Protein AF-A0A1R3J9J7-F1 (afdb_monomer_lite)

Sequence (413 aa):
MTTSDTKDVAATVEEVMRIADKGADIVRITVQGKREADACFEIKNTLLQKNYNIPLVADIHFAPAVALRVADCFDKIRVNPGNFADRRAQFEQIEYTDEEYQKELEHIEEVESAFEFARICRKLDYHNFVFSMKASNPVVMVQAYRLLVAEMYVHGWDYPLHLGVTEAGEGEDGRMKSAIGIGTLLQDGLGDTIRVSLTEPPEEEIDPCRRLANLGTRAAQLQQGVAPFEEKHRHYFDFQRRSGQLPTQKEGEEVDYRGVLHRDGSVLMSVSLDQLKAPELLYRSLAAKLVVGMPFKDLATVDSIILKELPPVDDSDARLALKRLVDISMGVITPLSEQLTKPLPNAMALVNLKELSTGAYKLLPEGTRLVVSVRGDEPYEELEILKETDATMLLHNIPYDEDKIGRVHAARR

Secondary structure (DSSP, 8-state):
---S-TT-HHHHHHHHHHHHHTT-S-EEEEE-SHHHHHHHHHHHHHHHHTT----EEEEESS-HHHHHHHTTT-SEEEE-HHHHH-S-------PPPTTHHHHHT-THHHHHHHHHHHHHHHHTT-----B----SSHHHHHHHHHHHHHHHHHTT----BEE--SS--SHHHHHHHHHHHHHHHHHTT--SEE----SS-GGGGHHHHHHHHHHHHHHHHTT-PPP-----S--SS--PPP---PPPPPTT-SS-GGGSS-TT--SEEEE-HHHHTSHHHHHHHTTPEEETTEEE--TTS-SEEEESSPPPTT-HHHHHHHHHHHHTT-EEEEEHHHHHHS--TTPEEEEEHHHHHHTGGGGSPTTPPEEEEE-S-S-HHHHGGGGG--EEEEEE---SS-TTS-HHHHHH-

Organism: NCBI:txid93759

Structure (mmCIF, N/CA/C/O backbone):
data_AF-A0A1R3J9J7-F1
#
_entry.id   AF-A0A1R3J9J7-F1
#
loop_
_atom_site.group_PDB
_atom_site.id
_atom_site.type_symbol
_atom_site.label_atom_id
_atom_site.label_alt_id
_atom_site.label_comp_id
_atom_site.label_asym_id
_atom_site.label_entity_id
_atom_site.label_seq_id
_atom_site.pdbx_PDB_ins_code
_atom_site.Cartn_x
_atom_site.Cartn_y
_atom_site.Cartn_z
_atom_site.occupancy
_atom_site.B_iso_or_equiv
_atom_site.auth_seq_id
_atom_site.auth_comp_id
_atom_site.auth_asym_id
_atom_site.auth_atom_id
_atom_site.pdbx_PDB_model_num
ATOM 1 N N . MET A 1 1 ? 18.897 -1.940 -14.455 1.00 94.69 1 MET A N 1
ATOM 2 C CA . MET A 1 1 ? 18.690 -0.657 -15.197 1.00 94.69 1 MET A CA 1
ATOM 3 C C . MET A 1 1 ? 19.950 0.166 -15.026 1.00 94.69 1 MET A C 1
ATOM 5 O O . MET A 1 1 ? 20.532 0.044 -13.962 1.00 94.69 1 MET A O 1
ATOM 9 N N . THR A 1 2 ? 20.382 0.955 -16.010 1.00 96.69 2 THR A N 1
ATOM 10 C CA . THR A 1 2 ? 21.590 1.782 -15.832 1.00 96.69 2 THR A CA 1
ATOM 11 C C . THR A 1 2 ? 21.376 2.850 -14.757 1.00 96.69 2 THR A C 1
ATOM 13 O O . THR A 1 2 ? 20.267 3.370 -14.600 1.00 96.69 2 THR A O 1
ATOM 16 N N . THR A 1 3 ? 22.435 3.178 -14.028 1.00 95.25 3 THR A N 1
ATOM 17 C CA . THR A 1 3 ? 22.504 4.271 -13.048 1.00 95.25 3 THR A CA 1
ATOM 18 C C . THR A 1 3 ? 23.465 5.372 -13.495 1.00 95.25 3 THR A C 1
ATOM 20 O O . THR A 1 3 ? 23.430 6.466 -12.931 1.00 95.25 3 THR A O 1
ATOM 23 N N . SER A 1 4 ? 24.278 5.125 -14.530 1.00 95.12 4 SER A N 1
ATOM 24 C CA . SER A 1 4 ? 25.117 6.139 -15.164 1.00 95.12 4 SER A CA 1
ATOM 25 C C . SER A 1 4 ? 24.304 7.328 -15.693 1.00 95.12 4 SER A C 1
ATOM 27 O O . SER A 1 4 ? 23.165 7.191 -16.154 1.00 95.12 4 SER A O 1
ATOM 29 N N . ASP A 1 5 ? 24.915 8.519 -15.682 1.00 95.38 5 ASP A N 1
ATOM 30 C CA . ASP A 1 5 ? 24.363 9.664 -16.405 1.00 95.38 5 ASP A CA 1
ATOM 31 C C . ASP A 1 5 ? 24.378 9.337 -17.906 1.00 95.38 5 ASP A C 1
ATOM 33 O O . ASP A 1 5 ? 25.433 9.129 -18.497 1.00 95.38 5 ASP A O 1
ATOM 37 N N . THR A 1 6 ? 23.204 9.311 -18.535 1.00 95.25 6 THR A N 1
ATOM 38 C CA . THR A 1 6 ? 23.037 8.947 -19.951 1.00 95.25 6 THR A CA 1
ATOM 39 C C . THR A 1 6 ? 23.784 9.876 -20.909 1.00 95.25 6 THR A C 1
ATOM 41 O O . THR A 1 6 ? 24.073 9.481 -22.035 1.00 95.25 6 THR A O 1
ATOM 44 N N . LYS A 1 7 ? 24.147 11.097 -20.487 1.00 95.56 7 LYS A N 1
ATOM 45 C CA . LYS A 1 7 ? 25.026 11.970 -21.290 1.00 95.56 7 LYS A CA 1
ATOM 46 C C . LYS A 1 7 ? 26.471 11.466 -21.333 1.00 95.56 7 LYS A C 1
ATOM 48 O O . LYS A 1 7 ? 27.196 11.822 -22.260 1.00 95.56 7 LYS A O 1
ATOM 53 N N . ASP A 1 8 ? 26.899 10.671 -20.356 1.00 97.06 8 ASP A N 1
ATOM 54 C CA . ASP A 1 8 ? 28.177 9.970 -20.401 1.00 97.06 8 ASP A CA 1
ATOM 55 C C . ASP A 1 8 ? 28.013 8.681 -21.213 1.00 97.06 8 ASP A C 1
ATOM 57 O O . ASP A 1 8 ? 27.691 7.604 -20.700 1.00 97.06 8 ASP A O 1
ATOM 61 N N . VAL A 1 9 ? 28.199 8.825 -22.527 1.00 96.81 9 VAL A N 1
ATOM 62 C CA . VAL A 1 9 ? 28.073 7.733 -23.499 1.00 96.81 9 VAL A CA 1
ATOM 63 C C . VAL A 1 9 ? 29.020 6.587 -23.154 1.00 96.81 9 VAL A C 1
ATOM 65 O O . VAL A 1 9 ? 28.611 5.431 -23.208 1.00 96.81 9 VAL A O 1
ATOM 68 N N . ALA A 1 10 ? 30.267 6.884 -22.777 1.00 97.50 10 ALA A N 1
ATOM 69 C CA . ALA A 1 10 ? 31.264 5.858 -22.492 1.00 97.50 10 ALA A CA 1
ATOM 70 C C . ALA A 1 10 ? 30.886 5.054 -21.243 1.00 97.50 10 ALA A C 1
ATOM 72 O O . ALA A 1 10 ? 30.805 3.827 -21.316 1.00 97.50 10 ALA A O 1
ATOM 73 N N . ALA A 1 11 ? 30.570 5.739 -20.138 1.00 97.88 11 ALA A N 1
ATOM 74 C CA . ALA A 1 11 ? 30.163 5.082 -18.899 1.00 97.88 11 ALA A CA 1
ATOM 75 C C . ALA A 1 11 ? 28.877 4.265 -19.083 1.00 97.88 11 ALA A C 1
ATOM 77 O O . ALA A 1 11 ? 28.789 3.131 -18.612 1.00 97.88 11 ALA A O 1
ATOM 78 N N . THR A 1 12 ? 27.901 4.809 -19.816 1.00 97.75 12 THR A N 1
ATOM 79 C CA . THR A 1 12 ? 26.626 4.126 -20.070 1.00 97.75 12 THR A CA 1
ATOM 80 C C . THR A 1 12 ? 26.807 2.899 -20.959 1.00 97.75 12 THR A C 1
ATOM 82 O O . THR A 1 12 ? 26.237 1.852 -20.668 1.00 97.75 12 THR A O 1
ATOM 85 N N . VAL A 1 13 ? 27.632 2.973 -22.009 1.00 98.00 13 VAL A N 1
ATOM 86 C CA . VAL A 1 13 ? 27.954 1.809 -22.855 1.00 98.00 13 VAL A CA 1
ATOM 87 C C . VAL A 1 13 ? 28.635 0.713 -22.038 1.00 98.00 13 VAL A C 1
ATOM 89 O O . VAL A 1 13 ? 28.237 -0.447 -22.137 1.00 98.00 13 VAL A O 1
ATOM 92 N N . GLU A 1 14 ? 29.629 1.059 -21.216 1.00 97.94 14 GLU A N 1
ATOM 93 C CA . GLU A 1 14 ? 30.313 0.083 -20.363 1.00 97.94 14 GLU A CA 1
ATOM 94 C C . GLU A 1 14 ? 29.362 -0.565 -19.355 1.00 97.94 14 GLU A C 1
ATOM 96 O O . GLU A 1 14 ? 29.404 -1.779 -19.162 1.00 97.94 14 GLU A O 1
ATOM 101 N N . GLU A 1 15 ? 28.478 0.213 -18.732 1.00 97.94 15 GLU A N 1
ATOM 102 C CA . GLU A 1 15 ? 27.494 -0.313 -17.789 1.00 97.94 15 GLU A CA 1
ATOM 103 C C . GLU A 1 15 ? 26.460 -1.221 -18.467 1.00 97.94 15 GLU A C 1
ATOM 105 O O . GLU A 1 15 ? 26.178 -2.307 -17.962 1.00 97.94 15 GLU A O 1
ATOM 110 N N . VAL A 1 16 ? 25.953 -0.845 -19.647 1.00 97.88 16 VAL A N 1
ATOM 111 C CA . VAL A 1 16 ? 25.061 -1.707 -20.441 1.00 97.88 16 VAL A CA 1
ATOM 112 C C . VAL A 1 16 ? 25.746 -3.032 -20.774 1.00 97.88 16 VAL A C 1
ATOM 114 O O . VAL A 1 16 ? 25.122 -4.083 -20.632 1.00 97.88 16 VAL A O 1
ATOM 117 N N . MET A 1 17 ? 27.023 -3.001 -21.173 1.00 97.75 17 MET A N 1
ATOM 118 C CA . MET A 1 17 ? 27.800 -4.214 -21.442 1.00 97.75 17 MET A CA 1
ATOM 119 C C . MET A 1 17 ? 27.947 -5.081 -20.189 1.00 97.75 17 MET A C 1
ATOM 121 O O . MET A 1 17 ? 27.675 -6.274 -20.265 1.00 97.75 17 MET A O 1
ATOM 125 N N . ARG A 1 18 ? 28.275 -4.501 -19.022 1.00 97.75 18 ARG A N 1
ATOM 126 C CA . ARG A 1 18 ? 28.360 -5.255 -17.753 1.00 97.75 18 ARG A CA 1
ATOM 127 C C . ARG A 1 18 ? 27.038 -5.935 -17.396 1.00 97.75 18 ARG A C 1
ATOM 129 O O . ARG A 1 18 ? 27.033 -7.108 -17.023 1.00 97.75 18 ARG A O 1
ATOM 136 N N . ILE A 1 19 ? 25.921 -5.220 -17.532 1.00 97.19 19 ILE A N 1
ATOM 137 C CA . ILE A 1 19 ? 24.582 -5.761 -17.263 1.00 97.19 19 ILE A CA 1
ATOM 138 C C . ILE A 1 19 ? 24.250 -6.894 -18.251 1.00 97.19 19 ILE A C 1
ATOM 140 O O . ILE A 1 19 ? 23.751 -7.946 -17.843 1.00 97.19 19 ILE A O 1
ATOM 144 N N . ALA A 1 20 ? 24.555 -6.707 -19.538 1.00 96.44 20 ALA A N 1
ATOM 145 C CA . ALA A 1 20 ? 24.342 -7.712 -20.578 1.00 96.44 20 ALA A CA 1
ATOM 146 C C . ALA A 1 20 ? 25.195 -8.972 -20.345 1.00 96.44 20 ALA A C 1
ATOM 148 O O . ALA A 1 20 ? 24.665 -10.081 -20.361 1.00 96.44 20 ALA A O 1
ATOM 149 N N . ASP A 1 21 ? 26.486 -8.811 -20.041 1.00 96.75 21 ASP A N 1
ATOM 150 C CA . ASP A 1 21 ? 27.429 -9.907 -19.772 1.00 96.75 21 ASP A CA 1
ATOM 151 C C . ASP A 1 21 ? 27.036 -10.724 -18.538 1.00 96.75 21 ASP A C 1
ATOM 153 O O . ASP A 1 21 ? 27.309 -11.923 -18.444 1.00 96.75 21 ASP A O 1
ATOM 157 N N . LYS A 1 22 ? 26.349 -10.090 -17.583 1.00 96.69 22 LYS A N 1
ATOM 158 C CA . LYS A 1 22 ? 25.779 -10.762 -16.411 1.00 96.69 22 LYS A CA 1
ATOM 159 C C . LYS A 1 22 ? 24.525 -11.564 -16.725 1.00 96.69 22 LYS A C 1
ATOM 161 O O . LYS A 1 22 ? 24.114 -12.365 -15.882 1.00 96.69 22 LYS A O 1
ATOM 166 N N . GLY A 1 23 ? 23.972 -11.423 -17.928 1.00 94.88 23 GLY A N 1
ATOM 167 C CA . GLY A 1 23 ? 22.869 -12.217 -18.457 1.00 94.88 23 GLY A CA 1
ATOM 168 C C . GLY A 1 23 ? 21.510 -11.535 -18.362 1.00 94.88 23 GLY A C 1
ATOM 169 O O . GLY A 1 23 ? 20.521 -12.228 -18.148 1.00 94.88 23 GLY A O 1
ATOM 170 N N . ALA A 1 24 ? 21.457 -10.204 -18.451 1.00 96.06 24 ALA A N 1
ATOM 171 C CA . ALA A 1 24 ? 20.195 -9.497 -18.647 1.00 96.06 24 ALA A CA 1
ATOM 172 C C . ALA A 1 24 ? 19.672 -9.695 -20.078 1.00 96.06 24 ALA A C 1
ATOM 174 O O . ALA A 1 24 ? 20.445 -9.636 -21.031 1.00 96.06 24 ALA A O 1
ATOM 175 N N . ASP A 1 25 ? 18.356 -9.840 -20.232 1.00 96.00 25 ASP A N 1
ATOM 176 C CA . ASP A 1 25 ? 17.721 -9.945 -21.553 1.00 96.00 25 ASP A CA 1
ATOM 177 C C . ASP A 1 25 ? 17.396 -8.578 -22.167 1.00 96.00 25 ASP A C 1
ATOM 179 O O . ASP A 1 25 ? 17.268 -8.447 -23.380 1.00 96.00 25 ASP A O 1
ATOM 183 N N . ILE A 1 26 ? 17.212 -7.556 -21.326 1.00 97.00 26 ILE A N 1
ATOM 184 C CA . ILE A 1 26 ? 16.782 -6.209 -21.713 1.00 97.00 26 ILE A CA 1
ATOM 185 C C . ILE A 1 26 ? 17.421 -5.199 -20.753 1.00 97.00 26 ILE A C 1
ATOM 187 O O . ILE A 1 26 ? 17.410 -5.406 -19.537 1.00 97.00 26 ILE A O 1
ATOM 191 N N . VAL A 1 27 ? 17.920 -4.070 -21.268 1.00 97.56 27 VAL A N 1
ATOM 192 C CA . VAL A 1 27 ? 18.479 -2.988 -20.439 1.00 97.56 27 VAL A CA 1
ATOM 193 C C . VAL A 1 27 ? 17.647 -1.722 -20.566 1.00 97.56 27 VAL A C 1
ATOM 195 O O . VAL A 1 27 ? 17.331 -1.260 -21.656 1.00 97.56 27 VAL A O 1
ATOM 198 N N . ARG A 1 28 ? 17.289 -1.135 -19.424 1.00 97.19 28 ARG A N 1
ATOM 199 C CA . ARG A 1 28 ? 16.580 0.146 -19.356 1.00 97.19 28 ARG A CA 1
ATOM 200 C C . ARG A 1 28 ? 17.552 1.284 -19.058 1.00 97.19 28 ARG A C 1
ATOM 202 O O . ARG A 1 28 ? 18.396 1.112 -18.180 1.00 97.19 28 ARG A O 1
ATOM 209 N N . ILE A 1 29 ? 17.374 2.414 -19.744 1.00 96.31 29 ILE A N 1
ATOM 210 C CA . ILE A 1 29 ? 18.176 3.640 -19.628 1.00 96.31 29 ILE A CA 1
ATOM 211 C C . ILE A 1 29 ? 17.236 4.831 -19.402 1.00 96.31 29 ILE A C 1
ATOM 213 O O . ILE A 1 29 ? 16.197 4.946 -20.055 1.00 96.31 29 ILE A O 1
ATOM 217 N N . THR A 1 30 ? 17.582 5.709 -18.464 1.00 93.94 30 THR A N 1
ATOM 218 C CA . THR A 1 30 ? 16.812 6.924 -18.163 1.00 93.94 30 THR A CA 1
ATOM 219 C C . THR A 1 30 ? 16.996 7.978 -19.248 1.00 93.94 30 THR A C 1
ATOM 221 O O . THR A 1 30 ? 18.119 8.335 -19.571 1.00 93.94 30 THR A O 1
ATOM 224 N N . VAL A 1 31 ? 15.910 8.561 -19.764 1.00 92.06 31 VAL A N 1
ATOM 225 C CA . VAL A 1 31 ? 16.007 9.659 -20.739 1.00 92.06 31 VAL A CA 1
ATOM 226 C C . VAL A 1 31 ? 15.091 10.804 -20.315 1.00 92.06 31 VAL A C 1
ATOM 228 O O . VAL A 1 31 ? 13.876 10.768 -20.501 1.00 92.06 31 VAL A O 1
ATOM 231 N N . GLN A 1 32 ? 15.675 11.839 -19.713 1.00 86.25 32 GLN A N 1
ATOM 232 C CA . GLN A 1 32 ? 14.911 12.973 -19.176 1.00 86.25 32 GLN A CA 1
ATOM 233 C C . GLN A 1 32 ? 14.748 14.118 -20.179 1.00 86.25 32 GLN A C 1
ATOM 235 O O . GLN A 1 32 ? 13.734 14.818 -20.153 1.00 86.25 32 GLN A O 1
ATOM 240 N N . GLY A 1 33 ? 15.718 14.314 -21.073 1.00 88.12 33 GLY A N 1
ATOM 241 C CA . GLY A 1 33 ? 15.762 15.469 -21.956 1.00 88.12 33 GLY A CA 1
ATOM 242 C C . GLY A 1 33 ? 16.347 15.178 -23.331 1.00 88.12 33 GLY A C 1
ATOM 243 O O . GLY A 1 33 ? 16.649 14.048 -23.715 1.00 88.12 33 GLY A O 1
ATOM 244 N N . LYS A 1 34 ? 16.480 16.251 -24.116 1.00 87.31 34 LYS A N 1
ATOM 245 C CA . LYS A 1 34 ? 16.965 16.174 -25.499 1.00 87.31 34 LYS A CA 1
ATOM 246 C C . LYS A 1 34 ? 18.436 15.754 -25.580 1.00 87.31 34 LYS A C 1
ATOM 248 O O . LYS A 1 34 ? 18.791 15.041 -26.506 1.00 87.31 34 LYS A O 1
ATOM 253 N N . ARG A 1 35 ? 19.271 16.172 -24.621 1.00 89.50 35 ARG A N 1
ATOM 254 C CA . ARG A 1 35 ? 20.705 15.833 -24.606 1.00 89.50 35 ARG A CA 1
ATOM 255 C C . ARG A 1 35 ? 20.922 14.347 -24.336 1.00 89.50 35 ARG A C 1
ATOM 257 O O . ARG A 1 35 ? 21.729 13.726 -25.011 1.00 89.50 35 ARG A O 1
ATOM 264 N N . GLU A 1 36 ? 20.165 13.780 -23.402 1.00 91.69 36 GLU A N 1
ATOM 265 C CA . GLU A 1 36 ? 20.162 12.344 -23.123 1.00 91.69 36 GLU A CA 1
ATOM 266 C C . GLU A 1 36 ? 19.668 11.561 -24.350 1.00 91.69 36 GLU A C 1
ATOM 268 O O . GLU A 1 36 ? 20.266 10.555 -24.719 1.00 91.69 36 GLU A O 1
ATOM 273 N N . ALA A 1 37 ? 18.630 12.054 -25.037 1.00 89.44 37 ALA A N 1
ATOM 274 C CA . ALA A 1 37 ? 18.144 11.440 -26.273 1.00 89.44 37 ALA A CA 1
ATOM 275 C C . ALA A 1 37 ? 19.146 11.518 -27.435 1.00 89.44 37 ALA A C 1
ATOM 277 O O . ALA A 1 37 ? 19.174 10.617 -28.264 1.00 89.44 37 ALA A O 1
ATOM 278 N N . ASP A 1 38 ? 19.973 12.564 -27.505 1.00 89.88 38 ASP A N 1
ATOM 279 C CA . ASP A 1 38 ? 21.059 12.652 -28.488 1.00 89.88 38 ASP A CA 1
ATOM 280 C C . ASP A 1 38 ? 22.159 11.628 -28.178 1.00 89.88 38 ASP A C 1
ATOM 282 O O . ASP A 1 38 ? 22.565 10.872 -29.061 1.00 89.88 38 ASP A O 1
ATOM 286 N N . ALA A 1 39 ? 22.559 11.525 -26.906 1.00 93.81 39 ALA A N 1
ATOM 287 C CA . ALA A 1 39 ? 23.534 10.538 -26.441 1.00 93.81 39 ALA A CA 1
ATOM 288 C C . ALA A 1 39 ? 23.067 9.088 -26.675 1.00 93.81 39 ALA A C 1
ATOM 290 O O . ALA A 1 39 ? 23.869 8.219 -27.006 1.00 93.81 39 ALA A O 1
ATOM 291 N N . CYS A 1 40 ? 21.762 8.825 -26.585 1.00 93.00 40 CYS A N 1
ATOM 292 C CA . CYS A 1 40 ? 21.155 7.517 -26.843 1.00 93.00 40 CYS A CA 1
ATOM 293 C C . CYS A 1 40 ? 21.486 6.935 -28.231 1.00 93.00 40 CYS A C 1
ATOM 295 O O . CYS A 1 40 ? 21.719 5.729 -28.345 1.00 93.00 40 CYS A O 1
ATOM 297 N N . PHE A 1 41 ? 21.562 7.770 -29.275 1.00 92.69 41 PHE A N 1
ATOM 298 C CA . PHE A 1 41 ? 21.968 7.316 -30.611 1.00 92.69 41 PHE A CA 1
ATOM 299 C C . PHE A 1 41 ? 23.428 6.859 -30.631 1.00 92.69 41 PHE A C 1
ATOM 301 O O . PHE A 1 41 ? 23.747 5.818 -31.207 1.00 92.69 41 PHE A O 1
ATOM 308 N N . GLU A 1 42 ? 24.316 7.615 -29.985 1.00 94.88 42 GLU A N 1
ATOM 309 C CA . GLU A 1 42 ? 25.733 7.261 -29.874 1.00 94.88 42 GLU A CA 1
ATOM 310 C C . GLU A 1 42 ? 25.929 5.998 -29.029 1.00 94.88 42 GLU A C 1
ATOM 312 O O . GLU A 1 42 ? 26.702 5.123 -29.422 1.00 94.88 42 GLU A O 1
ATOM 317 N N . ILE A 1 43 ? 25.174 5.847 -27.935 1.00 96.25 43 ILE A N 1
ATOM 318 C CA . ILE A 1 43 ? 25.165 4.642 -27.095 1.00 96.25 43 ILE A CA 1
ATOM 319 C C . ILE A 1 43 ? 24.774 3.416 -27.929 1.00 96.25 43 ILE A C 1
ATOM 321 O O . ILE A 1 43 ? 25.544 2.455 -27.988 1.00 96.25 43 ILE A O 1
ATOM 325 N N . LYS A 1 44 ? 23.625 3.446 -28.626 1.00 94.75 44 LYS A N 1
ATOM 326 C CA . LYS A 1 44 ? 23.163 2.315 -29.453 1.00 94.75 44 LYS A CA 1
ATOM 327 C C . LYS A 1 44 ? 24.179 1.977 -30.545 1.00 94.75 44 LYS A C 1
ATOM 329 O O . LYS A 1 44 ? 24.552 0.816 -30.685 1.00 94.75 44 LYS A O 1
ATOM 334 N N . ASN A 1 45 ? 24.680 2.974 -31.276 1.00 94.50 45 ASN A N 1
ATOM 335 C CA . ASN A 1 45 ? 25.671 2.753 -32.332 1.00 94.50 45 ASN A CA 1
ATOM 336 C C . ASN A 1 45 ? 26.970 2.142 -31.792 1.00 94.50 45 ASN A C 1
ATOM 338 O O . ASN A 1 45 ? 27.512 1.218 -32.397 1.00 94.50 45 ASN A O 1
ATOM 342 N N . THR A 1 46 ? 27.452 2.619 -30.644 1.00 96.69 46 THR A N 1
ATOM 343 C CA . THR A 1 46 ? 28.676 2.103 -30.017 1.00 96.69 46 THR A CA 1
ATOM 344 C C . THR A 1 46 ? 28.491 0.664 -29.534 1.00 96.69 46 THR A C 1
ATOM 346 O O . THR A 1 46 ? 29.382 -0.162 -29.731 1.00 96.69 46 THR A O 1
ATOM 349 N N . LEU A 1 47 ? 27.331 0.331 -28.957 1.00 96.69 47 LEU A N 1
ATOM 350 C CA . LEU A 1 47 ? 26.992 -1.041 -28.564 1.00 96.69 47 LEU A CA 1
ATOM 351 C C . LEU A 1 47 ? 26.978 -1.980 -29.776 1.00 96.69 47 LEU A C 1
ATOM 353 O O . LEU A 1 47 ? 27.636 -3.019 -29.742 1.00 96.69 47 LEU A O 1
ATOM 357 N N . LEU A 1 48 ? 26.336 -1.580 -30.880 1.00 94.75 48 LEU A N 1
ATOM 358 C CA . LEU A 1 48 ? 26.311 -2.366 -32.119 1.00 94.75 48 LEU A CA 1
ATOM 359 C C . LEU A 1 48 ? 27.716 -2.564 -32.709 1.00 94.75 48 LEU A C 1
ATOM 361 O O . LEU A 1 48 ? 28.061 -3.670 -33.116 1.00 94.75 48 LEU A O 1
ATOM 365 N N . GLN A 1 49 ? 28.562 -1.527 -32.711 1.00 96.69 49 GLN A N 1
ATOM 366 C CA . GLN A 1 49 ? 29.962 -1.633 -33.154 1.00 96.69 49 GLN A CA 1
ATOM 367 C C . GLN A 1 49 ? 30.782 -2.596 -32.288 1.00 96.69 49 GLN A C 1
ATOM 369 O O . GLN A 1 49 ? 31.687 -3.264 -32.787 1.00 96.69 49 GLN A O 1
ATOM 374 N N . LYS A 1 50 ? 30.458 -2.683 -30.997 1.00 96.62 50 LYS A N 1
ATOM 375 C CA . LYS A 1 50 ? 31.040 -3.645 -30.055 1.00 96.62 50 LYS A CA 1
ATOM 376 C C . LYS A 1 50 ? 30.347 -5.014 -30.092 1.00 96.62 50 LYS A C 1
ATOM 378 O O . LYS A 1 50 ? 30.713 -5.882 -29.308 1.00 96.62 50 LYS A O 1
ATOM 383 N N . ASN A 1 51 ? 29.402 -5.223 -31.013 1.00 95.31 51 ASN A N 1
ATOM 384 C CA . ASN A 1 51 ? 28.632 -6.454 -31.197 1.00 95.31 51 ASN A CA 1
ATOM 385 C C . ASN A 1 51 ? 27.709 -6.814 -30.010 1.00 95.31 51 ASN A C 1
ATOM 387 O O . ASN A 1 51 ? 27.437 -7.988 -29.760 1.00 95.31 51 ASN A O 1
ATOM 391 N N . TYR A 1 52 ? 27.211 -5.801 -29.293 1.00 94.88 52 TYR A N 1
ATOM 392 C CA . TYR A 1 52 ? 26.175 -5.925 -28.265 1.00 94.88 52 TYR A CA 1
ATOM 393 C C . TYR A 1 52 ? 24.816 -5.511 -28.837 1.00 94.88 52 TYR A C 1
ATOM 395 O O . TYR A 1 52 ? 24.566 -4.335 -29.093 1.00 94.88 52 TYR A O 1
ATOM 403 N N . ASN A 1 53 ? 23.917 -6.488 -28.983 1.00 93.50 53 ASN A N 1
ATOM 404 C CA . ASN A 1 53 ? 22.586 -6.305 -29.581 1.00 93.50 53 ASN A CA 1
ATOM 405 C C . ASN A 1 53 ? 21.449 -6.401 -28.550 1.00 93.50 53 ASN A C 1
ATOM 407 O O . ASN A 1 53 ? 20.316 -6.711 -28.911 1.00 93.50 53 ASN A O 1
ATOM 411 N N . ILE A 1 54 ? 21.749 -6.179 -27.267 1.00 95.81 54 ILE A N 1
ATOM 412 C CA . ILE A 1 54 ? 20.744 -6.247 -26.203 1.00 95.81 54 ILE A CA 1
ATOM 413 C C . ILE A 1 54 ? 19.634 -5.200 -26.441 1.00 95.81 54 ILE A C 1
ATOM 415 O O . ILE A 1 54 ? 19.948 -4.042 -26.746 1.00 95.81 54 ILE A O 1
ATOM 419 N N . PRO A 1 55 ? 18.345 -5.577 -26.333 1.00 97.00 55 PRO A N 1
ATOM 420 C CA . PRO A 1 55 ? 17.239 -4.634 -26.425 1.00 97.00 55 PRO A CA 1
ATOM 421 C C . PRO A 1 55 ? 17.326 -3.532 -25.366 1.00 97.00 55 PRO A C 1
ATOM 423 O O . PRO A 1 55 ? 17.554 -3.804 -24.182 1.00 97.00 55 PRO A O 1
ATOM 426 N N . LEU A 1 56 ? 17.104 -2.289 -25.791 1.00 97.06 56 LEU A N 1
ATOM 427 C CA . LEU A 1 56 ? 17.132 -1.112 -24.930 1.00 97.06 56 LEU A CA 1
ATOM 428 C C . LEU A 1 56 ? 15.725 -0.552 -24.693 1.00 97.06 56 LEU A C 1
ATOM 430 O O . LEU A 1 56 ? 14.924 -0.423 -25.620 1.00 97.06 56 LEU A O 1
ATOM 434 N N . VAL A 1 57 ? 15.445 -0.159 -23.447 1.00 97.25 57 VAL A N 1
ATOM 435 C CA . VAL A 1 57 ? 14.192 0.494 -23.031 1.00 97.25 57 VAL A CA 1
ATOM 436 C C . VAL A 1 57 ? 14.464 1.921 -22.573 1.00 97.25 57 VAL A C 1
ATOM 438 O O . VAL A 1 57 ? 15.258 2.125 -21.656 1.00 97.25 57 VAL A O 1
ATOM 441 N N . ALA A 1 58 ? 13.788 2.902 -23.166 1.00 95.44 58 ALA A N 1
ATOM 442 C CA . ALA A 1 58 ? 13.917 4.299 -22.767 1.00 95.44 58 ALA A CA 1
ATOM 443 C C . ALA A 1 58 ? 12.906 4.600 -21.658 1.00 95.44 58 ALA A C 1
ATOM 445 O O . ALA A 1 58 ? 11.703 4.429 -21.860 1.00 95.44 58 ALA A O 1
ATOM 446 N N . ASP A 1 59 ? 13.372 5.029 -20.487 1.00 93.62 59 ASP A N 1
ATOM 447 C CA . ASP A 1 59 ? 12.508 5.443 -19.378 1.00 93.62 59 ASP A CA 1
ATOM 448 C C . ASP A 1 59 ? 12.204 6.943 -19.476 1.00 93.62 59 ASP A C 1
ATOM 450 O O . ASP A 1 59 ? 13.024 7.787 -19.096 1.00 93.62 59 ASP A O 1
ATOM 454 N N . ILE A 1 60 ? 11.032 7.269 -20.031 1.00 88.94 60 ILE A N 1
ATOM 455 C CA . ILE A 1 60 ? 10.590 8.643 -20.279 1.00 88.94 60 ILE A CA 1
ATOM 456 C C . ILE A 1 60 ? 9.612 9.074 -19.189 1.00 88.94 60 ILE A C 1
ATOM 458 O O . ILE A 1 60 ? 8.611 8.407 -18.930 1.00 88.94 60 ILE A O 1
ATOM 462 N N . HIS A 1 61 ? 9.871 10.243 -18.599 1.00 78.50 61 HIS A N 1
ATOM 463 C CA . HIS A 1 61 ? 9.029 10.783 -17.535 1.00 78.50 61 HIS A CA 1
ATOM 464 C C . HIS A 1 61 ? 7.982 11.786 -18.050 1.00 78.50 61 HIS A C 1
ATOM 466 O O . HIS A 1 61 ? 6.804 11.505 -17.899 1.00 78.50 61 HIS A O 1
ATOM 472 N N . PHE A 1 62 ? 8.369 12.910 -18.679 1.00 67.50 62 PHE A N 1
ATOM 473 C CA . PHE A 1 62 ? 7.443 14.047 -18.902 1.00 67.50 62 PHE A CA 1
ATOM 474 C C . PHE A 1 62 ? 7.383 14.608 -20.340 1.00 67.50 62 PHE A C 1
ATOM 476 O O . PHE A 1 62 ? 6.628 15.543 -20.602 1.00 67.50 62 PHE A O 1
ATOM 483 N N . ALA A 1 63 ? 8.186 14.107 -21.288 1.00 77.25 63 ALA A N 1
ATOM 484 C CA . ALA A 1 63 ? 8.414 14.798 -22.566 1.00 77.25 63 ALA A CA 1
ATOM 485 C C . ALA A 1 63 ? 8.058 13.946 -23.808 1.00 77.25 63 ALA A C 1
ATOM 487 O O . ALA A 1 63 ? 8.905 13.188 -24.289 1.00 77.25 63 ALA A O 1
ATOM 488 N N . PRO A 1 64 ? 6.859 14.119 -24.412 1.00 82.38 64 PRO A N 1
ATOM 489 C CA . PRO A 1 64 ? 6.453 13.385 -25.620 1.00 82.38 64 PRO A CA 1
ATOM 490 C C . PRO A 1 64 ? 7.424 13.553 -26.797 1.00 82.38 64 PRO A C 1
ATOM 492 O O . PRO A 1 64 ? 7.722 12.602 -27.512 1.00 82.38 64 PRO A O 1
ATOM 495 N N . ALA A 1 65 ? 7.974 14.759 -26.970 1.00 84.44 65 ALA A N 1
ATOM 496 C CA . ALA A 1 65 ? 8.952 15.039 -28.019 1.00 84.44 65 ALA A CA 1
ATOM 497 C C . ALA A 1 65 ? 10.261 14.247 -27.842 1.00 84.44 65 ALA A C 1
ATOM 499 O O . ALA A 1 65 ? 10.913 13.913 -28.828 1.00 84.44 65 ALA A O 1
ATOM 500 N N . VAL A 1 66 ? 10.645 13.942 -26.597 1.00 86.94 66 VAL A N 1
ATOM 501 C CA . VAL A 1 66 ? 11.818 13.111 -26.294 1.00 86.94 66 VAL A CA 1
ATOM 502 C C . VAL A 1 66 ? 11.503 11.648 -26.604 1.00 86.94 66 VAL A C 1
ATOM 504 O O . VAL A 1 66 ? 12.317 10.998 -27.249 1.00 86.94 66 VAL A O 1
ATOM 507 N N . ALA A 1 67 ? 10.303 11.166 -26.249 1.00 87.31 67 ALA A N 1
ATOM 508 C CA . ALA A 1 67 ? 9.850 9.811 -26.576 1.00 87.31 67 ALA A CA 1
ATOM 509 C C . ALA A 1 67 ? 9.888 9.536 -28.090 1.00 87.31 67 ALA A C 1
ATOM 511 O O . ALA A 1 67 ? 10.459 8.539 -28.517 1.00 87.31 67 ALA A O 1
ATOM 512 N N . LEU A 1 68 ? 9.362 10.456 -28.908 1.00 87.56 68 LEU A N 1
ATOM 513 C CA . LEU A 1 68 ? 9.406 10.333 -30.371 1.00 87.56 68 LEU A CA 1
ATOM 514 C C . LEU A 1 68 ? 10.837 10.305 -30.916 1.00 87.56 68 LEU A C 1
ATOM 516 O O . LEU A 1 68 ? 11.109 9.601 -31.878 1.00 87.56 68 LEU A O 1
ATOM 520 N N . ARG A 1 69 ? 11.755 11.054 -30.297 1.00 87.81 69 ARG A N 1
ATOM 521 C CA . ARG A 1 69 ? 13.157 11.110 -30.725 1.00 87.81 69 ARG A CA 1
ATOM 522 C C . ARG A 1 69 ? 13.900 9.807 -30.431 1.00 87.81 69 ARG A C 1
ATOM 524 O O . ARG A 1 69 ? 14.721 9.403 -31.241 1.00 87.81 69 ARG A O 1
ATOM 531 N N . VAL A 1 70 ? 13.637 9.166 -29.291 1.00 90.50 70 VAL A N 1
ATOM 532 C CA . VAL A 1 70 ? 14.301 7.899 -28.931 1.00 90.50 70 VAL A CA 1
ATOM 533 C C . VAL A 1 70 ? 13.646 6.669 -29.555 1.00 90.50 70 VAL A C 1
ATOM 535 O O . VAL A 1 70 ? 14.277 5.618 -29.600 1.00 90.50 70 VAL A O 1
ATOM 538 N N . ALA A 1 71 ? 12.417 6.785 -30.067 1.00 89.69 71 ALA A N 1
ATOM 539 C CA . ALA A 1 71 ? 11.713 5.690 -30.738 1.00 89.69 71 ALA A CA 1
ATOM 540 C C . ALA A 1 71 ? 12.495 5.107 -31.929 1.00 89.69 71 ALA A C 1
ATOM 542 O O . ALA A 1 71 ? 12.368 3.922 -32.215 1.00 89.69 71 ALA A O 1
ATOM 543 N N . ASP A 1 72 ? 13.329 5.918 -32.587 1.00 86.06 72 ASP A N 1
ATOM 544 C CA . ASP A 1 72 ? 14.144 5.485 -33.727 1.00 86.06 72 ASP A CA 1
ATOM 545 C C . ASP A 1 72 ? 15.387 4.668 -33.320 1.00 86.06 72 ASP A C 1
ATOM 547 O O . ASP A 1 72 ? 15.991 4.010 -34.168 1.00 86.06 72 ASP A O 1
ATOM 551 N N . CYS A 1 73 ? 15.814 4.717 -32.050 1.00 86.25 73 CYS A N 1
ATOM 552 C CA . CYS A 1 73 ? 17.044 4.059 -31.584 1.00 86.25 73 CYS A CA 1
ATOM 553 C C . CYS A 1 73 ? 16.853 3.065 -30.430 1.00 86.25 73 CYS A C 1
ATOM 555 O O . CYS A 1 73 ? 17.760 2.273 -30.157 1.00 86.25 73 CYS A O 1
ATOM 557 N N . PHE A 1 74 ? 15.693 3.073 -29.775 1.00 92.50 74 PHE A N 1
ATOM 558 C CA . PHE A 1 74 ? 15.342 2.159 -28.691 1.00 92.50 74 PHE A CA 1
ATOM 559 C C . PHE A 1 74 ? 14.285 1.147 -29.123 1.00 92.50 74 PHE A C 1
ATOM 561 O O . PHE A 1 74 ? 13.398 1.441 -29.915 1.00 92.50 74 PHE A O 1
ATOM 568 N N . ASP A 1 75 ? 14.355 -0.046 -28.539 1.00 95.12 75 ASP A N 1
ATOM 569 C CA . ASP A 1 75 ? 13.484 -1.171 -28.882 1.00 95.12 75 ASP A CA 1
ATOM 570 C C . ASP A 1 75 ? 12.131 -1.095 -28.146 1.00 95.12 75 ASP A C 1
ATOM 572 O O . ASP A 1 75 ? 11.147 -1.714 -28.550 1.00 95.12 75 ASP A O 1
ATOM 576 N N . LYS A 1 76 ? 12.067 -0.325 -27.051 1.00 95.81 76 LYS A N 1
ATOM 577 C CA . LYS A 1 76 ? 10.847 -0.075 -26.273 1.00 95.81 76 LYS A CA 1
ATOM 578 C C . LYS A 1 76 ? 10.918 1.270 -25.555 1.00 95.81 76 LYS A C 1
ATOM 580 O O . LYS A 1 76 ? 11.979 1.709 -25.116 1.00 95.81 76 LYS A O 1
ATOM 585 N N . ILE A 1 77 ? 9.762 1.890 -25.346 1.00 93.81 77 ILE A N 1
ATOM 586 C CA . ILE A 1 77 ? 9.624 3.093 -24.522 1.00 93.81 77 ILE A CA 1
ATOM 587 C C . ILE A 1 77 ? 8.762 2.749 -23.313 1.00 93.81 77 ILE A C 1
ATOM 589 O O . ILE A 1 77 ? 7.685 2.168 -23.452 1.00 93.81 77 ILE A O 1
ATOM 593 N N . ARG A 1 78 ? 9.234 3.103 -22.117 1.00 92.69 78 ARG A N 1
ATOM 594 C CA . ARG A 1 78 ? 8.423 3.086 -20.903 1.00 92.69 78 ARG A CA 1
ATOM 595 C C . ARG A 1 78 ? 7.866 4.484 -20.672 1.00 92.69 78 ARG A C 1
ATOM 597 O O . ARG A 1 78 ? 8.612 5.456 -20.609 1.00 92.69 78 ARG A O 1
ATOM 604 N N . VAL A 1 79 ? 6.550 4.543 -20.527 1.00 85.19 79 VAL A N 1
ATOM 605 C CA . VAL A 1 79 ? 5.765 5.753 -20.276 1.00 85.19 79 VAL A CA 1
ATOM 606 C C . VAL A 1 79 ? 5.082 5.577 -18.923 1.00 85.19 79 VAL A C 1
ATOM 608 O O . VAL A 1 79 ? 4.612 4.480 -18.623 1.00 85.19 79 VAL A O 1
ATOM 611 N N . ASN A 1 80 ? 5.048 6.628 -18.099 1.00 79.62 80 ASN A N 1
ATOM 612 C CA . ASN A 1 80 ? 4.243 6.646 -16.878 1.00 79.62 80 ASN A CA 1
ATOM 613 C C . ASN A 1 80 ? 3.009 7.549 -17.062 1.00 79.62 80 ASN A C 1
ATOM 615 O O . ASN A 1 80 ? 3.187 8.765 -17.050 1.00 79.62 80 ASN A O 1
ATOM 619 N N . PRO A 1 81 ? 1.795 6.994 -17.211 1.00 66.69 81 PRO A N 1
ATOM 620 C CA . PRO A 1 81 ? 0.531 7.726 -17.336 1.00 66.69 81 PRO A CA 1
ATOM 621 C C . PRO A 1 81 ? 0.393 8.999 -16.487 1.00 66.69 81 PRO A C 1
ATOM 623 O O . PRO A 1 81 ? 0.165 10.079 -17.038 1.00 66.69 81 PRO A O 1
ATOM 626 N N . GLY A 1 82 ? 0.618 8.899 -15.170 1.00 62.38 82 GLY A N 1
ATOM 627 C CA . GLY A 1 82 ? 0.434 10.015 -14.232 1.00 62.38 82 GLY A CA 1
ATOM 628 C C . GLY A 1 82 ? 1.329 11.225 -14.522 1.00 62.38 82 GLY A C 1
ATOM 629 O O . GLY A 1 82 ? 0.916 12.367 -14.351 1.00 62.38 82 GLY A O 1
ATOM 630 N N . ASN A 1 83 ? 2.522 10.999 -15.079 1.00 56.47 83 ASN A N 1
ATOM 631 C CA . ASN A 1 83 ? 3.465 12.072 -15.394 1.00 56.47 83 ASN A CA 1
ATOM 632 C C . ASN A 1 83 ? 3.081 12.871 -16.654 1.00 56.47 83 ASN A C 1
ATOM 634 O O . ASN A 1 83 ? 3.540 13.994 -16.838 1.00 56.47 83 ASN A O 1
ATOM 638 N N . PHE A 1 84 ? 2.271 12.307 -17.553 1.00 50.97 84 PHE A N 1
ATOM 639 C CA . PHE A 1 84 ? 1.827 13.010 -18.766 1.00 50.97 84 PHE A CA 1
ATOM 640 C C . PHE A 1 84 ? 0.514 13.768 -18.550 1.00 50.97 84 PHE A C 1
ATOM 642 O O . PHE A 1 84 ? 0.233 14.711 -19.293 1.00 50.97 84 PHE A O 1
ATOM 649 N N . ALA A 1 85 ? -0.257 13.376 -17.531 1.00 45.12 85 ALA A N 1
ATOM 650 C CA . ALA A 1 85 ? -1.466 14.064 -17.100 1.00 45.12 85 ALA A CA 1
ATOM 651 C C . ALA A 1 85 ? -1.158 15.265 -16.187 1.00 45.12 85 ALA A C 1
ATOM 653 O O . ALA A 1 85 ? -1.817 16.297 -16.322 1.00 45.12 85 ALA A O 1
ATOM 654 N N . ASP A 1 86 ? -0.127 15.177 -15.333 1.00 39.66 86 ASP A N 1
ATOM 655 C CA . ASP A 1 86 ? 0.127 16.176 -14.290 1.00 39.66 86 ASP A CA 1
ATOM 656 C C . ASP A 1 86 ? 1.486 16.894 -14.408 1.00 39.66 86 ASP A C 1
ATOM 658 O O . ASP A 1 86 ? 2.554 16.290 -14.505 1.00 39.66 86 ASP A O 1
ATOM 662 N N . ARG A 1 87 ? 1.470 18.237 -14.401 1.00 33.56 87 ARG A N 1
ATOM 663 C CA . ARG A 1 87 ? 2.652 19.080 -14.706 1.00 33.56 87 ARG A CA 1
ATOM 664 C C . ARG A 1 87 ? 3.655 19.236 -13.554 1.00 33.56 87 ARG A C 1
ATOM 666 O O . ARG A 1 87 ? 4.617 19.991 -13.716 1.00 33.56 87 ARG A O 1
ATOM 673 N N . ARG A 1 88 ? 3.460 18.595 -12.398 1.00 37.62 88 ARG A N 1
ATOM 674 C CA . ARG A 1 88 ? 4.348 18.736 -11.229 1.00 37.62 88 ARG A CA 1
ATOM 675 C C . ARG A 1 88 ? 4.335 17.485 -10.348 1.00 37.62 88 ARG A C 1
ATOM 677 O O . ARG A 1 88 ? 3.582 17.432 -9.388 1.00 37.62 88 ARG A O 1
ATOM 684 N N . ALA A 1 89 ? 5.223 16.533 -10.610 1.00 35.72 89 ALA A N 1
ATOM 685 C CA . ALA A 1 89 ? 5.599 15.534 -9.611 1.00 35.72 89 ALA A CA 1
ATOM 686 C C . ALA A 1 89 ? 7.091 15.708 -9.299 1.00 35.72 89 ALA A C 1
ATOM 688 O O . ALA A 1 89 ? 7.955 15.368 -10.108 1.00 35.72 89 ALA A O 1
ATOM 689 N N . GLN A 1 90 ? 7.382 16.340 -8.159 1.00 32.97 90 GLN A N 1
ATOM 690 C CA . GLN A 1 90 ? 8.703 16.310 -7.536 1.00 32.97 90 GLN A CA 1
ATOM 691 C C . GLN A 1 90 ? 8.752 15.071 -6.642 1.00 32.97 90 GLN A C 1
ATOM 693 O O . GLN A 1 90 ? 7.842 14.850 -5.851 1.00 32.97 90 GLN A O 1
ATOM 698 N N . PHE A 1 91 ? 9.788 14.252 -6.811 1.00 33.25 91 PHE A N 1
ATOM 699 C CA . PHE A 1 91 ? 10.030 13.084 -5.972 1.00 33.25 91 PHE A CA 1
ATOM 700 C C . PHE A 1 91 ? 10.730 13.548 -4.690 1.00 33.25 91 PHE A C 1
ATOM 702 O O . PHE A 1 91 ? 11.931 13.816 -4.715 1.00 33.25 91 PHE A O 1
ATOM 709 N N . GLU A 1 92 ? 9.985 13.677 -3.594 1.00 33.03 92 GLU A N 1
ATOM 710 C CA . GLU A 1 92 ? 10.556 13.728 -2.244 1.00 33.03 92 GLU A CA 1
ATOM 711 C C . GLU A 1 92 ? 10.547 12.316 -1.644 1.00 33.03 92 GLU A C 1
ATOM 713 O O . GLU A 1 92 ? 9.627 11.537 -1.889 1.00 33.03 92 GLU A O 1
ATOM 718 N N . GLN A 1 93 ? 11.599 11.970 -0.894 1.00 34.03 93 GLN A N 1
ATOM 719 C CA . GLN A 1 93 ? 11.619 10.769 -0.057 1.00 34.03 93 GLN A CA 1
ATOM 720 C C . GLN A 1 93 ? 10.582 10.940 1.056 1.00 34.03 93 GLN A C 1
ATOM 722 O O . GLN A 1 93 ? 10.713 11.858 1.865 1.00 34.03 93 GLN A O 1
ATOM 727 N N . ILE A 1 94 ? 9.581 10.063 1.102 1.00 39.25 94 ILE A N 1
ATOM 728 C CA . ILE A 1 94 ? 8.535 10.079 2.128 1.00 39.25 94 ILE A CA 1
ATOM 729 C C . ILE A 1 94 ? 8.691 8.818 2.983 1.00 39.25 94 ILE A C 1
ATOM 731 O O . ILE A 1 94 ? 8.659 7.700 2.469 1.00 39.25 94 ILE A O 1
ATOM 735 N N . GLU A 1 95 ? 8.888 8.994 4.290 1.00 36.22 95 GLU A N 1
ATOM 736 C CA . GLU A 1 95 ? 8.664 7.926 5.268 1.00 36.22 95 GLU A CA 1
ATOM 737 C C . GLU A 1 95 ? 7.157 7.796 5.491 1.00 36.22 95 GLU A C 1
ATOM 739 O O . GLU A 1 95 ? 6.510 8.745 5.925 1.00 36.22 95 GLU A O 1
ATOM 744 N N . TYR A 1 96 ? 6.606 6.625 5.171 1.00 42.41 96 TYR A N 1
ATOM 745 C CA . TYR A 1 96 ? 5.165 6.398 5.185 1.00 42.41 96 TYR A CA 1
ATOM 746 C C . TYR A 1 96 ? 4.604 6.298 6.609 1.00 42.41 96 TYR A C 1
ATOM 748 O O . TYR A 1 96 ? 5.053 5.491 7.425 1.00 42.41 96 TYR A O 1
ATOM 756 N N . THR A 1 97 ? 3.545 7.055 6.861 1.00 55.94 97 THR A N 1
ATOM 757 C CA . THR A 1 97 ? 2.619 6.889 7.987 1.00 55.94 97 THR A CA 1
ATOM 758 C C . THR A 1 97 ? 1.545 5.836 7.665 1.00 55.94 97 THR A C 1
ATOM 760 O O . THR A 1 97 ? 1.267 5.534 6.501 1.00 55.94 97 THR A O 1
ATOM 763 N N . ASP A 1 98 ? 0.885 5.279 8.687 1.00 47.34 98 ASP A N 1
ATOM 764 C CA . ASP A 1 98 ? -0.210 4.303 8.514 1.00 47.34 98 ASP A CA 1
ATOM 765 C C . ASP A 1 98 ? -1.394 4.851 7.681 1.00 47.34 98 ASP A C 1
ATOM 767 O O . ASP A 1 98 ? -2.164 4.080 7.103 1.00 47.34 98 ASP A O 1
ATOM 771 N N . GLU A 1 99 ? -1.538 6.176 7.587 1.00 46.44 99 GLU A N 1
ATOM 772 C CA . GLU A 1 99 ? -2.525 6.865 6.746 1.00 46.44 99 GLU A CA 1
ATOM 773 C C . GLU A 1 99 ? -2.108 6.923 5.270 1.00 46.44 99 GLU A C 1
ATOM 775 O O . GLU A 1 99 ? -2.941 6.734 4.382 1.00 46.44 99 GLU A O 1
ATOM 780 N N . GLU A 1 100 ? -0.820 7.112 4.983 1.00 47.91 100 GLU A N 1
ATOM 781 C CA . GLU A 1 100 ? -0.280 7.098 3.616 1.00 47.91 100 GLU A CA 1
ATOM 782 C C . GLU A 1 100 ? -0.283 5.683 3.029 1.00 47.91 100 GLU A C 1
ATOM 784 O O . GLU A 1 100 ? -0.620 5.500 1.860 1.00 47.91 100 GLU A O 1
ATOM 789 N N . TYR A 1 101 ? -0.061 4.663 3.866 1.00 48.78 101 TYR A N 1
ATOM 790 C CA . TYR A 1 101 ? -0.264 3.258 3.496 1.00 48.78 101 TYR A CA 1
ATOM 791 C C . TYR A 1 101 ? -1.710 2.959 3.059 1.00 48.78 101 TYR A C 1
ATOM 793 O O . TYR A 1 101 ? -1.970 2.056 2.265 1.00 48.78 101 TYR A O 1
ATOM 801 N N . GLN A 1 102 ? -2.674 3.719 3.579 1.00 46.50 102 GLN A N 1
ATOM 802 C CA . GLN A 1 102 ? -4.092 3.549 3.276 1.00 46.50 102 GLN A CA 1
ATOM 803 C C . GLN A 1 102 ? -4.545 4.349 2.060 1.00 46.50 102 GLN A C 1
ATOM 805 O O . GLN A 1 102 ? -5.446 3.893 1.362 1.00 46.50 102 GLN A O 1
ATOM 810 N N . LYS A 1 103 ? -3.882 5.470 1.762 1.00 49.16 103 LYS A N 1
ATOM 811 C CA . LYS A 1 103 ? -3.986 6.133 0.456 1.00 49.16 103 LYS A CA 1
ATOM 812 C C . LYS A 1 103 ? -3.434 5.260 -0.667 1.00 49.16 103 LYS A C 1
ATOM 814 O O . LYS A 1 103 ? -4.062 5.172 -1.710 1.00 49.16 103 LYS A O 1
ATOM 819 N N . GLU A 1 104 ? -2.341 4.529 -0.441 1.00 44.84 104 GLU A N 1
ATOM 820 C CA . GLU A 1 104 ? -1.896 3.517 -1.414 1.00 44.84 104 GLU A CA 1
ATOM 821 C C . GLU A 1 104 ? -2.921 2.383 -1.591 1.00 44.84 104 GLU A C 1
ATOM 823 O O . GLU A 1 104 ? -3.025 1.818 -2.674 1.00 44.84 104 GLU A O 1
ATOM 828 N N . LEU A 1 105 ? -3.729 2.065 -0.573 1.00 46.53 105 LEU A N 1
ATOM 829 C CA . LEU A 1 105 ? -4.801 1.066 -0.675 1.00 46.53 105 LEU A CA 1
ATOM 830 C C . LEU A 1 105 ? -6.026 1.529 -1.485 1.00 46.53 105 LEU A C 1
ATOM 832 O O . LEU A 1 105 ? -6.848 0.672 -1.819 1.00 46.53 105 LEU A O 1
ATOM 836 N N . GLU A 1 106 ? -6.122 2.796 -1.913 1.00 47.66 106 GLU A N 1
ATOM 837 C CA . GLU A 1 106 ? -7.042 3.243 -2.986 1.00 47.66 106 GLU A CA 1
ATOM 838 C C . GLU A 1 106 ? -6.561 2.765 -4.379 1.00 47.66 106 GLU A C 1
ATOM 840 O O . GLU A 1 106 ? -6.658 3.441 -5.400 1.00 47.66 106 GLU A O 1
ATOM 845 N N . HIS A 1 107 ? -6.098 1.514 -4.426 1.00 51.75 107 HIS A N 1
ATOM 846 C CA . HIS A 1 107 ? -5.520 0.755 -5.537 1.00 51.75 107 HIS A CA 1
ATOM 847 C C . HIS A 1 107 ? -6.468 0.507 -6.729 1.00 51.75 107 HIS A C 1
ATOM 849 O O . HIS A 1 107 ? -6.145 -0.243 -7.650 1.00 51.75 107 HIS A O 1
ATOM 855 N N . ILE A 1 108 ? -7.642 1.139 -6.723 1.00 48.94 108 ILE A N 1
ATOM 856 C CA . ILE A 1 108 ? -8.595 1.150 -7.833 1.00 48.94 108 ILE A CA 1
ATOM 857 C C . ILE A 1 108 ? -8.217 2.249 -8.839 1.00 48.94 108 ILE A C 1
ATOM 859 O O . ILE A 1 108 ? -8.336 2.021 -10.041 1.00 48.94 108 ILE A O 1
ATOM 863 N N . GLU A 1 109 ? -7.688 3.397 -8.391 1.00 55.75 109 GLU A N 1
ATOM 864 C CA . GLU A 1 109 ? -7.289 4.485 -9.303 1.00 55.75 109 GLU A CA 1
ATOM 865 C C . GLU A 1 109 ? -6.103 4.092 -10.188 1.00 55.75 109 GLU A C 1
ATOM 867 O O . GLU A 1 109 ? -6.056 4.418 -11.372 1.00 55.75 109 GLU A O 1
ATOM 872 N N . GLU A 1 110 ? -5.163 3.337 -9.630 1.00 59.47 110 GLU A N 1
ATOM 873 C CA . GLU A 1 110 ? -3.967 2.870 -10.324 1.00 59.47 110 GLU A CA 1
ATOM 874 C C . GLU A 1 110 ? -4.298 1.877 -11.453 1.00 59.47 110 GLU A C 1
ATOM 876 O O . GLU A 1 110 ? -3.786 1.998 -12.572 1.00 59.47 110 GLU A O 1
ATOM 881 N N . VAL A 1 111 ? -5.201 0.928 -11.185 1.00 65.25 111 VAL A N 1
ATOM 882 C CA . VAL A 1 111 ? -5.679 -0.024 -12.196 1.00 65.25 111 VAL A CA 1
ATOM 883 C C . VAL A 1 111 ? -6.531 0.693 -13.245 1.00 65.25 111 VAL A C 1
ATOM 885 O O . VAL A 1 111 ? -6.288 0.509 -14.437 1.00 65.25 111 VAL A O 1
ATOM 888 N N . GLU A 1 112 ? -7.462 1.567 -12.851 1.00 69.69 112 GLU A N 1
ATOM 889 C CA . GLU A 1 112 ? -8.263 2.337 -13.816 1.00 69.69 112 GLU A CA 1
ATOM 890 C C . GLU A 1 112 ? -7.405 3.265 -14.684 1.00 69.69 112 GLU A C 1
ATOM 892 O O . GLU A 1 112 ? -7.625 3.338 -15.894 1.00 69.69 112 GLU A O 1
ATOM 897 N N . SER A 1 113 ? -6.371 3.899 -14.122 1.00 72.19 113 SER A N 1
ATOM 898 C CA . SER A 1 113 ? -5.407 4.706 -14.879 1.00 72.19 113 SER A CA 1
ATOM 899 C C . SER A 1 113 ? -4.685 3.861 -15.931 1.00 72.19 113 SER A C 1
ATOM 901 O O . SER A 1 113 ? -4.622 4.231 -17.107 1.00 72.19 113 SER A O 1
ATOM 903 N N . ALA A 1 114 ? -4.201 2.671 -15.561 1.00 79.31 114 ALA A N 1
ATOM 904 C CA . ALA A 1 114 ? -3.591 1.751 -16.517 1.00 79.31 114 ALA A CA 1
ATOM 905 C C . ALA A 1 114 ? -4.582 1.347 -17.632 1.00 79.31 114 ALA A C 1
ATOM 907 O O . ALA A 1 114 ? -4.228 1.346 -18.819 1.00 79.31 114 ALA A O 1
ATOM 908 N N . PHE A 1 115 ? -5.837 1.062 -17.274 1.00 80.94 115 PHE A N 1
ATOM 909 C CA . PHE A 1 115 ? -6.892 0.707 -18.221 1.00 80.94 115 PHE A CA 1
ATOM 910 C C . PHE A 1 115 ? -7.291 1.856 -19.147 1.00 80.94 115 PHE A C 1
ATOM 912 O O . PHE A 1 115 ? -7.543 1.612 -20.327 1.00 80.94 115 PHE A O 1
ATOM 919 N N . GLU A 1 116 ? -7.329 3.100 -18.674 1.00 81.94 116 GLU A N 1
ATOM 920 C CA . GLU A 1 116 ? -7.622 4.269 -19.505 1.00 81.94 116 GLU A CA 1
ATOM 921 C C . GLU A 1 116 ? -6.626 4.380 -20.668 1.00 81.94 116 GLU A C 1
ATOM 923 O O . GLU A 1 116 ? -7.023 4.462 -21.836 1.00 81.94 116 GLU A O 1
ATOM 928 N N . PHE A 1 117 ? -5.330 4.271 -20.374 1.00 83.81 117 PHE A N 1
ATOM 929 C CA . PHE A 1 117 ? -4.284 4.317 -21.396 1.00 83.81 117 PHE A CA 1
ATOM 930 C C . PHE A 1 117 ? -4.341 3.104 -22.328 1.00 83.81 117 PHE A C 1
ATOM 932 O O . PHE A 1 117 ? -4.220 3.255 -23.546 1.00 83.81 117 PHE A O 1
ATOM 939 N N . ALA A 1 118 ? -4.613 1.911 -21.796 1.00 88.25 118 ALA A N 1
ATOM 940 C CA . ALA A 1 118 ? -4.806 0.719 -22.616 1.00 88.25 118 ALA A CA 1
ATOM 941 C C . ALA A 1 118 ? -6.007 0.851 -23.569 1.00 88.25 118 ALA A C 1
ATOM 943 O O . ALA A 1 118 ? -5.913 0.470 -24.738 1.00 88.25 118 ALA A O 1
ATOM 944 N N . ARG A 1 119 ? -7.120 1.448 -23.119 1.00 86.62 119 ARG A N 1
ATOM 945 C CA . ARG A 1 119 ? -8.295 1.748 -23.958 1.00 86.62 119 ARG A CA 1
ATOM 946 C C . ARG A 1 119 ? -7.930 2.719 -25.087 1.00 86.62 119 ARG A C 1
ATOM 948 O O . ARG A 1 119 ? -8.374 2.511 -26.217 1.00 86.62 119 ARG A O 1
ATOM 955 N N . ILE A 1 120 ? -7.093 3.729 -24.823 1.00 87.44 120 ILE A N 1
ATOM 956 C CA . ILE A 1 120 ? -6.574 4.643 -25.858 1.00 87.44 120 ILE A CA 1
ATOM 957 C C . ILE A 1 120 ? -5.722 3.879 -26.877 1.00 87.44 120 ILE A C 1
ATOM 959 O O . ILE A 1 120 ? -5.973 3.996 -28.076 1.00 87.44 120 ILE A O 1
ATOM 963 N N . CYS A 1 121 ? -4.761 3.069 -26.421 1.00 91.12 121 CYS A N 1
ATOM 964 C CA . CYS A 1 121 ? -3.921 2.250 -27.296 1.00 91.12 121 CYS A CA 1
ATOM 965 C C . CYS A 1 121 ? -4.767 1.347 -28.202 1.00 91.12 121 CYS A C 1
ATOM 967 O O . CYS A 1 121 ? -4.612 1.384 -29.419 1.00 91.12 121 CYS A O 1
ATOM 969 N N . ARG A 1 122 ? -5.739 0.623 -27.637 1.00 91.44 122 ARG A N 1
ATOM 970 C CA . ARG A 1 122 ? -6.649 -0.246 -28.399 1.00 91.44 122 ARG A CA 1
ATOM 971 C C . ARG A 1 122 ? -7.536 0.520 -29.377 1.00 91.44 122 ARG A C 1
ATOM 973 O O . ARG A 1 122 ? -7.763 0.050 -30.485 1.00 91.44 122 ARG A O 1
ATOM 980 N N . LYS A 1 123 ? -8.026 1.709 -29.007 1.00 93.75 123 LYS A N 1
ATOM 981 C CA . LYS A 1 123 ? -8.796 2.577 -29.917 1.00 93.75 123 LYS A CA 1
ATOM 982 C C . LYS A 1 123 ? -7.969 3.011 -31.133 1.00 93.75 123 LYS A C 1
ATOM 984 O O . LYS A 1 123 ? -8.538 3.266 -32.191 1.00 93.75 123 LYS A O 1
ATOM 989 N N . LEU A 1 124 ? -6.651 3.101 -30.971 1.00 94.25 124 LEU A N 1
ATOM 990 C CA . LEU A 1 124 ? -5.683 3.410 -32.023 1.00 94.25 124 LEU A CA 1
ATOM 991 C C . LEU A 1 124 ? -5.075 2.153 -32.674 1.00 94.25 124 LEU A C 1
ATOM 993 O O . LEU A 1 124 ? -4.092 2.284 -33.397 1.00 94.25 124 LEU A O 1
ATOM 997 N N . ASP A 1 125 ? -5.637 0.963 -32.425 1.00 95.00 125 ASP A N 1
ATOM 998 C CA . ASP A 1 125 ? -5.154 -0.331 -32.941 1.00 95.00 125 ASP A CA 1
ATOM 999 C C . ASP A 1 125 ? -3.690 -0.643 -32.560 1.00 95.00 125 ASP A C 1
ATOM 1001 O O . ASP A 1 125 ? -2.947 -1.326 -33.263 1.00 95.00 125 ASP A O 1
ATOM 1005 N N . TYR A 1 126 ? -3.245 -0.124 -31.412 1.00 94.25 126 TYR A N 1
ATOM 1006 C CA . TYR A 1 126 ? -1.925 -0.386 -30.853 1.00 94.25 126 TYR A CA 1
ATOM 1007 C C . TYR A 1 126 ? -2.017 -1.414 -29.723 1.00 94.25 126 TYR A C 1
ATOM 1009 O O . TYR A 1 126 ? -2.557 -1.140 -28.651 1.00 94.25 126 TYR A O 1
ATOM 1017 N N . HIS A 1 127 ? -1.445 -2.598 -29.948 1.00 93.06 127 HIS A N 1
ATOM 1018 C CA . HIS A 1 127 ? -1.503 -3.727 -29.009 1.00 93.06 127 HIS A CA 1
ATOM 1019 C C . HIS A 1 127 ? -0.138 -4.115 -28.416 1.00 93.06 127 HIS A C 1
ATOM 1021 O O . HIS A 1 127 ? -0.070 -4.959 -27.529 1.00 93.06 127 HIS A O 1
ATOM 1027 N N . ASN A 1 128 ? 0.951 -3.475 -28.849 1.00 94.12 128 ASN A N 1
ATOM 1028 C CA . ASN A 1 128 ? 2.312 -3.809 -28.419 1.00 94.12 128 ASN A CA 1
ATOM 1029 C C . ASN A 1 128 ? 2.699 -3.060 -27.134 1.00 94.12 128 ASN A C 1
ATOM 1031 O O . ASN A 1 128 ? 3.597 -2.213 -27.131 1.00 94.12 128 ASN A O 1
ATOM 1035 N N . PHE A 1 129 ? 2.003 -3.341 -26.034 1.00 93.62 129 PHE A N 1
ATOM 1036 C CA . PHE A 1 129 ? 2.307 -2.765 -24.724 1.00 93.62 129 PHE A CA 1
ATOM 1037 C C . PHE A 1 129 ? 2.326 -3.819 -23.615 1.00 93.62 129 PHE A C 1
ATOM 1039 O O . PHE A 1 129 ? 1.857 -4.940 -23.776 1.00 93.62 129 PHE A O 1
ATOM 1046 N N . VAL A 1 130 ? 2.947 -3.443 -22.499 1.00 95.44 130 VAL A N 1
ATOM 1047 C CA . VAL A 1 130 ? 3.174 -4.288 -21.322 1.00 95.44 130 VAL A CA 1
ATOM 1048 C C . VAL A 1 130 ? 2.761 -3.477 -20.102 1.00 95.44 130 VAL A C 1
ATOM 1050 O O . VAL A 1 130 ? 3.168 -2.316 -19.998 1.00 95.44 130 VAL A O 1
ATOM 1053 N N . PHE A 1 131 ? 2.002 -4.069 -19.185 1.00 94.25 131 PHE A N 1
ATOM 1054 C CA . PHE A 1 131 ? 1.617 -3.407 -17.940 1.00 94.25 131 PHE A CA 1
ATOM 1055 C C . PHE A 1 131 ? 2.684 -3.546 -16.856 1.00 94.25 131 PHE A C 1
ATOM 1057 O O . PHE A 1 131 ? 3.467 -4.491 -16.838 1.00 94.25 131 PHE A O 1
ATOM 1064 N N . SER A 1 132 ? 2.709 -2.593 -15.929 1.00 92.62 132 SER A N 1
ATOM 1065 C CA . SER A 1 132 ? 3.554 -2.626 -14.737 1.00 92.62 132 SER A CA 1
ATOM 1066 C C . SER A 1 132 ? 2.873 -1.810 -13.646 1.00 92.62 132 SER A C 1
ATOM 1068 O O . SER A 1 132 ? 2.757 -0.599 -13.796 1.00 92.62 132 SER A O 1
ATOM 1070 N N . MET A 1 133 ? 2.519 -2.458 -12.541 1.00 87.94 133 MET A N 1
ATOM 1071 C CA . MET A 1 133 ? 2.034 -1.828 -11.308 1.00 87.94 133 MET A CA 1
ATOM 1072 C C . MET A 1 133 ? 3.144 -1.936 -10.263 1.00 87.94 133 MET A C 1
ATOM 1074 O O . MET A 1 133 ? 3.569 -3.041 -9.942 1.00 87.94 133 MET A O 1
ATOM 1078 N N . LYS A 1 134 ? 3.729 -0.836 -9.794 1.00 85.31 134 LYS A N 1
ATOM 1079 C CA . LYS A 1 134 ? 4.831 -0.921 -8.821 1.00 85.31 134 LYS A CA 1
ATOM 1080 C C . LYS A 1 134 ? 4.462 -0.143 -7.579 1.00 85.31 134 LYS A C 1
ATOM 1082 O O . LYS A 1 134 ? 4.178 1.038 -7.692 1.00 85.31 134 LYS A O 1
ATOM 1087 N N . ALA A 1 135 ? 4.560 -0.806 -6.437 1.00 83.44 135 ALA A N 1
ATOM 1088 C CA . ALA A 1 135 ? 4.403 -0.200 -5.127 1.00 83.44 135 ALA A CA 1
ATOM 1089 C C . ALA A 1 135 ? 5.620 -0.540 -4.264 1.00 83.44 135 ALA A C 1
ATOM 1091 O O . ALA A 1 135 ? 6.279 -1.572 -4.473 1.00 83.44 135 ALA A O 1
ATOM 1092 N N . SER A 1 136 ? 5.907 0.321 -3.288 1.00 78.44 136 SER A N 1
ATOM 1093 C CA . SER A 1 136 ? 6.983 0.085 -2.328 1.00 78.44 136 SER A CA 1
ATOM 1094 C C . SER A 1 136 ? 6.599 -1.017 -1.340 1.00 78.44 136 SER A C 1
ATOM 1096 O O . SER A 1 136 ? 7.470 -1.737 -0.862 1.00 78.44 136 SER A O 1
ATOM 1098 N N . ASN A 1 137 ? 5.308 -1.225 -1.064 1.00 81.75 137 ASN A N 1
ATOM 1099 C CA . ASN A 1 137 ? 4.839 -2.317 -0.220 1.00 81.75 137 ASN A CA 1
ATOM 1100 C C . ASN A 1 137 ? 4.527 -3.586 -1.051 1.00 81.75 137 ASN A C 1
ATOM 1102 O O . ASN A 1 137 ? 3.654 -3.550 -1.923 1.00 81.75 137 ASN A O 1
ATOM 1106 N N . PRO A 1 138 ? 5.164 -4.744 -0.765 1.00 84.50 138 PRO A N 1
ATOM 1107 C CA . PRO A 1 138 ? 4.921 -5.982 -1.507 1.00 84.50 138 PRO A CA 1
ATOM 1108 C C . PRO A 1 138 ? 3.468 -6.468 -1.484 1.00 84.50 138 PRO A C 1
ATOM 1110 O O . PRO A 1 138 ? 3.002 -7.025 -2.473 1.00 84.50 138 PRO A O 1
ATOM 1113 N N . VAL A 1 139 ? 2.745 -6.274 -0.376 1.00 83.31 139 VAL A N 1
ATOM 1114 C CA . VAL A 1 139 ? 1.346 -6.716 -0.243 1.00 83.31 139 VAL A CA 1
ATOM 1115 C C . VAL A 1 139 ? 0.453 -5.915 -1.178 1.00 83.31 139 VAL A C 1
ATOM 1117 O O . VAL A 1 139 ? -0.366 -6.497 -1.884 1.00 83.31 139 VAL A O 1
ATOM 1120 N N . VAL A 1 140 ? 0.648 -4.599 -1.198 1.00 79.88 140 VAL A N 1
ATOM 1121 C CA . VAL A 1 140 ? -0.075 -3.661 -2.060 1.00 79.88 140 VAL A CA 1
ATOM 1122 C C . VAL A 1 140 ? 0.185 -4.004 -3.527 1.00 79.88 140 VAL A C 1
ATOM 1124 O O . VAL A 1 140 ? -0.754 -4.334 -4.249 1.00 79.88 140 VAL A O 1
ATOM 1127 N N . MET A 1 141 ? 1.463 -4.122 -3.913 1.00 87.38 141 MET A N 1
ATOM 1128 C CA . MET A 1 141 ? 1.864 -4.523 -5.266 1.00 87.38 141 MET A CA 1
ATOM 1129 C C . MET A 1 141 ? 1.178 -5.825 -5.714 1.00 87.38 141 MET A C 1
ATOM 1131 O O . MET A 1 141 ? 0.635 -5.892 -6.815 1.00 87.38 141 MET A O 1
ATOM 1135 N N . VAL A 1 142 ? 1.182 -6.867 -4.873 1.00 89.00 142 VAL A N 1
ATOM 1136 C CA . VAL A 1 142 ? 0.561 -8.161 -5.203 1.00 89.00 142 VAL A CA 1
ATOM 1137 C C . VAL A 1 142 ? -0.937 -8.008 -5.483 1.00 89.00 142 VAL A C 1
ATOM 1139 O O . VAL A 1 142 ? -1.437 -8.585 -6.449 1.00 89.00 142 VAL A O 1
ATOM 1142 N N . GLN A 1 143 ? -1.659 -7.229 -4.673 1.00 84.81 143 GLN A N 1
ATOM 1143 C CA . GLN A 1 143 ? -3.091 -7.007 -4.894 1.00 84.81 143 GLN A CA 1
ATOM 1144 C C . GLN A 1 143 ? -3.358 -6.191 -6.166 1.00 84.81 143 GLN A C 1
ATOM 1146 O O . GLN A 1 143 ? -4.284 -6.533 -6.898 1.00 84.81 143 GLN A O 1
ATOM 1151 N N . ALA A 1 144 ? -2.518 -5.198 -6.486 1.00 84.31 144 ALA A N 1
ATOM 1152 C CA . ALA A 1 144 ? -2.603 -4.419 -7.728 1.00 84.31 144 ALA A CA 1
ATOM 1153 C C . ALA A 1 144 ? -2.589 -5.307 -8.968 1.00 84.31 144 ALA A C 1
ATOM 1155 O O . ALA A 1 144 ? -3.474 -5.221 -9.817 1.00 84.31 144 ALA A O 1
ATOM 1156 N N . TYR A 1 145 ? -1.586 -6.186 -9.068 1.00 91.31 145 TYR A N 1
ATOM 1157 C CA . TYR A 1 145 ? -1.455 -7.076 -10.219 1.00 91.31 145 TYR A CA 1
ATOM 1158 C C . TYR A 1 145 ? -2.614 -8.061 -10.307 1.00 91.31 145 TYR A C 1
ATOM 1160 O O . TYR A 1 145 ? -3.108 -8.312 -11.403 1.00 91.31 145 TYR A O 1
ATOM 1168 N N . ARG A 1 146 ? -3.070 -8.606 -9.174 1.00 88.44 146 ARG A N 1
ATOM 1169 C CA . ARG A 1 146 ? -4.220 -9.520 -9.154 1.00 88.44 146 ARG A CA 1
ATOM 1170 C C . ARG A 1 146 ? -5.496 -8.830 -9.631 1.00 88.44 146 ARG A C 1
ATOM 1172 O O . ARG A 1 146 ? -6.221 -9.418 -10.428 1.00 88.44 146 ARG A O 1
ATOM 1179 N N . LEU A 1 147 ? -5.739 -7.594 -9.194 1.00 85.38 147 LEU A N 1
ATOM 1180 C CA . LEU A 1 147 ? -6.885 -6.799 -9.634 1.00 85.38 147 LEU A CA 1
ATOM 1181 C C . LEU A 1 147 ? -6.781 -6.443 -11.124 1.00 85.38 147 LEU A C 1
ATOM 1183 O O . LEU A 1 147 ? -7.721 -6.697 -11.870 1.00 85.38 147 LEU A O 1
ATOM 1187 N N . LEU A 1 148 ? -5.621 -5.954 -11.576 1.00 86.69 148 LEU A N 1
ATOM 1188 C CA . LEU A 1 148 ? -5.336 -5.674 -12.989 1.00 86.69 148 LEU A CA 1
ATOM 1189 C C . LEU A 1 148 ? -5.635 -6.890 -13.877 1.00 86.69 148 LEU A C 1
ATOM 1191 O O . LEU A 1 148 ? -6.316 -6.766 -14.891 1.00 86.69 148 LEU A O 1
ATOM 1195 N N . VAL A 1 149 ? -5.154 -8.071 -13.488 1.00 89.12 149 VAL A N 1
ATOM 1196 C CA . VAL A 1 149 ? -5.366 -9.314 -14.241 1.00 89.12 149 VAL A CA 1
ATOM 1197 C C . VAL A 1 149 ? -6.830 -9.751 -14.215 1.00 89.12 149 VAL A C 1
ATOM 1199 O O . VAL A 1 149 ? -7.356 -10.166 -15.246 1.00 89.12 149 VAL A O 1
ATOM 1202 N N . ALA A 1 150 ? -7.509 -9.637 -13.070 1.00 84.88 150 ALA A N 1
ATOM 1203 C CA . ALA A 1 150 ? -8.933 -9.947 -12.970 1.00 84.88 150 ALA A CA 1
ATOM 1204 C C . ALA A 1 150 ? -9.767 -9.067 -13.917 1.00 84.88 150 ALA A C 1
ATOM 1206 O O . ALA A 1 150 ? -10.582 -9.591 -14.678 1.00 84.88 150 ALA A O 1
ATOM 1207 N N . GLU A 1 151 ? -9.502 -7.761 -13.944 1.00 81.06 151 GLU A N 1
ATOM 1208 C CA . GLU A 1 151 ? -10.144 -6.827 -14.874 1.00 81.06 151 GLU A CA 1
ATOM 1209 C C . GLU A 1 151 ? -9.797 -7.141 -16.335 1.00 81.06 151 GLU A C 1
ATOM 1211 O O . GLU A 1 151 ? -10.656 -7.101 -17.222 1.00 81.06 151 GLU A O 1
ATOM 1216 N N . MET A 1 152 ? -8.549 -7.532 -16.615 1.00 86.06 152 MET A N 1
ATOM 1217 C CA . MET A 1 152 ? -8.151 -7.932 -17.964 1.00 86.06 152 MET A CA 1
ATOM 1218 C C . MET A 1 152 ? -8.953 -9.147 -18.427 1.00 86.06 152 MET A C 1
ATOM 1220 O O . MET A 1 152 ? -9.448 -9.148 -19.553 1.00 86.06 152 MET A O 1
ATOM 1224 N N . TYR A 1 153 ? -9.166 -10.137 -17.560 1.00 84.06 153 TYR A N 1
ATOM 1225 C CA . TYR A 1 153 ? -9.996 -11.297 -17.876 1.00 84.06 153 TYR A CA 1
ATOM 1226 C C . TYR A 1 153 ? -11.463 -10.939 -18.120 1.00 84.06 153 TYR A C 1
ATOM 1228 O O . TYR A 1 153 ? -12.050 -11.469 -19.064 1.00 84.06 153 TYR A O 1
ATOM 1236 N N . VAL A 1 154 ? -12.044 -10.010 -17.350 1.00 79.12 154 VAL A N 1
ATOM 1237 C CA . VAL A 1 154 ? -13.406 -9.492 -17.600 1.00 79.12 154 VAL A CA 1
ATOM 1238 C C . VAL A 1 154 ? -13.516 -8.904 -19.010 1.00 79.12 154 VAL A C 1
ATOM 1240 O O . VAL A 1 154 ? -14.508 -9.120 -19.708 1.00 79.12 154 VAL A O 1
ATOM 1243 N N . HIS A 1 155 ? -12.473 -8.208 -19.462 1.00 82.69 155 HIS A N 1
ATOM 1244 C CA . HIS A 1 155 ? -12.404 -7.607 -20.791 1.00 82.69 155 HIS A CA 1
ATOM 1245 C C . HIS A 1 155 ? -11.875 -8.541 -21.898 1.00 82.69 155 HIS A C 1
ATOM 1247 O O . HIS A 1 155 ? -11.837 -8.135 -23.065 1.00 82.69 155 HIS A O 1
ATOM 1253 N N . GLY A 1 156 ? -11.491 -9.780 -21.567 1.00 87.94 156 GLY A N 1
ATOM 1254 C CA . GLY A 1 156 ? -10.895 -10.739 -22.501 1.00 87.94 156 GLY A CA 1
ATOM 1255 C C . GLY A 1 156 ? -9.519 -10.310 -23.028 1.00 87.94 156 GLY A C 1
ATOM 1256 O O . GLY A 1 156 ? -9.236 -10.486 -24.212 1.00 87.94 156 GLY A O 1
ATOM 1257 N N . TRP A 1 157 ? -8.702 -9.668 -22.192 1.00 90.38 157 TRP A N 1
ATOM 1258 C CA . TRP A 1 157 ? -7.354 -9.192 -22.513 1.00 90.38 157 TRP A CA 1
ATOM 1259 C C . TRP A 1 157 ? -6.280 -10.081 -21.878 1.00 90.38 157 TRP A C 1
ATOM 1261 O O . TRP A 1 157 ? -6.474 -10.628 -20.796 1.00 90.38 157 TRP A O 1
ATOM 1271 N N . ASP A 1 158 ? -5.125 -10.168 -22.535 1.00 91.31 158 ASP A N 1
ATOM 1272 C CA . ASP A 1 158 ? -4.006 -11.060 -22.200 1.00 91.31 158 ASP A CA 1
ATOM 1273 C C . ASP A 1 158 ? -2.632 -10.372 -22.352 1.00 91.31 158 ASP A C 1
ATOM 1275 O O . ASP A 1 158 ? -1.626 -10.989 -22.695 1.00 91.31 158 ASP A O 1
ATOM 1279 N N . TYR A 1 159 ? -2.582 -9.062 -22.102 1.00 95.56 159 TYR A N 1
ATOM 1280 C CA . TYR A 1 159 ? -1.347 -8.282 -22.158 1.00 95.56 159 TYR A CA 1
ATOM 1281 C C . TYR A 1 159 ? -0.287 -8.737 -21.135 1.00 95.56 159 TYR A C 1
ATOM 1283 O O . TYR A 1 159 ? -0.613 -9.026 -19.984 1.00 95.56 159 TYR A O 1
ATOM 1291 N N . PRO A 1 160 ? 1.002 -8.716 -21.506 1.00 96.81 160 PRO A N 1
ATOM 1292 C CA . PRO A 1 160 ? 2.077 -9.144 -20.619 1.00 96.81 160 PRO A CA 1
ATOM 1293 C C . PRO A 1 160 ? 2.305 -8.179 -19.444 1.00 96.81 160 PRO A C 1
ATOM 1295 O O . PRO A 1 160 ? 2.060 -6.969 -19.534 1.00 96.81 160 PRO A O 1
ATOM 1298 N N . LEU A 1 161 ? 2.864 -8.714 -18.360 1.00 96.31 161 LEU A N 1
ATOM 1299 C CA . LEU A 1 161 ? 3.143 -8.038 -17.097 1.00 96.31 161 LEU A CA 1
ATOM 1300 C C . LEU A 1 161 ? 4.651 -7.925 -16.837 1.00 96.31 161 LEU A C 1
ATOM 1302 O O . LEU A 1 161 ? 5.392 -8.910 -16.863 1.00 96.31 161 LEU A O 1
ATOM 1306 N N . HIS A 1 162 ? 5.106 -6.716 -16.510 1.00 97.06 162 HIS A N 1
ATOM 1307 C CA . HIS A 1 162 ? 6.448 -6.446 -16.009 1.00 97.06 162 HIS A CA 1
ATOM 1308 C C . HIS A 1 162 ? 6.432 -6.227 -14.500 1.00 97.06 162 HIS A C 1
ATOM 1310 O O . HIS A 1 162 ? 6.054 -5.153 -14.043 1.00 97.06 162 HIS A O 1
ATOM 1316 N N . LEU A 1 163 ? 6.902 -7.213 -13.738 1.00 96.19 163 LEU A N 1
ATOM 1317 C CA . LEU A 1 163 ? 6.896 -7.170 -12.280 1.00 96.19 163 LEU A CA 1
ATOM 1318 C C . LEU A 1 163 ? 8.114 -6.435 -11.718 1.00 96.19 163 LEU A C 1
ATOM 1320 O O . LEU A 1 163 ? 9.235 -6.552 -12.218 1.00 96.19 163 LEU A O 1
ATOM 1324 N N . GLY A 1 164 ? 7.919 -5.737 -10.605 1.00 93.25 164 GLY A N 1
ATOM 1325 C CA . GLY A 1 164 ? 9.023 -5.227 -9.805 1.00 93.25 164 GLY A CA 1
ATOM 1326 C C . GLY A 1 164 ? 8.546 -4.416 -8.614 1.00 93.25 164 GLY A C 1
ATOM 1327 O O . GLY A 1 164 ? 7.632 -3.610 -8.750 1.00 93.25 164 GLY A O 1
ATOM 1328 N N . VAL A 1 165 ? 9.213 -4.598 -7.478 1.00 88.25 165 VAL A N 1
ATOM 1329 C CA . VAL A 1 165 ? 9.014 -3.782 -6.275 1.00 88.25 165 VAL A CA 1
ATOM 1330 C C . VAL A 1 165 ? 9.853 -2.507 -6.418 1.00 88.25 165 VAL A C 1
ATOM 1332 O O . VAL A 1 165 ? 11.016 -2.574 -6.837 1.00 88.25 165 VAL A O 1
ATOM 1335 N N . THR A 1 166 ? 9.264 -1.345 -6.139 1.00 83.62 166 THR A N 1
ATOM 1336 C CA . THR A 1 166 ? 10.001 -0.074 -6.040 1.00 83.62 166 THR A CA 1
ATOM 1337 C C . THR A 1 166 ? 10.628 0.053 -4.660 1.00 83.62 166 THR A C 1
ATOM 1339 O O . THR A 1 166 ? 10.101 -0.481 -3.690 1.00 83.62 166 THR A O 1
ATOM 1342 N N . GLU A 1 167 ? 11.774 0.736 -4.576 1.00 76.19 167 GLU A N 1
ATOM 1343 C CA . GLU A 1 167 ? 12.433 1.026 -3.292 1.00 76.19 167 GLU A CA 1
ATOM 1344 C C . GLU A 1 167 ? 12.610 -0.237 -2.434 1.00 76.19 167 GLU A C 1
ATOM 1346 O O . GLU A 1 167 ? 12.150 -0.328 -1.291 1.00 76.19 167 GLU A O 1
ATOM 1351 N N . ALA A 1 168 ? 13.218 -1.273 -3.022 1.00 75.12 168 ALA A N 1
ATOM 1352 C CA . ALA A 1 168 ? 13.398 -2.525 -2.301 1.00 75.12 168 ALA A CA 1
ATOM 1353 C C . ALA A 1 168 ? 14.360 -2.344 -1.112 1.00 75.12 168 ALA A C 1
ATOM 1355 O O . ALA A 1 168 ? 14.174 -2.990 -0.090 1.00 75.12 168 ALA A O 1
ATOM 1356 N N . GLY A 1 169 ? 15.327 -1.432 -1.229 1.00 81.62 169 GLY A N 1
ATOM 1357 C CA . GLY A 1 169 ? 16.380 -1.210 -0.242 1.00 81.62 169 GLY A CA 1
ATOM 1358 C C . GLY A 1 169 ? 17.711 -1.806 -0.697 1.00 81.62 169 GLY A C 1
ATOM 1359 O O . GLY A 1 169 ? 17.881 -2.170 -1.866 1.00 81.62 169 GLY A O 1
ATOM 1360 N N . GLU A 1 170 ? 18.666 -1.891 0.226 1.00 82.19 170 GLU A N 1
ATOM 1361 C CA . GLU A 1 170 ? 20.015 -2.393 -0.051 1.00 82.19 170 GLU A CA 1
ATOM 1362 C C . GLU A 1 170 ? 20.183 -3.842 0.415 1.00 82.19 170 GLU A C 1
ATOM 1364 O O . GLU A 1 170 ? 19.591 -4.275 1.410 1.00 82.19 170 GLU A O 1
ATOM 1369 N N . GLY A 1 171 ? 21.033 -4.594 -0.283 1.00 88.69 171 GLY A N 1
ATOM 1370 C CA . GLY A 1 171 ? 21.485 -5.903 0.165 1.00 88.69 171 GLY A CA 1
ATOM 1371 C C . GLY A 1 171 ? 20.353 -6.918 0.360 1.00 88.69 171 GLY A C 1
ATOM 1372 O O 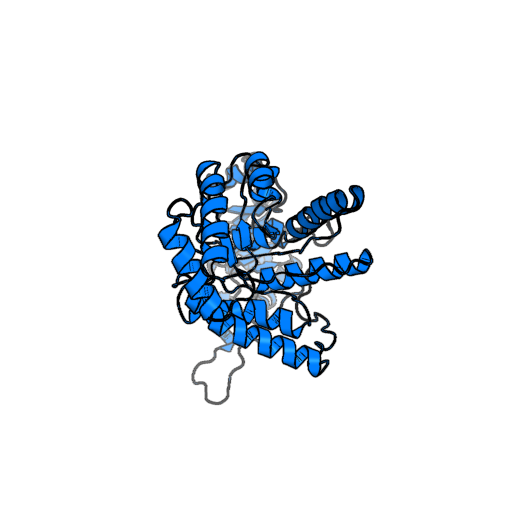. GLY A 1 171 ? 19.458 -7.069 -0.475 1.00 88.69 171 GLY A O 1
ATOM 1373 N N . GLU A 1 172 ? 20.413 -7.662 1.466 1.00 89.50 172 GLU A N 1
ATOM 1374 C CA . GLU A 1 172 ? 19.492 -8.776 1.728 1.00 89.50 172 GLU A CA 1
ATOM 1375 C C . GLU A 1 172 ? 18.047 -8.338 1.974 1.00 89.50 172 GLU A C 1
ATOM 1377 O O . GLU A 1 172 ? 17.131 -9.065 1.593 1.00 89.50 172 GLU A O 1
ATOM 1382 N N . ASP A 1 173 ? 17.822 -7.155 2.550 1.00 86.75 173 ASP A N 1
ATOM 1383 C CA . ASP A 1 173 ? 16.467 -6.653 2.798 1.00 86.75 173 ASP A CA 1
ATOM 1384 C C . ASP A 1 173 ? 15.740 -6.385 1.471 1.00 86.75 173 ASP A C 1
ATOM 1386 O O . ASP A 1 173 ? 14.644 -6.900 1.231 1.00 86.75 173 ASP A O 1
ATOM 1390 N N . GLY A 1 174 ? 16.421 -5.724 0.527 1.00 88.88 174 GLY A N 1
ATOM 1391 C CA . GLY A 1 174 ? 15.889 -5.497 -0.817 1.00 88.88 174 GLY A CA 1
ATOM 1392 C C . GLY A 1 174 ? 15.648 -6.776 -1.611 1.00 88.88 174 GLY A C 1
ATOM 1393 O O . GLY A 1 174 ? 14.624 -6.905 -2.299 1.00 88.88 174 GLY A O 1
ATOM 1394 N N . ARG A 1 175 ? 16.529 -7.771 -1.473 1.00 93.56 175 ARG A N 1
ATOM 1395 C CA . ARG A 1 175 ? 16.334 -9.097 -2.080 1.00 93.56 175 ARG A CA 1
ATOM 1396 C C . ARG A 1 175 ? 15.143 -9.827 -1.464 1.00 93.56 175 ARG A C 1
ATOM 1398 O O . ARG A 1 175 ? 14.339 -10.388 -2.209 1.00 93.56 175 ARG A O 1
ATOM 1405 N N . MET A 1 176 ? 14.984 -9.784 -0.141 1.00 91.88 176 MET A N 1
ATOM 1406 C CA . MET A 1 176 ? 13.874 -10.420 0.571 1.00 91.88 176 MET A CA 1
ATOM 1407 C C . MET A 1 176 ? 12.535 -9.783 0.198 1.00 91.88 176 MET A C 1
ATOM 1409 O O . MET A 1 176 ? 11.601 -10.484 -0.192 1.00 91.88 176 MET A O 1
ATOM 1413 N N . LYS A 1 177 ? 12.460 -8.451 0.226 1.00 91.31 177 LYS A N 1
ATOM 1414 C CA . LYS A 1 177 ? 11.271 -7.679 -0.145 1.00 91.31 177 LYS A CA 1
ATOM 1415 C C . LYS A 1 177 ? 10.852 -7.939 -1.595 1.00 91.31 177 LYS A C 1
ATOM 1417 O O . LYS A 1 177 ? 9.678 -8.193 -1.874 1.00 91.31 177 LYS A O 1
ATOM 1422 N N . SER A 1 178 ? 11.823 -7.978 -2.508 1.00 93.56 178 SER A N 1
ATOM 1423 C CA . SER A 1 178 ? 11.590 -8.330 -3.913 1.00 93.56 178 SER A CA 1
ATOM 1424 C C . SER A 1 178 ? 11.140 -9.780 -4.084 1.00 93.56 178 SER A C 1
ATOM 1426 O O . SER A 1 178 ? 10.240 -10.043 -4.879 1.00 93.56 178 SER A O 1
ATOM 1428 N N . ALA A 1 179 ? 11.713 -10.720 -3.327 1.00 95.25 179 ALA A N 1
ATOM 1429 C CA . ALA A 1 179 ? 11.314 -12.123 -3.368 1.00 95.25 179 ALA A CA 1
ATOM 1430 C C . ALA A 1 179 ? 9.883 -12.339 -2.861 1.00 95.25 179 ALA A C 1
ATOM 1432 O O . ALA A 1 179 ? 9.144 -13.111 -3.465 1.00 95.25 179 ALA A O 1
ATOM 1433 N N . ILE A 1 180 ? 9.465 -11.621 -1.814 1.00 93.75 180 ILE A N 1
ATOM 1434 C CA . ILE A 1 180 ? 8.087 -11.657 -1.310 1.00 93.75 180 ILE A CA 1
ATOM 1435 C C . ILE A 1 180 ? 7.123 -11.120 -2.372 1.00 93.75 180 ILE A C 1
ATOM 1437 O O . ILE A 1 180 ? 6.153 -11.795 -2.702 1.00 93.75 180 ILE A O 1
ATOM 1441 N N . GLY A 1 181 ? 7.387 -9.943 -2.943 1.00 93.75 181 GLY A N 1
ATOM 1442 C CA . GLY A 1 181 ? 6.490 -9.338 -3.932 1.00 93.75 181 GLY A CA 1
ATOM 1443 C C . GLY A 1 181 ? 6.446 -10.107 -5.257 1.00 93.75 181 GLY A C 1
ATOM 1444 O O . GLY A 1 181 ? 5.398 -10.602 -5.668 1.00 93.75 181 GLY A O 1
ATOM 1445 N N . ILE A 1 182 ? 7.594 -10.216 -5.930 1.00 96.44 182 ILE A N 1
ATOM 1446 C CA . ILE A 1 182 ? 7.705 -10.818 -7.269 1.00 96.44 182 ILE A CA 1
ATOM 1447 C C . ILE A 1 182 ? 7.474 -12.328 -7.192 1.00 96.44 182 ILE A C 1
ATOM 1449 O O . ILE A 1 182 ? 6.750 -12.883 -8.014 1.00 96.44 182 ILE A O 1
ATOM 1453 N N . GLY A 1 183 ? 8.063 -13.003 -6.201 1.00 95.06 183 GLY A N 1
ATOM 1454 C CA . GLY A 1 183 ? 7.941 -14.453 -6.053 1.00 95.06 183 GLY A CA 1
ATOM 1455 C C . GLY A 1 183 ? 6.500 -14.902 -5.820 1.00 95.06 183 GLY A C 1
ATOM 1456 O O . GLY A 1 183 ? 6.098 -15.906 -6.398 1.00 95.06 183 GLY A O 1
ATOM 1457 N N . THR A 1 184 ? 5.708 -14.140 -5.057 1.00 93.81 184 THR A N 1
ATOM 1458 C CA . THR A 1 184 ? 4.278 -14.434 -4.853 1.00 93.81 184 THR A CA 1
ATOM 1459 C C . THR A 1 184 ? 3.509 -14.404 -6.173 1.00 93.81 184 THR A C 1
ATOM 1461 O O . THR A 1 184 ? 2.812 -15.361 -6.489 1.00 93.81 184 THR A O 1
ATOM 1464 N N . LEU A 1 185 ? 3.689 -13.359 -6.985 1.00 93.38 185 LEU A N 1
ATOM 1465 C CA . LEU A 1 185 ? 3.006 -13.244 -8.280 1.00 93.38 185 LEU A CA 1
ATOM 1466 C C . LEU A 1 185 ? 3.448 -14.326 -9.269 1.00 93.38 185 LEU A C 1
ATOM 1468 O O . LEU A 1 185 ? 2.612 -14.919 -9.943 1.00 93.38 185 LEU A O 1
ATOM 1472 N N . LEU A 1 186 ? 4.741 -14.657 -9.299 1.00 94.19 186 LEU A N 1
ATOM 1473 C CA . LEU A 1 186 ? 5.238 -15.749 -10.137 1.00 94.19 186 LEU A CA 1
ATOM 1474 C C . LEU A 1 186 ? 4.649 -17.110 -9.732 1.00 94.19 186 LEU A C 1
ATOM 1476 O O . LEU A 1 186 ? 4.437 -17.957 -10.596 1.00 94.19 186 LEU A O 1
ATOM 1480 N N . GLN A 1 187 ? 4.369 -17.332 -8.442 1.00 90.50 187 GLN A N 1
ATOM 1481 C CA . GLN A 1 187 ? 3.654 -18.528 -7.971 1.00 90.50 187 GLN A CA 1
ATOM 1482 C C . GLN A 1 187 ? 2.162 -18.508 -8.331 1.00 90.50 187 GLN A C 1
ATOM 1484 O O . GLN A 1 187 ? 1.587 -19.566 -8.567 1.00 90.50 187 GLN A O 1
ATOM 1489 N N . ASP A 1 188 ? 1.547 -17.328 -8.440 1.00 88.44 188 ASP A N 1
ATOM 1490 C CA . ASP A 1 188 ? 0.192 -17.176 -8.988 1.00 88.44 188 ASP A CA 1
ATOM 1491 C C . ASP A 1 188 ? 0.136 -17.458 -10.506 1.00 88.44 188 ASP A C 1
ATOM 1493 O O . ASP A 1 188 ? -0.950 -17.531 -11.080 1.00 88.44 188 ASP A O 1
ATOM 1497 N N . GLY A 1 189 ? 1.291 -17.612 -11.166 1.00 89.62 189 GLY A N 1
ATOM 1498 C CA . GLY A 1 189 ? 1.399 -17.728 -12.621 1.00 89.62 189 GLY A CA 1
ATOM 1499 C C . GLY A 1 189 ? 1.352 -16.381 -13.344 1.00 89.62 189 GLY A C 1
ATOM 1500 O O . GLY A 1 189 ? 1.075 -16.341 -14.539 1.00 89.62 189 GLY A O 1
ATOM 1501 N N . LEU A 1 190 ? 1.603 -15.280 -12.630 1.00 92.19 190 LEU A N 1
ATOM 1502 C CA . LEU A 1 190 ? 1.588 -13.919 -13.157 1.00 92.19 190 LEU A CA 1
ATOM 1503 C C . LEU A 1 190 ? 3.020 -13.401 -13.334 1.00 92.19 190 LEU A C 1
ATOM 1505 O O . LEU A 1 190 ? 3.813 -13.453 -12.395 1.00 92.19 190 LEU A O 1
ATOM 1509 N N . GLY A 1 191 ? 3.334 -12.847 -14.508 1.00 94.31 191 GLY A N 1
ATOM 1510 C CA . GLY A 1 191 ? 4.607 -12.176 -14.790 1.00 94.31 191 GLY A CA 1
ATOM 1511 C C . GLY A 1 191 ? 5.337 -12.716 -16.020 1.00 94.31 191 GLY A C 1
ATOM 1512 O O . GLY A 1 191 ? 5.663 -13.896 -16.088 1.00 94.31 191 GLY A O 1
ATOM 1513 N N . ASP A 1 192 ? 5.672 -11.819 -16.947 1.00 95.81 192 ASP A N 1
ATOM 1514 C CA . ASP A 1 192 ? 6.349 -12.138 -18.216 1.00 95.81 192 ASP A CA 1
ATOM 1515 C C . ASP A 1 192 ? 7.781 -11.598 -18.260 1.00 95.81 192 ASP A C 1
ATOM 1517 O O . ASP A 1 192 ? 8.650 -12.091 -18.974 1.00 95.81 192 ASP A O 1
ATOM 1521 N N . THR A 1 193 ? 8.045 -10.554 -17.480 1.00 96.69 193 THR A N 1
ATOM 1522 C CA . THR A 1 193 ? 9.377 -9.990 -17.281 1.00 96.69 193 THR A CA 1
ATOM 1523 C C . THR A 1 193 ? 9.465 -9.410 -15.877 1.00 96.69 193 THR A C 1
ATOM 1525 O O . THR A 1 193 ? 8.464 -8.988 -15.300 1.00 96.69 193 THR A O 1
ATOM 1528 N N . ILE A 1 194 ? 10.663 -9.388 -15.300 1.00 96.62 194 ILE A N 1
ATOM 1529 C CA . ILE A 1 194 ? 10.883 -8.943 -13.926 1.00 96.62 194 ILE A CA 1
ATOM 1530 C C . ILE A 1 194 ? 12.047 -7.962 -13.859 1.00 96.62 194 ILE A C 1
ATOM 1532 O O . ILE A 1 194 ? 12.975 -8.010 -14.666 1.00 96.62 194 ILE A O 1
ATOM 1536 N N . ARG A 1 195 ? 12.012 -7.082 -12.862 1.00 95.62 195 ARG A N 1
ATOM 1537 C CA . ARG A 1 195 ? 13.178 -6.326 -12.412 1.00 95.62 195 ARG A CA 1
ATOM 1538 C C . ARG A 1 195 ? 13.160 -6.220 -10.891 1.00 95.62 195 ARG A C 1
ATOM 1540 O O . ARG A 1 195 ? 12.211 -5.687 -10.319 1.00 95.62 195 ARG A O 1
ATOM 1547 N N . VAL A 1 196 ? 14.248 -6.649 -10.266 1.00 94.44 196 VAL A N 1
ATOM 1548 C CA . VAL A 1 196 ? 14.581 -6.340 -8.870 1.00 94.44 196 VAL A CA 1
ATOM 1549 C C . VAL A 1 196 ? 15.239 -4.958 -8.843 1.00 94.44 196 VAL A C 1
ATOM 1551 O O . VAL A 1 196 ? 16.099 -4.696 -9.677 1.00 94.44 196 VAL A O 1
ATOM 1554 N N . SER A 1 197 ? 14.813 -4.068 -7.943 1.00 91.50 197 SER A N 1
ATOM 1555 C CA . SER A 1 197 ? 15.332 -2.691 -7.863 1.00 91.50 197 SER A CA 1
ATOM 1556 C C . SER A 1 197 ? 16.154 -2.517 -6.584 1.00 91.50 197 SER A C 1
ATOM 1558 O O . SER A 1 197 ? 15.573 -2.249 -5.534 1.00 91.50 197 SER A O 1
ATOM 1560 N N . LEU A 1 198 ? 17.474 -2.698 -6.669 1.00 91.44 198 LEU A N 1
ATOM 1561 C CA . LEU A 1 198 ? 18.400 -2.597 -5.528 1.00 91.44 198 LEU A CA 1
ATOM 1562 C C . LEU A 1 198 ? 19.160 -1.268 -5.563 1.00 91.44 198 LEU A C 1
ATOM 1564 O O . LEU A 1 198 ? 19.418 -0.729 -6.638 1.00 91.44 198 LEU A O 1
ATOM 1568 N N . THR A 1 199 ? 19.589 -0.778 -4.402 1.00 89.75 199 THR A N 1
ATOM 1569 C CA . THR A 1 199 ? 20.542 0.347 -4.301 1.00 89.75 199 THR A CA 1
ATOM 1570 C C . THR A 1 199 ? 21.996 -0.149 -4.409 1.00 89.75 199 THR A C 1
ATOM 1572 O O . THR A 1 199 ? 22.867 0.198 -3.622 1.00 89.75 199 THR A O 1
ATOM 1575 N N . GLU A 1 200 ? 22.265 -1.025 -5.374 1.00 90.12 200 GLU A N 1
ATOM 1576 C CA . GLU A 1 200 ? 23.566 -1.662 -5.618 1.00 90.12 200 GLU A CA 1
ATOM 1577 C C . GLU A 1 200 ? 23.945 -1.500 -7.104 1.00 90.12 200 GLU A C 1
ATOM 1579 O O . GLU A 1 200 ? 23.106 -1.057 -7.899 1.00 90.12 200 GLU A O 1
ATOM 1584 N N . PRO A 1 201 ? 25.187 -1.829 -7.521 1.00 93.56 201 PRO A N 1
ATOM 1585 C CA . PRO A 1 201 ? 25.541 -1.848 -8.936 1.00 93.56 201 PRO A CA 1
ATOM 1586 C C . PRO A 1 201 ? 24.522 -2.657 -9.763 1.00 93.56 201 PRO A C 1
ATOM 1588 O O . PRO A 1 201 ? 24.144 -3.754 -9.342 1.00 93.56 201 PRO A O 1
ATOM 1591 N N . PRO A 1 202 ? 24.062 -2.159 -10.927 1.00 94.25 202 PRO A N 1
ATOM 1592 C CA . PRO A 1 202 ? 22.976 -2.778 -11.691 1.00 94.25 202 PRO A CA 1
ATOM 1593 C C . PRO A 1 202 ? 23.164 -4.257 -12.046 1.00 94.25 202 PRO A C 1
ATOM 1595 O O . PRO A 1 202 ? 22.187 -4.996 -12.166 1.00 94.25 202 PRO A O 1
ATOM 1598 N N . GLU A 1 203 ? 24.406 -4.705 -12.229 1.00 94.69 203 GLU A N 1
ATOM 1599 C CA . GLU A 1 203 ? 24.753 -6.110 -12.447 1.00 94.69 203 GLU A CA 1
ATOM 1600 C C . GLU A 1 203 ? 24.339 -7.038 -11.293 1.00 94.69 203 GLU A C 1
ATOM 1602 O O . GLU A 1 203 ? 24.047 -8.214 -11.530 1.00 94.69 203 GLU A O 1
ATOM 1607 N N . GLU A 1 204 ? 24.282 -6.526 -10.064 1.00 94.19 204 GLU A N 1
ATOM 1608 C CA . GLU A 1 204 ? 23.898 -7.283 -8.870 1.00 94.19 204 GLU A CA 1
ATOM 1609 C C . GLU A 1 204 ? 22.374 -7.491 -8.784 1.00 94.19 204 GLU A C 1
ATOM 1611 O O . GLU A 1 204 ? 21.910 -8.389 -8.079 1.00 94.19 204 GLU A O 1
ATOM 1616 N N . GLU A 1 205 ? 21.573 -6.751 -9.570 1.00 94.81 205 GLU A N 1
ATOM 1617 C CA . GLU A 1 205 ? 20.130 -7.006 -9.724 1.00 94.81 205 GLU A CA 1
ATOM 1618 C C . GLU A 1 205 ? 19.861 -8.345 -10.459 1.00 94.81 205 GLU A C 1
ATOM 1620 O O . GLU A 1 205 ? 18.771 -8.912 -10.340 1.00 94.81 205 GLU A O 1
ATOM 1625 N N . ILE A 1 206 ? 20.830 -8.882 -11.218 1.00 95.12 206 ILE A N 1
ATOM 1626 C CA . ILE A 1 206 ? 20.603 -10.002 -12.150 1.00 95.12 206 ILE A CA 1
ATOM 1627 C C . ILE A 1 206 ? 20.512 -11.366 -11.458 1.00 95.12 206 ILE A C 1
ATOM 1629 O O . ILE A 1 206 ? 19.653 -12.172 -11.823 1.00 95.12 206 ILE A O 1
ATOM 1633 N N . ASP A 1 207 ? 21.349 -11.650 -10.456 1.00 94.88 207 ASP A N 1
ATOM 1634 C CA . ASP A 1 207 ? 21.284 -12.926 -9.724 1.00 94.88 207 ASP A CA 1
ATOM 1635 C C . ASP A 1 207 ? 19.919 -13.166 -9.043 1.00 94.88 207 ASP A C 1
ATOM 1637 O O . ASP A 1 207 ? 19.316 -14.221 -9.286 1.00 94.88 207 ASP A O 1
ATOM 1641 N N . PRO A 1 208 ? 19.354 -12.219 -8.261 1.00 95.12 208 PRO A N 1
ATOM 1642 C CA . PRO A 1 208 ? 18.035 -12.415 -7.669 1.00 95.12 208 PRO A CA 1
ATOM 1643 C C . PRO A 1 208 ? 16.934 -12.501 -8.734 1.00 95.12 208 PRO A C 1
ATOM 1645 O O . PRO A 1 208 ? 16.035 -13.333 -8.592 1.00 95.12 208 PRO A O 1
ATOM 1648 N N . CYS A 1 209 ? 17.028 -11.744 -9.839 1.00 95.75 209 CYS A N 1
ATOM 1649 C CA . CYS A 1 209 ? 16.113 -11.909 -10.974 1.00 95.75 209 CYS A CA 1
ATOM 1650 C C . CYS A 1 209 ? 16.166 -13.343 -11.520 1.00 95.75 209 CYS A C 1
ATOM 1652 O O . CYS A 1 209 ? 15.135 -13.999 -11.627 1.00 95.75 209 CYS A O 1
ATOM 1654 N N . ARG A 1 210 ? 17.358 -13.882 -11.799 1.00 96.06 210 ARG A N 1
ATOM 1655 C CA . ARG A 1 210 ? 17.518 -15.244 -12.330 1.00 96.06 210 ARG A CA 1
ATOM 1656 C C . ARG A 1 210 ? 16.912 -16.297 -11.404 1.00 96.06 210 ARG A C 1
ATOM 1658 O O . ARG A 1 210 ? 16.241 -17.216 -11.871 1.00 96.06 210 ARG A O 1
ATOM 1665 N N . ARG A 1 211 ? 17.114 -16.170 -10.089 1.00 96.25 211 ARG A N 1
ATOM 1666 C CA . ARG A 1 211 ? 16.522 -17.083 -9.094 1.00 96.25 211 ARG A CA 1
ATOM 1667 C C . ARG A 1 211 ? 14.997 -17.042 -9.121 1.00 96.25 211 ARG A C 1
ATOM 1669 O O . ARG A 1 211 ? 14.369 -18.099 -9.134 1.00 96.25 211 ARG A O 1
ATOM 1676 N N . LEU A 1 212 ? 14.413 -15.845 -9.166 1.00 96.56 212 LEU A N 1
ATOM 1677 C CA . LEU A 1 212 ? 12.964 -15.656 -9.234 1.00 96.56 212 LEU A CA 1
ATOM 1678 C C . LEU A 1 212 ? 12.388 -16.163 -10.560 1.00 96.56 212 LEU A C 1
ATOM 1680 O O . LEU A 1 212 ? 11.416 -16.911 -10.551 1.00 96.56 212 LEU A O 1
ATOM 1684 N N . ALA A 1 213 ? 13.027 -15.858 -11.689 1.00 94.75 213 ALA A N 1
ATOM 1685 C CA . ALA A 1 213 ? 12.619 -16.354 -13.000 1.00 94.75 213 ALA A CA 1
ATOM 1686 C C . ALA A 1 213 ? 12.629 -17.891 -13.055 1.00 94.75 213 ALA A C 1
ATOM 1688 O O . ALA A 1 213 ? 11.671 -18.500 -13.531 1.00 94.75 213 ALA A O 1
ATOM 1689 N N . ASN A 1 214 ? 13.661 -18.536 -12.498 1.00 94.88 214 ASN A N 1
ATOM 1690 C CA . ASN A 1 214 ? 13.727 -19.996 -12.394 1.00 94.88 214 ASN A CA 1
ATOM 1691 C C . ASN A 1 214 ? 12.613 -20.566 -11.504 1.00 94.88 214 ASN A C 1
ATOM 1693 O O . ASN A 1 214 ? 12.042 -21.609 -11.826 1.00 94.88 214 ASN A O 1
ATOM 1697 N N . LEU A 1 215 ? 12.291 -19.887 -10.398 1.00 92.69 215 LEU A N 1
ATOM 1698 C CA . LEU A 1 215 ? 11.191 -20.261 -9.510 1.00 92.69 215 LEU A CA 1
ATOM 1699 C C . LEU A 1 215 ? 9.841 -20.217 -10.246 1.00 92.69 215 LEU A C 1
ATOM 1701 O O . LEU A 1 215 ? 9.101 -21.201 -10.207 1.00 92.69 215 LEU A O 1
ATOM 1705 N N . GLY A 1 216 ? 9.547 -19.117 -10.945 1.00 91.25 216 GLY A N 1
ATOM 1706 C CA . GLY A 1 216 ? 8.323 -18.962 -11.739 1.00 91.25 216 GLY A CA 1
ATOM 1707 C C . GLY A 1 216 ? 8.245 -19.956 -12.897 1.00 91.25 216 GLY A C 1
ATOM 1708 O O . GLY A 1 216 ? 7.242 -20.645 -13.059 1.00 91.25 216 GLY A O 1
ATOM 1709 N N . THR A 1 217 ? 9.342 -20.130 -13.639 1.00 91.94 217 THR A N 1
ATOM 1710 C CA . THR A 1 217 ? 9.425 -21.094 -14.751 1.00 91.94 217 THR A CA 1
ATOM 1711 C C . THR A 1 217 ? 9.146 -22.515 -14.274 1.00 91.94 217 THR A C 1
ATOM 1713 O O . THR A 1 217 ? 8.405 -23.257 -14.918 1.00 91.94 217 THR A O 1
ATOM 1716 N N . ARG A 1 218 ? 9.701 -22.904 -13.121 1.00 91.25 218 ARG A N 1
ATOM 1717 C CA . ARG A 1 218 ? 9.438 -24.214 -12.523 1.00 91.25 218 ARG A CA 1
ATOM 1718 C C . ARG A 1 218 ? 7.966 -24.378 -12.140 1.00 91.25 218 ARG A C 1
ATOM 1720 O O . ARG A 1 218 ? 7.401 -25.430 -12.424 1.00 91.25 218 ARG A O 1
ATOM 1727 N N . ALA A 1 219 ? 7.352 -23.374 -11.511 1.00 87.50 219 ALA A N 1
ATOM 1728 C CA . ALA A 1 219 ? 5.933 -23.421 -11.153 1.00 87.50 219 ALA A CA 1
ATOM 1729 C C . ALA A 1 219 ? 5.043 -23.564 -12.400 1.00 87.50 219 ALA A C 1
ATOM 1731 O O . ALA A 1 219 ? 4.173 -24.436 -12.438 1.00 87.50 219 ALA A O 1
ATOM 1732 N N . ALA A 1 220 ? 5.341 -22.800 -13.456 1.00 86.12 220 ALA A N 1
ATOM 1733 C CA . ALA A 1 220 ? 4.651 -22.877 -14.741 1.00 86.12 220 ALA A CA 1
ATOM 1734 C C . ALA A 1 220 ? 4.793 -24.260 -15.403 1.00 86.12 220 ALA A C 1
ATOM 1736 O O . ALA A 1 220 ? 3.798 -24.842 -15.833 1.00 86.12 220 ALA A O 1
ATOM 1737 N N . GLN A 1 221 ? 6.004 -24.832 -15.434 1.00 89.62 221 GLN A N 1
ATOM 1738 C CA . GLN A 1 221 ? 6.251 -26.177 -15.977 1.00 89.62 221 GLN A CA 1
ATOM 1739 C C . GLN A 1 221 ? 5.491 -27.271 -15.222 1.00 89.62 221 GLN A C 1
ATOM 1741 O O . GLN A 1 221 ? 5.016 -28.228 -15.829 1.00 89.62 221 GLN A O 1
ATOM 1746 N N . LEU A 1 222 ? 5.381 -27.138 -13.900 1.00 89.12 222 LEU A N 1
ATOM 1747 C CA . LEU A 1 222 ? 4.641 -28.077 -13.061 1.00 89.12 222 LEU A CA 1
ATOM 1748 C C . LEU A 1 222 ? 3.126 -27.827 -13.081 1.00 89.12 222 LEU A C 1
ATOM 1750 O O . LEU A 1 222 ? 2.396 -28.581 -12.440 1.00 89.12 222 LEU A O 1
ATOM 1754 N N . GLN A 1 223 ? 2.662 -26.775 -13.770 1.00 82.94 223 GLN A N 1
ATOM 1755 C CA . GLN A 1 223 ? 1.295 -26.254 -13.688 1.00 82.94 223 GLN A CA 1
ATOM 1756 C C . GLN A 1 223 ? 0.807 -26.122 -12.238 1.00 82.94 223 GLN A C 1
ATOM 1758 O O . GLN A 1 223 ? -0.344 -26.410 -11.908 1.00 82.94 223 GLN A O 1
ATOM 1763 N N . GLN A 1 224 ? 1.713 -25.703 -11.352 1.00 77.69 224 GLN A N 1
ATOM 1764 C CA . GLN A 1 224 ? 1.404 -25.426 -9.959 1.00 77.69 224 GLN A CA 1
ATOM 1765 C C . GLN A 1 224 ? 0.712 -24.069 -9.882 1.00 77.69 224 GLN A C 1
ATOM 1767 O O . GLN A 1 224 ? 1.361 -23.043 -9.731 1.00 77.69 224 GLN A O 1
ATOM 1772 N N . GLY A 1 225 ? -0.611 -24.077 -10.033 1.00 65.06 225 GLY A N 1
ATOM 1773 C CA . GLY A 1 225 ? -1.446 -22.929 -9.707 1.00 65.06 225 GLY A CA 1
ATOM 1774 C C . GLY A 1 225 ? -1.697 -22.842 -8.204 1.00 65.06 225 GLY A C 1
ATOM 1775 O O . GLY A 1 225 ? -1.695 -23.853 -7.492 1.00 65.06 225 GLY A O 1
ATOM 1776 N N . VAL A 1 226 ? -1.961 -21.633 -7.719 1.00 64.25 226 VAL A N 1
ATOM 1777 C CA . VAL A 1 226 ? -2.454 -21.445 -6.356 1.00 64.25 226 VAL A CA 1
ATOM 1778 C C . VAL A 1 226 ? -3.870 -22.007 -6.283 1.00 64.25 226 VAL A C 1
ATOM 1780 O O . VAL A 1 226 ? -4.731 -21.676 -7.101 1.00 64.25 226 VAL A O 1
ATOM 1783 N N . ALA A 1 227 ? -4.110 -22.901 -5.319 1.00 66.44 227 ALA A N 1
ATOM 1784 C CA . ALA A 1 227 ? -5.456 -23.395 -5.061 1.00 66.44 227 ALA A CA 1
ATOM 1785 C C . ALA A 1 227 ? -6.380 -22.195 -4.796 1.00 66.44 227 ALA A C 1
ATOM 1787 O O . ALA A 1 227 ? -5.949 -21.273 -4.100 1.00 66.44 227 ALA A O 1
ATOM 1788 N N . PRO A 1 228 ? -7.624 -22.192 -5.309 1.00 59.34 228 PRO A N 1
ATOM 1789 C CA . PRO A 1 228 ? -8.568 -21.115 -5.049 1.00 59.34 228 PRO A CA 1
ATOM 1790 C C . PRO A 1 228 ? -8.599 -20.787 -3.555 1.00 59.34 228 PRO A C 1
ATOM 1792 O O . PRO A 1 228 ? -8.937 -21.636 -2.727 1.00 59.34 228 PRO A O 1
ATOM 1795 N N . PHE A 1 229 ? -8.177 -19.573 -3.215 1.00 56.91 229 PHE A N 1
ATOM 1796 C CA . PHE A 1 229 ? -8.200 -19.084 -1.848 1.00 56.91 229 PHE A CA 1
ATOM 1797 C C . PHE A 1 229 ? -9.473 -18.273 -1.656 1.00 56.91 229 PHE A C 1
ATOM 1799 O O . PHE A 1 229 ? -9.726 -17.302 -2.363 1.00 56.91 229 PHE A O 1
ATOM 1806 N N . GLU A 1 230 ? -10.271 -18.684 -0.685 1.00 53.94 230 GLU A N 1
ATOM 1807 C CA . GLU A 1 230 ? -11.420 -17.925 -0.222 1.00 53.94 230 GLU A CA 1
ATOM 1808 C C . GLU A 1 230 ? -10.959 -17.109 0.993 1.00 53.94 230 GLU A C 1
ATOM 1810 O O . GLU A 1 230 ? -10.510 -17.679 1.992 1.00 53.94 230 GLU A O 1
ATOM 1815 N N . GLU A 1 231 ? -11.016 -15.777 0.899 1.00 53.53 231 GLU A N 1
ATOM 1816 C CA . GLU A 1 231 ? -10.661 -14.879 2.003 1.00 53.53 231 GLU A CA 1
ATOM 1817 C C . GLU A 1 231 ? -11.715 -14.997 3.108 1.00 53.53 231 GLU A C 1
ATOM 1819 O O . GLU A 1 231 ? -12.778 -14.384 3.069 1.00 53.53 231 GLU A O 1
ATOM 1824 N N . LYS A 1 232 ? -11.427 -15.863 4.082 1.00 56.91 232 LYS A N 1
ATOM 1825 C CA . LYS A 1 232 ? -12.318 -16.185 5.206 1.00 56.91 232 LYS A CA 1
ATOM 1826 C C . LYS A 1 232 ? -12.035 -15.365 6.456 1.00 56.91 232 LYS A C 1
ATOM 1828 O O . LYS A 1 232 ? -12.668 -15.609 7.478 1.00 56.91 232 LYS A O 1
ATOM 1833 N N . HIS A 1 233 ? -10.993 -14.540 6.464 1.00 45.62 233 HIS A N 1
ATOM 1834 C CA . HIS A 1 233 ? -10.479 -13.932 7.695 1.00 45.62 233 HIS A CA 1
ATOM 1835 C C . HIS A 1 233 ? -10.639 -12.416 7.691 1.00 45.62 233 HIS A C 1
ATOM 1837 O O . HIS A 1 233 ? -10.819 -11.815 8.752 1.00 45.62 233 HIS A O 1
ATOM 1843 N N . ARG A 1 234 ? -10.594 -11.792 6.514 1.00 49.47 234 ARG A N 1
ATOM 1844 C CA . ARG A 1 234 ? -10.817 -10.358 6.342 1.00 49.47 234 ARG A CA 1
ATOM 1845 C C . ARG A 1 234 ? -12.180 -10.107 5.714 1.00 49.47 234 ARG A C 1
ATOM 1847 O O . ARG A 1 234 ? -12.382 -10.291 4.521 1.00 49.47 234 ARG A O 1
ATOM 1854 N N . HIS A 1 235 ? -13.107 -9.640 6.540 1.00 55.31 235 HIS A N 1
ATOM 1855 C CA . HIS A 1 235 ? -14.398 -9.136 6.096 1.00 55.31 235 HIS A CA 1
ATOM 1856 C C . HIS A 1 235 ? -14.278 -7.628 5.861 1.00 55.31 235 HIS A C 1
ATOM 1858 O O . HIS A 1 235 ? -14.445 -6.829 6.775 1.00 55.31 235 HIS A O 1
ATOM 1864 N N . TYR A 1 236 ? -13.921 -7.238 4.637 1.00 43.12 236 TYR A N 1
ATOM 1865 C CA . TYR A 1 236 ? -13.666 -5.832 4.285 1.00 43.12 236 TYR A CA 1
ATOM 1866 C C . TYR A 1 236 ? -14.903 -4.934 4.409 1.00 43.12 236 TYR A C 1
ATOM 1868 O O . TYR A 1 236 ? -14.766 -3.730 4.606 1.00 43.12 236 TYR A O 1
ATOM 1876 N N . PHE A 1 237 ? -16.093 -5.529 4.327 1.00 42.22 237 PHE A N 1
ATOM 1877 C CA . PHE A 1 237 ? -17.374 -4.827 4.386 1.00 42.22 237 PHE A CA 1
ATOM 1878 C C . PHE A 1 237 ? -18.113 -5.025 5.719 1.00 42.22 237 PHE A C 1
ATOM 1880 O O . PHE A 1 237 ? -18.987 -4.229 6.038 1.00 42.22 237 PHE A O 1
ATOM 1887 N N . ASP A 1 238 ? -17.716 -6.014 6.536 1.00 44.53 238 ASP A N 1
ATOM 1888 C CA . ASP A 1 238 ? -18.396 -6.358 7.790 1.00 44.53 238 ASP A CA 1
ATOM 1889 C C . ASP A 1 238 ? -17.428 -6.357 8.982 1.00 44.53 238 ASP A C 1
ATOM 1891 O O . ASP A 1 238 ? -16.549 -7.209 9.112 1.00 44.53 238 ASP A O 1
ATOM 1895 N N . PHE A 1 239 ? -17.630 -5.434 9.924 1.00 45.88 239 PHE A N 1
ATOM 1896 C CA . PHE A 1 239 ? -16.903 -5.434 11.194 1.00 45.88 239 PHE A CA 1
ATOM 1897 C C . PHE A 1 239 ? -17.631 -6.283 12.231 1.00 45.88 239 PHE A C 1
ATOM 1899 O O . PHE A 1 239 ? -18.626 -5.860 12.820 1.00 45.88 239 PHE A O 1
ATOM 1906 N N . GLN A 1 240 ? -17.087 -7.463 12.514 1.00 49.81 240 GLN A N 1
ATOM 1907 C CA . GLN A 1 240 ? -17.456 -8.235 13.697 1.00 49.81 240 GLN A CA 1
ATOM 1908 C C . GLN A 1 240 ? -16.445 -7.988 14.820 1.00 49.81 240 GLN A C 1
ATOM 1910 O O . GLN A 1 240 ? -15.247 -7.821 14.572 1.00 49.81 240 GLN A O 1
ATOM 1915 N N . ARG A 1 241 ? -16.917 -7.965 16.076 1.00 50.16 241 ARG A N 1
ATOM 1916 C CA . ARG A 1 241 ? -16.030 -7.920 17.249 1.00 50.16 241 ARG A CA 1
ATOM 1917 C C . ARG A 1 241 ? -15.072 -9.105 17.128 1.00 50.16 241 ARG A C 1
ATOM 1919 O O . ARG A 1 241 ? -15.531 -10.246 17.098 1.00 50.16 241 ARG A O 1
ATOM 1926 N N . ARG A 1 242 ? -13.760 -8.849 17.034 1.00 46.56 242 ARG A N 1
ATOM 1927 C CA . ARG A 1 242 ? -12.760 -9.925 16.997 1.00 46.56 242 ARG A CA 1
ATOM 1928 C C . ARG A 1 242 ? -12.989 -10.830 18.201 1.00 46.56 242 ARG A C 1
ATOM 1930 O O . ARG A 1 242 ? -12.895 -10.382 19.342 1.00 46.56 242 ARG A O 1
ATOM 1937 N N . SER A 1 243 ? -13.266 -12.102 17.945 1.00 52.03 243 SER A N 1
ATOM 1938 C CA . SER A 1 243 ? -13.231 -13.123 18.980 1.00 52.03 243 SER A CA 1
ATOM 1939 C C . SER A 1 243 ? -11.766 -13.360 19.347 1.00 52.03 243 SER A C 1
ATOM 1941 O O . SER A 1 243 ? -11.052 -14.094 18.665 1.00 52.03 243 SER A O 1
ATOM 1943 N N . GLY A 1 244 ? -11.289 -12.670 20.379 1.00 54.91 244 GLY A N 1
ATOM 1944 C CA . GLY A 1 244 ? -9.978 -12.923 20.967 1.00 54.91 244 GLY A CA 1
ATOM 1945 C C . GLY A 1 244 ? -10.046 -14.086 21.952 1.00 54.91 244 GLY A C 1
ATOM 1946 O O . GLY A 1 244 ? -11.028 -14.236 22.679 1.00 54.91 244 GLY A O 1
ATOM 1947 N N . GLN A 1 245 ? -8.995 -14.900 22.010 1.00 60.03 245 GLN A N 1
ATOM 1948 C CA . GLN A 1 245 ? -8.788 -15.778 23.159 1.00 60.03 245 GLN A CA 1
ATOM 1949 C C . GLN A 1 245 ? -8.228 -14.926 24.296 1.00 60.03 245 GLN A C 1
ATOM 1951 O O . GLN A 1 245 ? -7.104 -14.435 24.215 1.00 60.03 245 GLN A O 1
ATOM 1956 N N . LEU A 1 246 ? -9.030 -14.707 25.336 1.00 61.00 246 LEU A N 1
ATOM 1957 C CA . LEU A 1 246 ? -8.546 -14.031 26.534 1.00 61.00 246 LEU A CA 1
ATOM 1958 C C . LEU A 1 246 ? -7.533 -14.915 27.271 1.00 61.00 246 LEU A C 1
ATOM 1960 O O . LEU A 1 246 ? -7.669 -16.142 27.231 1.00 61.00 246 LEU A O 1
ATOM 1964 N N . PRO A 1 247 ? -6.560 -14.317 27.982 1.00 63.44 247 PRO A N 1
ATOM 1965 C CA . PRO A 1 247 ? -5.631 -15.065 28.814 1.00 63.44 247 PRO A CA 1
ATOM 1966 C C . PRO A 1 247 ? -6.387 -15.991 29.775 1.00 63.44 247 PRO A C 1
ATOM 1968 O O . PRO A 1 247 ? -7.236 -15.568 30.569 1.00 63.44 247 PRO A O 1
ATOM 1971 N N . THR A 1 248 ? -6.094 -17.282 29.681 1.00 72.88 248 THR A N 1
ATOM 1972 C CA . THR A 1 248 ? -6.513 -18.297 30.648 1.00 72.88 248 THR A CA 1
ATOM 1973 C C . THR A 1 248 ? -5.351 -18.580 31.583 1.00 72.88 248 THR A C 1
ATOM 1975 O O . THR A 1 248 ? -4.212 -18.567 31.126 1.00 72.88 248 THR A O 1
ATOM 1978 N N . GLN A 1 249 ? -5.631 -18.912 32.845 1.00 75.50 249 GLN A N 1
ATOM 1979 C CA . GLN A 1 249 ? -4.582 -19.389 33.745 1.00 75.50 249 GLN A CA 1
ATOM 1980 C C . GLN A 1 249 ? -3.990 -20.682 33.193 1.00 75.50 249 GLN A C 1
ATOM 1982 O O . GLN A 1 249 ? -4.730 -21.659 33.032 1.00 75.50 249 GLN A O 1
ATOM 1987 N N . LYS A 1 250 ? -2.689 -20.698 32.902 1.00 77.38 250 LYS A N 1
ATOM 1988 C CA . LYS A 1 250 ? -1.989 -21.932 32.533 1.00 77.38 250 LYS A CA 1
ATOM 1989 C C . LYS A 1 250 ? -1.475 -22.637 33.784 1.00 77.38 250 LYS A C 1
ATOM 1991 O O . LYS A 1 250 ? -1.187 -22.018 34.808 1.00 77.38 250 LYS A O 1
ATOM 1996 N N . GLU A 1 251 ? -1.373 -23.957 33.704 1.00 74.50 251 GLU A N 1
ATOM 1997 C CA . GLU A 1 251 ? -0.820 -24.772 34.784 1.00 74.50 251 GLU A CA 1
ATOM 1998 C C . GLU A 1 251 ? 0.656 -24.401 35.010 1.00 74.50 251 GLU A C 1
ATOM 2000 O O . GLU A 1 251 ? 1.450 -24.404 34.072 1.00 74.50 251 GLU A O 1
ATOM 2005 N N . GLY A 1 252 ? 1.009 -24.032 36.245 1.00 78.88 252 GLY A N 1
ATOM 2006 C CA . GLY A 1 252 ? 2.358 -23.584 36.610 1.00 78.88 252 GLY A CA 1
ATOM 2007 C C . GLY A 1 252 ? 2.601 -22.070 36.555 1.00 78.88 252 GLY A C 1
ATOM 2008 O O . GLY A 1 252 ? 3.678 -21.633 36.952 1.00 78.88 252 GLY A O 1
ATOM 2009 N N . GLU A 1 253 ? 1.635 -21.252 36.122 1.00 67.75 253 GLU A N 1
ATOM 2010 C CA . GLU A 1 253 ? 1.739 -19.790 36.241 1.00 67.75 253 GLU A CA 1
ATOM 2011 C C . GLU A 1 253 ? 1.497 -19.345 37.694 1.00 67.75 253 GLU A C 1
ATOM 2013 O O . GLU A 1 253 ? 0.433 -19.606 38.260 1.00 67.75 253 GLU A O 1
ATOM 2018 N N . GLU A 1 254 ? 2.473 -18.649 38.291 1.00 75.94 254 GLU A N 1
ATOM 2019 C CA . GLU A 1 254 ? 2.379 -18.114 39.663 1.00 75.94 254 GLU A CA 1
ATOM 2020 C C . GLU A 1 254 ? 1.438 -16.902 39.775 1.00 75.94 254 GLU A C 1
ATOM 2022 O O . GLU A 1 254 ? 0.898 -16.625 40.846 1.00 75.94 254 GLU A O 1
ATOM 2027 N N . VAL A 1 255 ? 1.236 -16.175 38.672 1.00 69.44 255 VAL A N 1
ATOM 2028 C CA . VAL A 1 255 ? 0.442 -14.940 38.614 1.00 69.44 255 VAL A CA 1
ATOM 2029 C C . VAL A 1 255 ? -0.869 -15.204 37.877 1.00 69.44 255 VAL A C 1
ATOM 2031 O O . VAL A 1 255 ? -0.866 -15.815 36.809 1.00 69.44 255 VAL A O 1
ATOM 2034 N N . ASP A 1 256 ? -1.994 -14.740 38.438 1.00 70.44 256 ASP A N 1
ATOM 2035 C CA . ASP A 1 256 ? -3.310 -14.861 37.804 1.00 70.44 256 ASP A CA 1
ATOM 2036 C C . ASP A 1 256 ? -3.584 -13.719 36.821 1.00 70.44 256 ASP A C 1
ATOM 2038 O O . ASP A 1 256 ? -3.993 -12.623 37.208 1.00 70.44 256 ASP A O 1
ATOM 2042 N N . TYR A 1 257 ? -3.384 -13.983 35.529 1.00 68.25 257 TYR A N 1
ATOM 2043 C CA . TYR A 1 257 ? -3.574 -12.982 34.475 1.00 68.25 257 TYR A CA 1
ATOM 2044 C C . TYR A 1 257 ? -5.039 -12.793 34.055 1.00 68.25 257 TYR A C 1
ATOM 2046 O O . TYR A 1 257 ? -5.344 -11.913 33.248 1.00 68.25 257 TYR A O 1
ATOM 2054 N N . ARG A 1 258 ? -5.985 -13.571 34.602 1.00 70.38 258 ARG A N 1
ATOM 2055 C CA . ARG A 1 258 ? -7.409 -13.471 34.225 1.00 70.38 258 ARG A CA 1
ATOM 2056 C C . ARG A 1 258 ? -8.052 -12.150 34.649 1.00 70.38 258 ARG A C 1
ATOM 2058 O O . ARG A 1 258 ? -9.102 -11.812 34.108 1.00 70.38 258 ARG A O 1
ATOM 2065 N N . GLY A 1 259 ? -7.448 -11.440 35.604 1.00 64.38 259 GLY A N 1
ATOM 2066 C CA . GLY A 1 259 ? -7.901 -10.139 36.107 1.00 64.38 259 GLY A CA 1
ATOM 2067 C C . GLY A 1 259 ? -7.277 -8.926 35.411 1.00 64.38 259 GLY A C 1
ATOM 2068 O O . GLY A 1 259 ? -7.525 -7.807 35.839 1.00 64.38 259 GLY A O 1
ATOM 2069 N N . VAL A 1 260 ? -6.457 -9.120 34.372 1.00 67.38 260 VAL A N 1
ATOM 2070 C CA . VAL A 1 260 ? -5.724 -8.017 33.719 1.00 67.38 260 VAL A CA 1
ATOM 2071 C C . VAL A 1 260 ? -6.606 -7.171 32.803 1.00 67.38 260 VAL A C 1
ATOM 2073 O O . VAL A 1 260 ? -6.289 -6.020 32.532 1.00 67.38 260 VAL A O 1
ATOM 2076 N N . LEU A 1 261 ? -7.716 -7.733 32.328 1.00 67.56 261 LEU A N 1
ATOM 2077 C CA . LEU A 1 261 ? -8.678 -7.063 31.462 1.00 67.56 261 LEU A CA 1
ATOM 2078 C C . LEU A 1 261 ? -10.090 -7.496 31.848 1.00 67.56 261 LEU A C 1
ATOM 2080 O O . LEU A 1 261 ? -10.294 -8.620 32.324 1.00 67.56 261 LEU A O 1
ATOM 2084 N N . HIS A 1 262 ? -11.076 -6.639 31.582 1.00 77.06 262 HIS A N 1
ATOM 2085 C CA . HIS A 1 262 ? -12.473 -7.048 31.653 1.00 77.06 262 HIS A CA 1
ATOM 2086 C C . HIS A 1 262 ? -12.696 -8.299 30.783 1.00 77.06 262 HIS A C 1
ATOM 2088 O O . HIS A 1 262 ? -12.128 -8.433 29.697 1.00 77.06 262 HIS A O 1
ATOM 2094 N N . ARG A 1 263 ? -13.526 -9.242 31.244 1.00 72.56 263 ARG A N 1
ATOM 2095 C CA . ARG A 1 263 ? -13.654 -10.593 30.650 1.00 72.56 263 ARG A CA 1
ATOM 2096 C C . ARG A 1 263 ? -14.320 -10.641 29.274 1.00 72.56 263 ARG A C 1
ATOM 2098 O O . ARG A 1 263 ? -14.413 -11.712 28.690 1.00 72.56 263 ARG A O 1
ATOM 2105 N N . ASP A 1 264 ? -14.784 -9.515 28.759 1.00 71.81 264 ASP A N 1
ATOM 2106 C CA . ASP A 1 264 ? -15.234 -9.370 27.372 1.00 71.81 264 ASP A CA 1
ATOM 2107 C C . ASP A 1 264 ? -14.393 -8.332 26.596 1.00 71.81 264 ASP A C 1
ATOM 2109 O O . ASP A 1 264 ? -14.706 -8.019 25.451 1.00 71.81 264 ASP A O 1
ATOM 2113 N N . GLY A 1 265 ? -13.326 -7.801 27.208 1.00 73.00 265 GLY A N 1
ATOM 2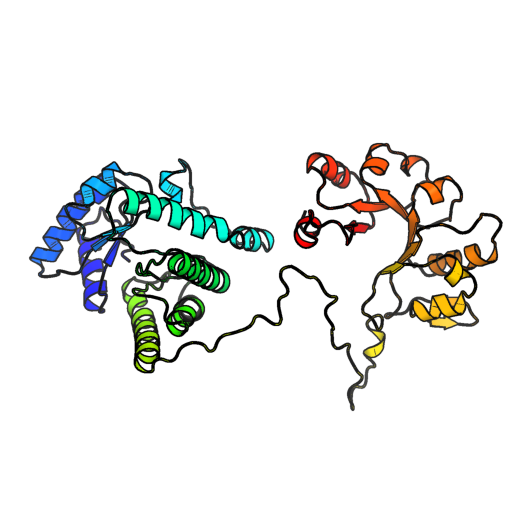114 C CA . GLY A 1 265 ? -12.466 -6.754 26.658 1.00 73.00 265 GLY A CA 1
ATOM 2115 C C . GLY A 1 265 ? -13.077 -5.349 26.663 1.00 73.00 265 GLY A C 1
ATOM 2116 O O . GLY A 1 265 ? -12.534 -4.461 26.012 1.00 73.00 265 GLY A O 1
ATOM 2117 N N . SER A 1 266 ? -14.215 -5.134 27.327 1.00 81.62 266 SER A N 1
ATOM 2118 C CA . SER A 1 266 ? -14.863 -3.823 27.390 1.00 81.62 266 SER A CA 1
ATOM 2119 C C . SER A 1 266 ? -14.102 -2.853 28.298 1.00 81.62 266 SER A C 1
ATOM 2121 O O . SER A 1 266 ? -13.760 -3.176 29.430 1.00 81.62 266 SER A O 1
ATOM 2123 N N . VAL A 1 267 ? -13.885 -1.639 27.794 1.00 84.19 267 VAL A N 1
ATOM 2124 C CA . VAL A 1 267 ? -13.329 -0.491 28.539 1.00 84.19 267 VAL A CA 1
ATOM 2125 C C . VAL A 1 267 ? -14.431 0.530 28.865 1.00 84.19 267 VAL A C 1
ATOM 2127 O O . VAL A 1 267 ? -14.375 1.232 29.872 1.00 84.19 267 VAL A O 1
ATOM 2130 N N . LEU A 1 268 ? -15.479 0.554 28.036 1.00 89.62 268 LEU A N 1
ATOM 2131 C CA . LEU A 1 268 ? -16.671 1.386 28.159 1.00 89.62 268 LEU A CA 1
ATOM 2132 C C . LEU A 1 268 ? -17.914 0.489 28.080 1.00 89.62 268 LEU A C 1
ATOM 2134 O O . LEU A 1 268 ? -17.995 -0.367 27.198 1.00 89.62 268 LEU A O 1
ATOM 2138 N N . MET A 1 269 ? -18.896 0.695 28.960 1.00 92.19 269 MET A N 1
ATOM 2139 C CA . MET A 1 269 ? -20.171 -0.040 28.933 1.00 92.19 269 MET A CA 1
ATOM 2140 C C . MET A 1 269 ? -21.383 0.890 28.943 1.00 92.19 269 MET A C 1
ATOM 2142 O O . MET A 1 269 ? -21.409 1.890 29.655 1.00 92.19 269 MET A O 1
ATOM 2146 N N . SER A 1 270 ? -22.428 0.543 28.190 1.00 92.56 270 SER A N 1
ATOM 2147 C CA . SER A 1 270 ? -23.713 1.240 28.292 1.00 92.56 270 SER A CA 1
ATOM 2148 C C . SER A 1 270 ? -24.523 0.710 29.473 1.00 92.56 270 SER A C 1
ATOM 2150 O O . S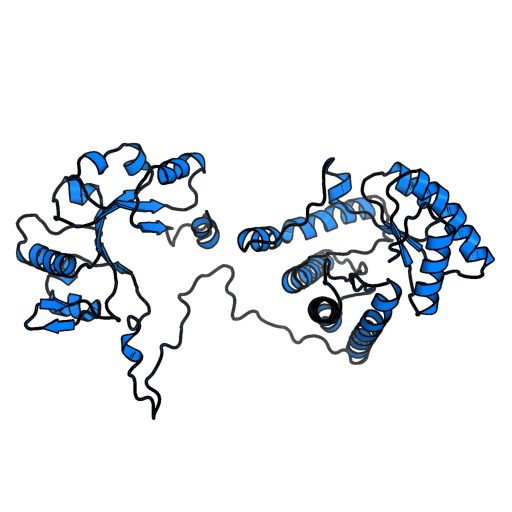ER A 1 270 ? -24.612 -0.502 29.671 1.00 92.56 270 SER A O 1
ATOM 2152 N N . VAL A 1 271 ? -25.109 1.622 30.251 1.00 95.12 271 VAL A N 1
ATOM 2153 C CA . VAL A 1 271 ? -25.925 1.307 31.428 1.00 95.12 271 VAL A CA 1
ATOM 2154 C C . VAL A 1 271 ? -27.307 1.938 31.282 1.00 95.12 271 VAL A C 1
ATOM 2156 O O . VAL A 1 271 ? -27.448 3.116 30.954 1.00 95.12 271 VAL A O 1
ATOM 2159 N N . SER A 1 272 ? -28.334 1.135 31.536 1.00 95.50 272 SER A N 1
ATOM 2160 C CA . SER A 1 272 ? -29.738 1.552 31.579 1.00 95.50 272 SER A CA 1
ATOM 2161 C C . SER A 1 272 ? -30.190 1.869 33.006 1.00 95.50 272 SER A C 1
ATOM 2163 O O . SER A 1 272 ? -29.610 1.384 33.980 1.00 95.50 272 SER A O 1
ATOM 2165 N N . LEU A 1 273 ? -31.279 2.630 33.142 1.00 95.38 273 LEU A N 1
ATOM 2166 C CA . LEU A 1 273 ? -31.876 2.920 34.450 1.00 95.38 273 LEU A CA 1
ATOM 2167 C C . LEU A 1 273 ? -32.368 1.652 35.167 1.00 95.38 273 LEU A C 1
ATOM 2169 O O . LEU A 1 273 ? -32.277 1.563 36.388 1.00 95.38 273 LEU A O 1
ATOM 2173 N N . ASP A 1 274 ? -32.819 0.634 34.430 1.00 94.81 274 ASP A N 1
ATOM 2174 C CA . ASP A 1 274 ? -33.243 -0.640 35.021 1.00 94.81 274 ASP A CA 1
ATOM 2175 C C . ASP A 1 274 ? -32.100 -1.366 35.738 1.00 94.81 274 ASP A C 1
ATOM 2177 O O . ASP A 1 274 ? -32.313 -1.959 36.795 1.00 94.81 274 ASP A O 1
ATOM 2181 N N . GLN A 1 275 ? -30.870 -1.276 35.222 1.00 94.62 275 GLN A N 1
ATOM 2182 C CA . GLN A 1 275 ? -29.700 -1.865 35.880 1.00 94.62 275 GLN A CA 1
ATOM 2183 C C . GLN A 1 275 ? -29.357 -1.163 37.202 1.00 94.62 275 GLN A C 1
ATOM 2185 O O . GLN A 1 275 ? -28.786 -1.792 38.092 1.00 94.62 275 GLN A O 1
ATOM 2190 N N . LEU A 1 276 ? -29.748 0.105 37.377 1.00 95.31 276 LEU A N 1
ATOM 2191 C CA . LEU A 1 276 ? -29.562 0.837 38.635 1.00 95.31 276 LEU A CA 1
ATOM 2192 C C . LEU A 1 276 ? -30.509 0.363 39.746 1.00 95.31 276 LEU A C 1
ATOM 2194 O O . LEU A 1 276 ? -30.212 0.592 40.914 1.00 95.31 276 LEU A O 1
ATOM 2198 N N . LYS A 1 277 ? -31.594 -0.358 39.420 1.00 93.62 277 LYS A N 1
ATOM 2199 C CA . LYS A 1 277 ? -32.501 -0.956 40.420 1.00 93.62 277 LYS A CA 1
ATOM 2200 C C . LYS A 1 277 ? -31.828 -2.056 41.245 1.00 93.62 277 LYS A C 1
ATOM 22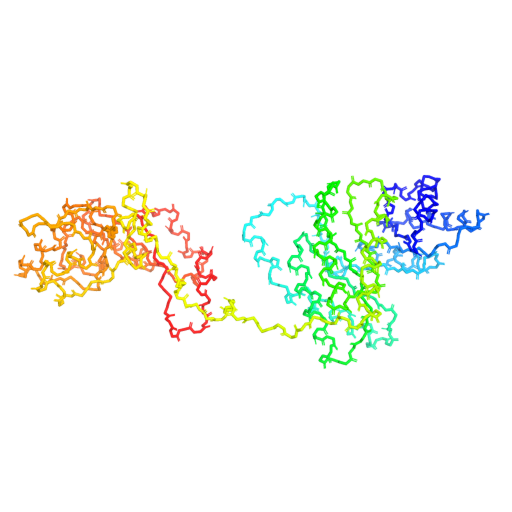02 O O . LYS A 1 277 ? -32.277 -2.359 42.346 1.00 93.62 277 LYS A O 1
ATOM 2207 N N . ALA A 1 278 ? -30.752 -2.650 40.725 1.00 94.94 278 ALA A N 1
ATOM 2208 C CA . ALA A 1 278 ? -29.945 -3.649 41.419 1.00 94.94 278 ALA A CA 1
ATOM 2209 C C . ALA A 1 278 ? -28.446 -3.284 41.357 1.00 94.94 278 ALA A C 1
ATOM 2211 O O . ALA A 1 278 ? -27.682 -3.934 40.635 1.00 94.94 278 ALA A O 1
ATOM 2212 N N . PRO A 1 279 ? -27.993 -2.272 42.129 1.00 94.38 279 PRO A N 1
ATOM 2213 C CA . PRO A 1 279 ? -26.639 -1.723 42.020 1.00 94.38 279 PRO A CA 1
ATOM 2214 C C . PRO A 1 279 ? -25.528 -2.764 42.168 1.00 94.38 279 PRO A C 1
ATOM 2216 O O . PRO A 1 279 ? -24.551 -2.726 41.433 1.00 94.38 279 PRO A O 1
ATOM 2219 N N . GLU A 1 280 ? -25.680 -3.741 43.064 1.00 93.94 280 GLU A N 1
ATOM 2220 C CA . GLU A 1 280 ? -24.664 -4.784 43.256 1.00 93.94 280 GLU A CA 1
ATOM 2221 C C . GLU A 1 280 ? -24.484 -5.681 42.025 1.00 93.94 280 GLU A C 1
ATOM 2223 O O . GLU A 1 280 ? -23.362 -6.095 41.724 1.00 93.94 280 GLU A O 1
ATOM 2228 N N . LEU A 1 281 ? -25.570 -5.975 41.301 1.00 93.62 281 LEU A N 1
ATOM 2229 C CA . LEU A 1 281 ? -25.496 -6.731 40.051 1.00 93.62 281 LEU A CA 1
ATOM 2230 C C . LEU A 1 281 ? -24.825 -5.896 38.963 1.00 93.62 281 LEU A C 1
ATOM 2232 O O . LEU A 1 281 ? -23.955 -6.412 38.261 1.00 93.62 281 LEU A O 1
ATOM 2236 N N . LEU A 1 282 ? -25.165 -4.606 38.877 1.00 95.31 282 LEU A N 1
ATOM 2237 C CA . LEU A 1 282 ? -24.492 -3.672 37.979 1.00 95.31 282 LEU A CA 1
ATOM 2238 C C . LEU A 1 282 ? -22.987 -3.631 38.269 1.00 95.31 282 LEU A C 1
ATOM 2240 O O . LEU A 1 282 ? -22.188 -3.880 37.375 1.00 95.31 282 LEU A O 1
ATOM 2244 N N . TYR A 1 283 ? -22.581 -3.406 39.516 1.00 95.69 283 TYR A N 1
ATOM 2245 C CA . TYR A 1 283 ? -21.171 -3.319 39.902 1.00 95.69 283 TYR A CA 1
ATOM 2246 C C . TYR A 1 283 ? -20.391 -4.592 39.565 1.00 95.69 283 TYR A C 1
ATOM 2248 O O . TYR A 1 283 ? -19.289 -4.511 39.028 1.00 95.69 283 TYR A O 1
ATOM 2256 N N . ARG A 1 284 ? -20.982 -5.772 39.796 1.00 91.50 284 ARG A N 1
ATOM 2257 C CA . ARG A 1 284 ? -20.380 -7.044 39.369 1.00 91.50 284 ARG A CA 1
ATOM 2258 C C . ARG A 1 284 ? -20.261 -7.143 37.852 1.00 91.50 284 ARG A C 1
ATOM 2260 O O . ARG A 1 284 ? -19.249 -7.641 37.373 1.00 91.50 284 ARG A O 1
ATOM 2267 N N . SER A 1 285 ? -21.261 -6.675 37.103 1.00 92.06 285 SER A N 1
ATOM 2268 C CA . SER A 1 285 ? -21.219 -6.692 35.634 1.00 92.06 285 SER A CA 1
ATOM 2269 C C . SER A 1 285 ? -20.170 -5.748 35.044 1.00 92.06 285 SER A C 1
ATOM 2271 O O . SER A 1 285 ? -19.701 -6.002 33.945 1.00 92.06 285 SER A O 1
ATOM 2273 N N . LEU A 1 286 ? -19.776 -4.712 35.793 1.00 92.88 286 LEU A N 1
ATOM 2274 C CA . LEU A 1 286 ? -18.668 -3.805 35.474 1.00 92.88 286 LEU A CA 1
ATOM 2275 C C . LEU A 1 286 ? -17.298 -4.369 35.904 1.00 92.88 286 LEU A C 1
ATOM 2277 O O . LEU A 1 286 ? -16.297 -3.660 35.821 1.00 92.88 286 LEU A O 1
ATOM 2281 N N . ALA A 1 287 ? -17.265 -5.596 36.438 1.00 91.56 287 ALA A N 1
ATOM 2282 C CA . ALA A 1 287 ? -16.126 -6.217 37.116 1.00 91.56 287 ALA A CA 1
ATOM 2283 C C . ALA A 1 287 ? -15.525 -5.365 38.252 1.00 91.56 287 ALA A C 1
ATOM 2285 O O . ALA A 1 287 ? -14.322 -5.423 38.510 1.00 91.56 287 ALA A O 1
ATOM 2286 N N . ALA A 1 288 ? -16.352 -4.583 38.953 1.00 91.75 288 ALA A N 1
ATOM 2287 C CA . ALA A 1 288 ? -15.943 -3.895 40.172 1.00 91.75 288 ALA A CA 1
ATOM 2288 C C . ALA A 1 288 ? -15.890 -4.870 41.357 1.00 91.75 288 ALA A C 1
ATOM 2290 O O . ALA A 1 288 ? -16.760 -5.732 41.533 1.00 91.75 288 ALA A O 1
ATOM 2291 N N . LYS A 1 289 ? -14.887 -4.703 42.220 1.00 90.62 289 LYS A N 1
ATOM 2292 C CA . LYS A 1 289 ? -14.770 -5.475 43.459 1.00 90.62 289 LYS A CA 1
ATOM 2293 C C . LYS A 1 289 ? -15.737 -4.922 44.499 1.00 90.62 289 LYS A C 1
ATOM 2295 O O . LYS A 1 289 ? -15.736 -3.728 44.773 1.00 90.62 289 LYS A O 1
ATOM 2300 N N . LEU A 1 290 ? -16.541 -5.789 45.111 1.00 92.88 290 LEU A N 1
ATOM 2301 C CA . LEU A 1 290 ? -17.479 -5.386 46.159 1.00 92.88 290 LEU A CA 1
ATOM 2302 C C . LEU A 1 290 ? -16.896 -5.613 47.551 1.00 92.88 290 LEU A C 1
ATOM 2304 O O . LEU A 1 290 ? -16.479 -6.724 47.881 1.00 92.88 290 LEU A O 1
ATOM 2308 N N . VAL A 1 291 ? -16.943 -4.580 48.390 1.00 90.50 291 VAL A N 1
ATOM 2309 C CA . VAL A 1 291 ? -16.644 -4.672 49.824 1.00 90.50 291 VAL A CA 1
ATOM 2310 C C . VAL A 1 291 ? -17.806 -4.042 50.582 1.00 90.50 291 VAL A C 1
ATOM 2312 O O . VAL A 1 291 ? -18.036 -2.842 50.486 1.00 90.50 291 VAL A O 1
ATOM 2315 N N . VAL A 1 292 ? -18.578 -4.866 51.300 1.00 88.06 292 VAL A N 1
ATOM 2316 C CA . VAL A 1 292 ? -19.782 -4.431 52.043 1.00 88.06 292 VAL A CA 1
ATOM 2317 C C . VAL A 1 292 ? -20.755 -3.633 51.145 1.00 88.06 292 VAL A C 1
ATOM 2319 O O . VAL A 1 292 ? -21.247 -2.571 51.509 1.00 88.06 292 VAL A O 1
ATOM 2322 N N . GLY A 1 293 ? -20.983 -4.115 49.917 1.00 83.19 293 GLY A N 1
ATOM 2323 C CA . GLY A 1 293 ? -21.891 -3.485 48.944 1.00 83.19 293 GLY A CA 1
ATOM 2324 C C . GLY A 1 293 ? -21.356 -2.216 48.258 1.00 83.19 293 GLY A C 1
ATOM 2325 O O . GLY A 1 293 ? -22.018 -1.685 47.366 1.00 83.19 293 GLY A O 1
ATOM 2326 N N . MET A 1 294 ? -20.160 -1.739 48.621 1.00 91.50 294 MET A N 1
ATOM 2327 C CA . MET A 1 294 ? -19.486 -0.627 47.943 1.00 91.50 294 MET A CA 1
ATOM 2328 C C . MET A 1 294 ? -18.611 -1.156 46.797 1.00 91.50 294 MET A C 1
ATOM 2330 O O . MET A 1 294 ? -17.863 -2.116 47.017 1.00 91.50 294 MET A O 1
ATOM 2334 N N . PRO A 1 295 ? -18.686 -0.562 45.592 1.00 95.69 295 PRO A N 1
ATOM 2335 C CA . PRO A 1 295 ? -17.801 -0.913 44.492 1.00 95.69 295 PRO A CA 1
ATOM 2336 C C . PRO A 1 295 ? -16.407 -0.328 44.719 1.00 95.69 295 PRO A C 1
ATOM 2338 O O . PRO A 1 295 ? -16.268 0.732 45.317 1.00 95.69 295 PRO A O 1
ATOM 2341 N N . PHE A 1 296 ? -15.391 -1.017 44.211 1.00 93.44 296 PHE A N 1
ATOM 2342 C CA . PHE A 1 296 ? -14.004 -0.574 44.123 1.00 93.44 296 PHE A CA 1
ATOM 2343 C C . PHE A 1 296 ? -13.466 -0.918 42.740 1.00 93.44 296 PHE A C 1
ATOM 2345 O O . PHE A 1 296 ? -13.773 -1.986 42.200 1.00 93.44 296 PHE A O 1
ATOM 2352 N N . LYS A 1 297 ? -12.661 -0.012 42.186 1.00 89.88 297 LYS A N 1
ATOM 2353 C CA . LYS A 1 297 ? -11.993 -0.225 40.906 1.00 89.88 297 LYS A CA 1
ATOM 2354 C C . LYS A 1 297 ? -10.854 -1.229 41.085 1.00 89.88 297 LYS A C 1
ATOM 2356 O O . LYS A 1 297 ? -10.059 -1.112 42.016 1.00 89.88 297 LYS A O 1
ATOM 2361 N N . ASP A 1 298 ? -10.808 -2.210 40.201 1.00 86.75 298 ASP A N 1
ATOM 2362 C CA . ASP A 1 298 ? -9.752 -3.207 40.065 1.00 86.75 298 ASP A CA 1
ATOM 2363 C C . ASP A 1 298 ? -9.260 -3.208 38.608 1.00 86.75 298 ASP A C 1
ATOM 2365 O O . ASP A 1 298 ? -9.858 -2.560 37.749 1.00 86.75 298 ASP A O 1
ATOM 2369 N N . LEU A 1 299 ? -8.187 -3.936 38.311 1.00 83.00 299 LEU A N 1
ATOM 2370 C CA . LEU A 1 299 ? -7.565 -3.963 36.982 1.00 83.00 299 LEU A CA 1
ATOM 2371 C C . LEU A 1 299 ? -8.523 -4.444 35.873 1.00 83.00 299 LEU A C 1
ATOM 2373 O O . LEU A 1 299 ? -8.440 -3.987 34.738 1.00 83.00 299 LEU A O 1
ATOM 2377 N N . ALA A 1 300 ? -9.470 -5.322 36.212 1.00 85.00 300 ALA A N 1
ATOM 2378 C CA . ALA A 1 300 ? -10.494 -5.806 35.288 1.00 85.00 300 ALA A CA 1
ATOM 2379 C C . ALA A 1 300 ? -11.730 -4.899 35.191 1.00 85.00 300 ALA A C 1
ATOM 2381 O O . ALA A 1 300 ? -12.591 -5.154 34.350 1.00 85.00 300 ALA A O 1
ATOM 2382 N N . THR A 1 301 ? -11.873 -3.904 36.071 1.00 90.69 301 THR A N 1
ATOM 2383 C CA . THR A 1 301 ? -13.048 -3.030 36.098 1.00 90.69 301 THR A CA 1
ATOM 2384 C C . THR A 1 301 ? -13.054 -2.130 34.868 1.00 90.69 301 THR A C 1
ATOM 2386 O O . THR A 1 301 ? -12.021 -1.565 34.517 1.00 90.69 301 THR A O 1
ATOM 2389 N N . VAL A 1 302 ? -14.214 -1.965 34.228 1.00 91.44 302 VAL A N 1
ATOM 2390 C CA . VAL A 1 302 ? -14.339 -1.018 33.107 1.00 91.44 302 VAL A CA 1
ATOM 2391 C C . VAL A 1 302 ? -13.977 0.403 33.553 1.00 91.44 302 VAL A C 1
ATOM 2393 O O . VAL A 1 302 ? -14.131 0.753 34.723 1.00 91.44 302 VAL A O 1
ATOM 2396 N N . ASP A 1 303 ? -13.488 1.237 32.639 1.00 90.56 303 ASP A N 1
ATOM 2397 C CA . ASP A 1 303 ? -13.027 2.587 32.977 1.00 90.56 303 ASP A CA 1
ATOM 2398 C C . ASP A 1 303 ? -14.156 3.611 33.002 1.00 90.56 303 ASP A C 1
ATOM 2400 O O . ASP A 1 303 ? -14.092 4.611 33.725 1.00 90.56 303 ASP A O 1
ATOM 2404 N N . SER A 1 304 ? -15.177 3.402 32.174 1.00 95.12 304 SER A N 1
ATOM 2405 C CA . SER A 1 304 ? -16.294 4.326 32.048 1.00 95.12 304 SER A CA 1
ATOM 2406 C C . SER A 1 304 ? -17.603 3.607 31.748 1.00 95.12 304 SER A C 1
ATOM 2408 O O . SER A 1 304 ? -17.642 2.518 31.170 1.00 95.12 304 SER A O 1
ATOM 2410 N N . ILE A 1 305 ? -18.700 4.263 32.103 1.00 96.44 305 ILE A N 1
ATOM 2411 C CA . ILE A 1 305 ? -20.049 3.899 31.701 1.00 96.44 305 ILE A CA 1
ATOM 2412 C C . ILE A 1 305 ? -20.709 5.056 30.961 1.00 96.44 305 ILE A C 1
ATOM 2414 O O . ILE A 1 305 ? -20.443 6.221 31.249 1.00 96.44 305 ILE A O 1
ATOM 2418 N N . ILE A 1 306 ? -21.606 4.730 30.038 1.00 96.31 306 ILE A N 1
ATOM 2419 C CA . ILE A 1 306 ? -22.431 5.702 29.324 1.00 96.31 306 ILE A CA 1
ATOM 2420 C C . ILE A 1 306 ? -23.910 5.437 29.592 1.00 96.31 306 ILE A C 1
ATOM 2422 O O . ILE A 1 306 ? -24.413 4.331 29.371 1.00 96.31 306 ILE A O 1
ATOM 2426 N N . LEU A 1 307 ? -24.611 6.465 30.063 1.00 96.62 307 LEU A N 1
ATOM 2427 C CA . LEU A 1 307 ? -26.059 6.453 30.219 1.00 96.62 307 LEU A CA 1
ATOM 2428 C C . LEU A 1 307 ? -26.696 7.285 29.113 1.00 96.62 307 LEU A C 1
ATOM 2430 O O . LEU A 1 307 ? -26.188 8.346 28.766 1.00 96.62 307 LEU A O 1
ATOM 2434 N N . LYS A 1 308 ? -27.828 6.821 28.579 1.00 93.31 308 LYS A N 1
ATOM 2435 C CA . LYS A 1 308 ? -28.659 7.630 27.670 1.00 93.31 308 LYS A CA 1
ATOM 2436 C C . LYS A 1 308 ? -29.554 8.609 28.422 1.00 93.31 308 LYS A C 1
ATOM 2438 O O . LYS A 1 308 ? -29.927 9.632 27.870 1.00 93.31 308 LYS A O 1
ATOM 2443 N N . GLU A 1 309 ? -29.882 8.282 29.666 1.00 95.06 309 GLU A N 1
ATOM 2444 C CA . GLU A 1 309 ? -30.751 9.073 30.526 1.00 95.06 309 GLU A CA 1
ATOM 2445 C C . GLU A 1 309 ? -30.239 9.008 31.968 1.00 95.06 309 GLU A C 1
ATOM 2447 O O . GLU A 1 309 ? -29.736 7.975 32.414 1.00 95.06 309 GLU A O 1
ATOM 2452 N N . LEU A 1 310 ? -30.374 10.104 32.707 1.00 96.19 310 LEU A N 1
ATOM 2453 C CA . LEU A 1 310 ? -30.098 10.168 34.139 1.00 96.19 310 LEU A CA 1
ATOM 2454 C C . LEU A 1 310 ? -31.344 9.797 34.959 1.00 96.19 310 LEU A C 1
ATOM 2456 O O . LEU A 1 310 ? -32.463 10.133 34.563 1.00 96.19 310 LEU A O 1
ATOM 2460 N N . PRO A 1 311 ? -31.191 9.177 36.140 1.00 96.19 311 PRO A N 1
ATOM 2461 C CA . PRO A 1 311 ? -32.314 8.997 37.049 1.00 96.19 311 PRO A CA 1
ATOM 2462 C C . PRO A 1 311 ? -32.899 10.358 37.490 1.00 96.19 311 PRO A C 1
ATOM 2464 O O . PRO A 1 311 ? -32.155 11.352 37.592 1.00 96.19 311 PRO A O 1
ATOM 2467 N N . PRO A 1 312 ? -34.218 10.421 37.765 1.00 95.19 312 PRO A N 1
ATOM 2468 C CA . PRO A 1 312 ? -34.874 11.595 38.340 1.00 95.19 312 PRO A CA 1
ATOM 2469 C C . PRO A 1 312 ? -34.151 12.137 39.580 1.00 95.19 312 PRO A C 1
ATOM 2471 O O . PRO A 1 312 ? -33.392 11.426 40.239 1.00 95.19 312 PRO A O 1
ATOM 2474 N N . VAL A 1 313 ? -34.335 13.423 39.890 1.00 93.75 313 VAL A N 1
ATOM 2475 C CA . VAL A 1 313 ? -33.639 14.075 41.021 1.00 93.75 313 VAL A CA 1
ATOM 2476 C C . VAL A 1 313 ? -34.075 13.494 42.372 1.00 93.75 313 VAL A C 1
ATOM 2478 O O . VAL A 1 313 ? -33.282 13.452 43.308 1.00 93.75 313 VAL A O 1
ATOM 2481 N N . ASP A 1 314 ? -35.311 13.015 42.451 1.00 94.62 314 ASP A N 1
ATOM 2482 C CA . ASP A 1 314 ? -35.939 12.386 43.611 1.00 94.62 314 ASP A CA 1
ATOM 2483 C C . ASP A 1 314 ? -35.621 10.888 43.764 1.00 94.62 314 ASP A C 1
ATOM 2485 O O . ASP A 1 314 ? -35.855 10.329 44.835 1.00 94.62 314 ASP A O 1
ATOM 2489 N N . ASP A 1 315 ? -35.023 10.244 42.754 1.00 95.94 315 ASP A N 1
ATOM 2490 C CA . ASP A 1 315 ? -34.546 8.859 42.849 1.00 95.94 315 ASP A CA 1
ATOM 2491 C C . ASP A 1 315 ? -33.181 8.808 43.557 1.00 95.94 315 ASP A C 1
ATOM 2493 O O . ASP A 1 315 ? -32.106 8.798 42.942 1.00 95.94 315 ASP A O 1
ATOM 2497 N N . SER A 1 316 ? -33.228 8.823 44.891 1.00 94.62 316 SER A N 1
ATOM 2498 C CA . SER A 1 316 ? -32.034 8.827 45.738 1.00 94.62 316 SER A CA 1
ATOM 2499 C C . SER A 1 316 ? -31.181 7.573 45.577 1.00 94.62 316 SER A C 1
ATOM 2501 O O . SER A 1 316 ? -29.955 7.662 45.664 1.00 94.62 316 SER A O 1
ATOM 2503 N N . ASP A 1 317 ? -31.802 6.420 45.331 1.00 95.38 317 ASP A N 1
ATOM 2504 C CA . ASP A 1 317 ? -31.118 5.128 45.315 1.00 95.38 317 ASP A CA 1
ATOM 2505 C C . ASP A 1 317 ? -30.308 4.953 44.029 1.00 95.38 317 ASP A C 1
ATOM 2507 O O . ASP A 1 317 ? -29.110 4.652 44.086 1.00 95.38 317 ASP A O 1
ATOM 2511 N N . ALA A 1 318 ? -30.908 5.235 42.868 1.00 96.06 318 ALA A N 1
ATOM 2512 C CA . ALA A 1 318 ? -30.202 5.178 41.591 1.00 96.06 318 ALA A CA 1
ATOM 2513 C C . ALA A 1 318 ? -29.093 6.241 41.509 1.00 96.06 318 ALA A C 1
ATOM 2515 O O . ALA A 1 318 ? -27.990 5.972 41.020 1.00 96.06 318 ALA A O 1
ATOM 2516 N N . ARG A 1 319 ? -29.341 7.447 42.039 1.00 96.56 319 ARG A N 1
ATOM 2517 C CA . ARG A 1 319 ? -28.325 8.510 42.100 1.00 96.56 319 ARG A CA 1
ATOM 2518 C C . ARG A 1 319 ? -27.178 8.169 43.035 1.00 96.56 319 ARG A C 1
ATOM 2520 O O . ARG A 1 319 ? -26.024 8.419 42.684 1.00 96.56 319 ARG A O 1
ATOM 2527 N N . LEU A 1 320 ? -27.462 7.568 44.190 1.00 96.06 320 LEU A N 1
ATOM 2528 C CA . LEU A 1 320 ? -26.424 7.067 45.086 1.00 96.06 320 LEU A CA 1
ATOM 2529 C C . LEU A 1 320 ? -25.604 5.966 44.408 1.00 96.06 320 LEU A C 1
ATOM 2531 O O . LEU A 1 320 ? -24.381 5.939 44.558 1.00 96.06 320 LEU A O 1
ATOM 2535 N N . ALA A 1 321 ? -26.249 5.095 43.628 1.00 96.56 321 ALA A N 1
ATOM 2536 C CA . ALA A 1 321 ? -25.559 4.040 42.902 1.00 96.56 321 ALA A CA 1
ATOM 2537 C C . ALA A 1 321 ? -24.550 4.592 41.881 1.00 96.56 321 ALA A C 1
ATOM 2539 O O . ALA A 1 321 ? -23.419 4.105 41.822 1.00 96.56 321 ALA A O 1
ATOM 2540 N N . LEU A 1 322 ? -24.930 5.631 41.129 1.00 97.19 322 LEU A N 1
ATOM 2541 C CA . LEU A 1 322 ? -24.035 6.333 40.203 1.00 97.19 322 LEU A CA 1
ATOM 2542 C C . LEU A 1 322 ? -22.943 7.113 40.937 1.00 97.19 322 LEU A C 1
ATOM 2544 O O . LEU A 1 322 ? -21.778 7.041 40.552 1.00 97.19 322 LEU A O 1
ATOM 2548 N N . LYS A 1 323 ? -23.289 7.803 42.031 1.00 96.25 323 LYS A N 1
ATOM 2549 C CA . LYS A 1 323 ? -22.317 8.531 42.855 1.00 96.25 323 LYS A CA 1
ATOM 2550 C C . LYS A 1 323 ? -21.202 7.609 43.353 1.00 96.25 323 LYS A C 1
ATOM 2552 O O . LYS A 1 323 ? -20.037 7.965 43.259 1.00 96.25 323 LYS A O 1
ATOM 2557 N N . ARG A 1 324 ? -21.534 6.399 43.814 1.00 96.44 324 ARG A N 1
ATOM 2558 C CA . ARG A 1 324 ? -20.533 5.409 44.252 1.00 96.44 324 ARG A CA 1
ATOM 2559 C C . ARG A 1 324 ? -19.554 5.011 43.145 1.00 96.44 324 ARG A C 1
ATOM 2561 O O . ARG A 1 324 ? -18.408 4.714 43.452 1.00 96.44 324 ARG A O 1
ATOM 2568 N N . LEU A 1 325 ? -19.987 4.998 41.882 1.00 96.44 325 LEU A N 1
ATOM 2569 C CA . LEU A 1 325 ? -19.095 4.757 40.744 1.00 96.44 325 LEU A CA 1
ATOM 2570 C C . LEU A 1 325 ? -18.171 5.957 40.510 1.00 96.44 325 LEU A C 1
ATOM 2572 O O . LEU A 1 325 ? -16.963 5.789 40.369 1.00 96.44 325 LEU A O 1
ATOM 2576 N N . VAL A 1 326 ? -18.718 7.171 40.546 1.00 94.00 326 VAL A N 1
ATOM 2577 C CA . VAL A 1 326 ? -17.930 8.409 40.457 1.00 94.00 326 VAL A CA 1
ATOM 2578 C C . VAL A 1 326 ? -16.870 8.480 41.565 1.00 94.00 326 VAL A C 1
ATOM 2580 O O . VAL A 1 326 ? -15.712 8.780 41.284 1.00 94.00 326 VAL A O 1
ATOM 2583 N N . ASP A 1 327 ? -17.233 8.136 42.805 1.00 93.94 327 ASP A N 1
ATOM 2584 C CA . ASP A 1 327 ? -16.340 8.170 43.973 1.00 93.94 327 ASP A CA 1
ATOM 2585 C C . ASP A 1 327 ? -15.125 7.227 43.820 1.00 93.94 327 ASP A C 1
ATOM 2587 O O . ASP A 1 327 ? -14.070 7.479 44.401 1.00 93.94 327 ASP A O 1
ATOM 2591 N N . ILE A 1 328 ? -15.231 6.175 42.997 1.00 93.69 328 ILE A N 1
ATOM 2592 C CA . ILE A 1 328 ? -14.115 5.270 42.664 1.00 93.69 328 ILE A CA 1
ATOM 2593 C C . ILE A 1 328 ? -13.412 5.620 41.350 1.00 93.69 328 ILE A C 1
ATOM 2595 O O . ILE A 1 328 ? -12.710 4.785 40.778 1.00 93.69 328 ILE A O 1
ATOM 2599 N N . SER A 1 329 ? -13.579 6.855 40.872 1.00 91.25 329 SER A N 1
ATOM 2600 C CA . SER A 1 329 ? -12.992 7.350 39.620 1.00 91.25 329 SER A CA 1
ATOM 2601 C C . SER A 1 329 ? -13.444 6.580 38.370 1.00 91.25 329 SER A C 1
ATOM 2603 O O . SER A 1 329 ? -12.698 6.485 37.394 1.00 91.25 329 SER A O 1
ATOM 2605 N N . MET A 1 330 ? -14.661 6.026 38.383 1.00 93.94 330 MET A N 1
ATOM 2606 C CA . MET A 1 330 ? -15.328 5.552 37.168 1.00 93.94 330 MET A CA 1
ATOM 2607 C C . MET A 1 330 ? -15.839 6.760 36.382 1.00 93.94 330 MET A C 1
ATOM 2609 O O . MET A 1 330 ? -16.536 7.617 36.930 1.00 93.94 330 MET A O 1
ATOM 2613 N N . GLY A 1 331 ? -15.556 6.807 35.084 1.00 94.94 331 GLY A N 1
ATOM 2614 C CA . GLY A 1 331 ? -16.138 7.815 34.210 1.00 94.94 331 GLY A CA 1
ATOM 2615 C C . GLY A 1 331 ? -17.633 7.584 34.018 1.00 94.94 331 GLY A C 1
ATOM 2616 O O . GLY A 1 331 ? -18.022 6.616 33.379 1.00 94.94 331 GLY A O 1
ATOM 2617 N N . VAL A 1 332 ? -18.490 8.455 34.547 1.00 96.88 332 VAL A N 1
ATOM 2618 C CA . VAL A 1 332 ? -19.940 8.386 34.301 1.00 96.88 332 VAL A CA 1
ATOM 2619 C C . VAL A 1 332 ? -20.297 9.409 33.230 1.00 96.88 332 VAL A C 1
ATOM 2621 O O . VAL A 1 332 ? -20.295 10.604 33.504 1.00 96.88 332 VAL A O 1
ATOM 2624 N N . ILE A 1 333 ? -20.557 8.945 32.009 1.00 97.88 333 ILE A N 1
ATOM 2625 C CA . ILE A 1 333 ? -20.835 9.776 30.831 1.00 97.88 333 ILE A CA 1
ATOM 2626 C C . ILE A 1 333 ? -22.346 9.903 30.640 1.00 97.88 333 ILE A C 1
ATOM 2628 O O . ILE A 1 333 ? -23.070 8.905 30.637 1.00 97.88 333 ILE A O 1
ATOM 2632 N N . THR A 1 334 ? -22.823 11.135 30.474 1.00 96.56 334 THR A N 1
ATOM 2633 C CA . THR A 1 334 ? -24.256 11.470 30.417 1.00 96.56 334 THR A CA 1
ATOM 2634 C C . THR A 1 334 ? -24.515 12.576 29.394 1.00 96.56 334 THR A C 1
ATOM 2636 O O . THR A 1 334 ? -23.656 13.443 29.261 1.00 96.56 334 THR A O 1
ATOM 2639 N N . PRO A 1 335 ? -25.656 12.610 28.683 1.00 97.06 335 PRO A N 1
ATOM 2640 C CA . PRO A 1 335 ? -25.934 13.650 27.694 1.00 97.06 335 PRO A CA 1
ATOM 2641 C C . PRO A 1 335 ? -25.962 15.050 28.305 1.00 97.06 335 PRO A C 1
ATOM 2643 O O . PRO A 1 335 ? -26.425 15.236 29.433 1.00 97.06 335 PRO A O 1
ATOM 2646 N N . LEU A 1 336 ? -25.539 16.050 27.530 1.00 96.75 336 LEU A N 1
ATOM 2647 C CA . LEU A 1 336 ? -25.590 17.455 27.931 1.00 96.75 336 LEU A CA 1
ATOM 2648 C C . LEU A 1 336 ? -26.992 17.891 28.377 1.00 96.75 336 LEU A C 1
ATOM 2650 O O . LEU A 1 336 ? -27.134 18.533 29.415 1.00 96.75 336 LEU A O 1
ATOM 2654 N N . SER A 1 337 ? -28.032 17.516 27.631 1.00 95.94 337 SER A N 1
ATOM 2655 C CA . SER A 1 337 ? -29.426 17.846 27.961 1.00 95.94 337 SER A CA 1
ATOM 2656 C C . SER A 1 337 ? -29.846 17.335 29.345 1.00 95.94 337 SER A C 1
ATOM 2658 O O . SER A 1 337 ? -30.538 18.027 30.096 1.00 95.94 337 SER A O 1
ATOM 2660 N N . GLU A 1 338 ? -29.388 16.142 29.713 1.00 96.44 338 GLU A N 1
ATOM 2661 C CA . GLU A 1 338 ? -29.680 15.504 30.994 1.00 96.44 338 GLU A CA 1
ATOM 2662 C C . GLU A 1 338 ? -28.915 16.189 32.132 1.00 96.44 338 GLU A C 1
ATOM 2664 O O . GLU A 1 338 ? -29.480 16.430 33.197 1.00 96.44 338 GLU A O 1
ATOM 2669 N N . GLN A 1 339 ? -27.656 16.575 31.902 1.00 94.75 339 GLN A N 1
ATOM 2670 C CA . GLN A 1 339 ? -26.868 17.328 32.883 1.00 94.75 339 GLN A CA 1
ATOM 2671 C C . GLN A 1 339 ? -27.412 18.735 33.140 1.00 94.75 339 GLN A C 1
ATOM 2673 O O . GLN A 1 339 ? -27.385 19.202 34.276 1.00 94.75 339 GLN A O 1
ATOM 2678 N N . LEU A 1 340 ? -27.958 19.395 32.117 1.00 94.88 340 LEU A N 1
ATOM 2679 C CA . LEU A 1 340 ? -28.576 20.715 32.264 1.00 94.88 340 LEU A CA 1
ATOM 2680 C C . LEU A 1 340 ? -29.906 20.668 33.033 1.00 94.88 340 LEU A C 1
ATOM 2682 O O . LEU A 1 340 ? -30.257 21.633 33.708 1.00 94.88 340 LEU A O 1
ATOM 2686 N N . THR A 1 341 ? -30.656 19.567 32.935 1.00 94.81 341 THR A N 1
ATOM 2687 C CA . THR A 1 341 ? -32.000 19.446 33.532 1.00 94.81 341 THR A CA 1
ATOM 2688 C C . THR A 1 341 ? -32.001 18.754 34.893 1.00 94.81 341 THR A C 1
ATOM 2690 O O . THR A 1 341 ? -32.748 19.148 35.788 1.00 94.81 341 THR A O 1
ATOM 2693 N N . LYS A 1 342 ? -31.167 17.729 35.073 1.00 95.12 342 LYS A N 1
ATOM 2694 C CA . LYS A 1 342 ? -31.086 16.905 36.287 1.00 95.12 342 LYS A CA 1
ATOM 2695 C C . LYS A 1 342 ? -29.622 16.577 36.612 1.00 95.12 342 LYS A C 1
ATOM 2697 O O . LYS A 1 342 ? -29.235 15.404 36.583 1.00 95.12 342 LYS A O 1
ATOM 2702 N N . PRO A 1 343 ? -28.811 17.589 36.973 1.00 92.50 343 PRO A N 1
ATOM 2703 C CA . PRO A 1 343 ? -27.360 17.467 37.086 1.00 92.50 343 PRO A CA 1
ATOM 2704 C C . PRO A 1 343 ? -26.929 16.330 38.014 1.00 92.50 343 PRO A C 1
ATOM 2706 O O . PRO A 1 343 ? -27.520 16.108 39.077 1.00 92.50 343 PRO A O 1
ATOM 2709 N N . LEU A 1 344 ? -25.878 15.617 37.619 1.00 93.94 344 LEU A N 1
ATOM 2710 C CA . LEU A 1 344 ? -25.193 14.625 38.445 1.00 93.94 344 LEU A CA 1
ATOM 2711 C C . LEU A 1 344 ? -23.757 15.117 38.687 1.00 93.94 344 LEU A C 1
ATOM 2713 O O . LEU A 1 344 ? -22.976 15.154 37.736 1.00 93.94 344 LEU A O 1
ATOM 2717 N N . PRO A 1 345 ? -23.392 15.498 39.926 1.00 91.69 345 PRO A N 1
ATOM 2718 C CA . PRO A 1 345 ? -22.067 16.039 40.222 1.00 91.69 345 PRO A CA 1
ATOM 2719 C C . PRO A 1 345 ? -20.925 15.114 39.785 1.00 91.69 345 PRO A C 1
ATOM 2721 O O . PRO A 1 345 ? -20.995 13.904 40.000 1.00 91.69 345 PRO A O 1
ATOM 2724 N N . ASN A 1 346 ? -19.862 15.701 39.223 1.00 91.06 346 ASN A N 1
ATOM 2725 C CA . ASN A 1 346 ? -18.634 15.033 38.761 1.00 91.06 346 ASN A CA 1
ATOM 2726 C C . ASN A 1 346 ? -18.821 13.973 37.656 1.00 91.06 346 ASN A C 1
ATOM 2728 O O . ASN A 1 346 ? -17.864 13.282 37.303 1.00 91.06 346 ASN A O 1
ATOM 2732 N N . ALA A 1 347 ? -20.021 13.845 37.090 1.00 93.50 347 ALA A N 1
ATOM 2733 C CA . ALA A 1 347 ? -20.217 13.099 35.857 1.00 93.50 347 ALA A CA 1
ATOM 2734 C C . ALA A 1 347 ? -19.711 13.915 34.656 1.00 93.50 347 ALA A C 1
ATOM 2736 O O . ALA A 1 347 ? -19.675 15.146 34.680 1.00 93.50 347 ALA A O 1
ATOM 2737 N N . MET A 1 348 ? -19.310 13.212 33.603 1.00 95.69 348 MET A N 1
ATOM 2738 C CA . MET A 1 348 ? -18.864 13.810 32.352 1.00 95.69 348 MET A CA 1
ATOM 2739 C C . MET A 1 348 ? -20.064 14.088 31.443 1.00 95.69 348 MET A C 1
ATOM 2741 O O . MET A 1 348 ? -21.013 13.294 31.379 1.00 95.69 348 MET A O 1
ATOM 2745 N N . ALA A 1 349 ? -20.013 15.204 30.721 1.00 96.38 349 ALA A N 1
ATOM 2746 C CA . ALA A 1 349 ? -21.062 15.607 29.795 1.00 96.38 349 ALA A CA 1
ATOM 2747 C C . ALA A 1 349 ? -20.707 15.197 28.361 1.00 96.38 349 ALA A C 1
ATOM 2749 O O . ALA A 1 349 ? -19.680 15.607 27.826 1.00 96.38 349 ALA A O 1
ATOM 2750 N N . LEU A 1 350 ? -21.574 14.397 27.747 1.00 96.94 350 LEU A N 1
ATOM 2751 C CA . LEU A 1 350 ? -21.521 14.029 26.342 1.00 96.94 350 LEU A CA 1
ATOM 2752 C C . LEU A 1 350 ? -22.154 15.135 25.500 1.00 96.94 350 LEU A C 1
ATOM 2754 O O . LEU A 1 350 ? -23.330 15.453 25.690 1.00 96.94 350 LEU A O 1
ATOM 2758 N N . VAL A 1 351 ? -21.380 15.677 24.566 1.00 96.25 351 VAL A N 1
ATOM 2759 C CA . VAL A 1 351 ? -21.791 16.726 23.626 1.00 96.25 351 VAL A CA 1
ATOM 2760 C C . VAL A 1 351 ? -21.501 16.288 22.201 1.00 96.25 351 VAL A C 1
ATOM 2762 O O . VAL A 1 351 ? -20.467 15.681 21.952 1.00 96.25 351 VAL A O 1
ATOM 2765 N N . ASN A 1 352 ? -22.374 16.589 21.246 1.00 94.44 352 ASN A N 1
ATOM 2766 C CA . ASN A 1 352 ? -22.013 16.504 19.823 1.00 94.44 352 ASN A CA 1
ATOM 2767 C C . ASN A 1 352 ? -21.403 17.830 19.322 1.00 94.44 352 ASN A C 1
ATOM 2769 O O . ASN A 1 352 ? -21.483 18.849 20.009 1.00 94.44 352 ASN A O 1
ATOM 2773 N N . LEU A 1 353 ? -20.814 17.841 18.121 1.00 93.06 353 LEU A N 1
ATOM 2774 C CA . LEU A 1 353 ? -20.165 19.040 17.560 1.00 93.06 353 LEU A CA 1
ATOM 2775 C C . LEU A 1 353 ? -21.103 20.250 17.441 1.00 93.06 353 LEU A C 1
ATOM 2777 O O . LEU A 1 353 ? -20.693 21.378 17.708 1.00 93.06 353 LEU A O 1
ATOM 2781 N N . LYS A 1 354 ? -22.382 20.027 17.125 1.00 91.88 354 LYS A N 1
ATOM 2782 C CA . LYS A 1 354 ? -23.383 21.099 17.047 1.00 91.88 354 LYS A CA 1
ATOM 2783 C C . LYS A 1 354 ? -23.689 21.691 18.423 1.00 91.88 354 LYS A C 1
ATOM 2785 O O . LYS A 1 354 ? -23.808 22.901 18.576 1.00 91.88 354 LYS A O 1
ATOM 2790 N N . GLU A 1 355 ? -23.827 20.859 19.447 1.00 93.75 355 GLU A N 1
ATOM 2791 C CA . GLU A 1 355 ? -23.999 21.323 20.827 1.00 93.75 355 GLU A CA 1
ATOM 2792 C C . GLU A 1 355 ? -22.753 22.067 21.311 1.00 93.75 355 GLU A C 1
ATOM 2794 O O . GLU A 1 355 ? -22.864 23.130 21.930 1.00 93.75 355 GLU A O 1
ATOM 2799 N N . LEU A 1 356 ? -21.573 21.556 20.966 1.00 92.56 356 LEU A N 1
ATOM 2800 C CA . LEU A 1 356 ? -20.292 22.170 21.279 1.00 92.56 356 LEU A CA 1
ATOM 2801 C C . LEU A 1 356 ? -20.183 23.567 20.643 1.00 92.56 356 LEU A C 1
ATOM 2803 O O . LEU A 1 356 ? -19.883 24.532 21.346 1.00 92.56 356 LEU A O 1
ATOM 2807 N N . SER A 1 357 ? -20.554 23.718 19.367 1.00 92.12 357 SER A N 1
ATOM 2808 C CA . SER A 1 357 ? -20.520 25.006 18.658 1.00 92.12 357 SER A CA 1
ATOM 2809 C C . SER A 1 357 ? -21.496 26.043 19.214 1.00 92.12 357 SER A C 1
ATOM 2811 O O . SER A 1 357 ? -21.228 27.241 19.148 1.00 92.12 357 SER A O 1
ATOM 2813 N N . THR A 1 358 ? -22.626 25.619 19.791 1.00 93.50 358 THR A N 1
ATOM 2814 C CA . THR A 1 358 ? -23.555 26.554 20.457 1.00 93.50 358 THR A CA 1
ATOM 2815 C C . THR A 1 358 ? -23.026 27.086 21.791 1.00 93.50 358 THR A C 1
ATOM 2817 O O . THR A 1 358 ? -23.545 28.077 22.302 1.00 93.50 358 THR A O 1
ATOM 2820 N N . GLY A 1 359 ? -22.017 26.438 22.383 1.00 90.62 359 GLY A N 1
ATOM 2821 C CA . GLY A 1 359 ? -21.500 26.801 23.700 1.00 90.62 359 GLY A CA 1
ATOM 2822 C C . GLY A 1 359 ? -22.420 26.422 24.864 1.00 90.62 359 GLY A C 1
ATOM 2823 O O . GLY A 1 359 ? -22.171 26.860 25.984 1.00 90.62 359 GLY A O 1
ATOM 2824 N N . ALA A 1 360 ? -23.460 25.610 24.640 1.00 90.19 360 ALA A N 1
ATOM 2825 C CA . ALA A 1 360 ? -24.428 25.229 25.674 1.00 90.19 360 ALA A CA 1
ATOM 2826 C C . ALA A 1 360 ? -23.783 24.518 26.881 1.00 90.19 360 ALA A C 1
ATOM 2828 O O . ALA A 1 360 ? -24.242 24.670 28.012 1.00 90.19 360 ALA A O 1
ATOM 2829 N N . TYR A 1 361 ? -22.670 23.812 26.666 1.00 90.44 361 TYR A N 1
ATOM 2830 C CA . TYR A 1 361 ? -21.879 23.178 27.724 1.00 90.44 361 TYR A CA 1
ATOM 2831 C C . TYR A 1 361 ? -21.308 24.171 28.752 1.00 90.44 361 TYR A C 1
ATOM 2833 O O . TYR A 1 361 ? -21.046 23.782 29.884 1.00 90.44 361 TYR A O 1
ATOM 2841 N N . LYS A 1 362 ? -21.166 25.459 28.404 1.00 91.62 362 LYS A N 1
ATOM 2842 C CA . LYS A 1 362 ? -20.684 26.513 29.317 1.00 91.62 362 LYS A CA 1
ATOM 2843 C C . LYS A 1 362 ? -21.672 26.836 30.443 1.00 91.62 362 LYS A C 1
ATOM 2845 O O . LYS A 1 362 ? -21.312 27.542 31.377 1.00 91.62 362 LYS A O 1
ATOM 2850 N N . LEU A 1 363 ? -22.913 26.352 30.349 1.00 93.00 363 LEU A N 1
ATOM 2851 C CA . LEU A 1 363 ? -23.910 26.447 31.419 1.00 93.00 363 LEU A CA 1
ATOM 2852 C C . LEU A 1 363 ? -23.692 25.400 32.524 1.00 93.00 363 LEU A C 1
ATOM 2854 O O . LEU A 1 363 ? -24.309 25.497 33.584 1.00 93.00 363 LEU A O 1
ATOM 2858 N N . LEU A 1 364 ? -22.851 24.390 32.277 1.00 91.25 364 LEU A N 1
ATOM 2859 C CA . LEU A 1 364 ? -22.493 23.386 33.273 1.00 91.25 364 LEU A CA 1
ATOM 2860 C C . LEU A 1 364 ? -21.528 23.970 34.320 1.00 91.25 364 LEU A C 1
ATOM 2862 O O . LEU A 1 364 ? -20.839 24.953 34.041 1.00 91.25 364 LEU A O 1
ATOM 2866 N N . PRO A 1 365 ? -21.444 23.370 35.522 1.00 88.44 365 PRO A N 1
ATOM 2867 C CA . PRO A 1 365 ? -20.486 23.788 36.539 1.00 88.44 365 PRO A CA 1
ATOM 2868 C C . PRO A 1 365 ? -19.043 23.810 36.020 1.00 88.44 365 PRO A C 1
ATOM 2870 O O . PRO A 1 365 ? -18.633 22.940 35.244 1.00 88.44 365 PRO A O 1
ATOM 2873 N N . GLU A 1 366 ? -18.260 24.778 36.492 1.00 84.50 366 GLU A N 1
ATOM 2874 C CA . GLU A 1 366 ? -16.840 24.893 36.158 1.00 84.50 366 GLU A CA 1
ATOM 2875 C C . GLU A 1 366 ? -16.083 23.605 36.533 1.00 84.50 366 GLU A C 1
ATOM 2877 O O . GLU A 1 366 ? -16.295 23.032 37.602 1.00 84.50 366 GLU A O 1
ATOM 2882 N N . GLY A 1 367 ? -15.227 23.123 35.628 1.00 80.75 367 GLY A N 1
ATOM 2883 C CA . GLY A 1 367 ? -14.504 21.855 35.788 1.00 80.75 367 GLY A CA 1
ATOM 2884 C C . GLY A 1 367 ? -15.270 20.604 35.339 1.00 80.75 367 GLY A C 1
ATOM 2885 O O . GLY A 1 367 ? -14.744 19.496 35.468 1.00 80.75 367 GLY A O 1
ATOM 2886 N N . THR A 1 368 ? -16.483 20.744 34.789 1.00 87.25 368 THR A N 1
ATOM 2887 C CA . THR A 1 368 ? -17.186 19.613 34.164 1.00 87.25 368 THR A CA 1
ATOM 2888 C C . THR A 1 368 ? -16.405 19.111 32.950 1.00 87.25 368 THR A C 1
ATOM 2890 O O . THR A 1 368 ? -16.167 19.851 31.999 1.00 87.25 368 THR A O 1
ATOM 2893 N N . ARG A 1 369 ? -16.022 17.833 32.978 1.00 92.19 369 ARG A N 1
ATOM 2894 C CA . ARG A 1 369 ? -15.298 17.179 31.883 1.00 92.19 369 ARG A CA 1
ATOM 2895 C C . ARG A 1 369 ? -16.226 16.890 30.712 1.00 92.19 369 ARG A C 1
ATOM 2897 O O . ARG A 1 369 ? -17.343 16.404 30.907 1.00 92.19 369 ARG A O 1
ATOM 2904 N N . LEU A 1 370 ? -15.737 17.144 29.505 1.00 93.31 370 LEU A N 1
ATOM 2905 C CA . LEU A 1 370 ? -16.484 16.926 28.274 1.00 93.31 370 LEU A CA 1
ATOM 2906 C C . LEU A 1 370 ? -16.056 15.628 27.596 1.00 93.31 370 LEU A C 1
ATOM 2908 O O . LEU A 1 370 ? -14.870 15.304 27.519 1.00 93.31 370 LEU A O 1
ATOM 2912 N N . VAL A 1 371 ? -17.040 14.918 27.064 1.00 95.62 371 VAL A N 1
ATOM 2913 C CA . VAL A 1 371 ? -16.860 13.839 26.098 1.00 95.62 371 VAL A CA 1
ATOM 2914 C C . VAL A 1 371 ? -17.513 14.303 24.810 1.00 95.62 371 VAL A C 1
ATOM 2916 O O . VAL A 1 371 ? -18.693 14.646 24.819 1.00 95.62 371 VAL A O 1
ATOM 2919 N N . VAL A 1 372 ? -16.770 14.346 23.709 1.00 95.75 372 VAL A N 1
ATOM 2920 C CA . VAL A 1 372 ? -17.311 14.842 22.440 1.00 95.75 372 VAL A CA 1
ATOM 2921 C C . VAL A 1 372 ? -17.649 13.667 21.538 1.00 95.75 372 VAL A C 1
ATOM 2923 O O . VAL A 1 372 ? -16.812 12.806 21.287 1.00 95.75 372 VAL A O 1
ATOM 2926 N N . SER A 1 373 ? -18.887 13.614 21.062 1.00 93.62 373 SER A N 1
ATOM 2927 C CA . SER A 1 373 ? -19.324 12.652 20.064 1.00 93.62 373 SER A CA 1
ATOM 2928 C C . SER A 1 373 ? -19.128 13.219 18.666 1.00 93.62 373 SER A C 1
ATOM 2930 O O . SER A 1 373 ? -19.612 14.313 18.368 1.00 93.62 373 SER A O 1
ATOM 2932 N N . VAL A 1 374 ? -18.462 12.439 17.823 1.00 92.12 374 VAL A N 1
ATOM 2933 C CA . VAL A 1 374 ? -18.222 12.728 16.406 1.00 92.12 374 VAL A CA 1
ATOM 2934 C C . VAL A 1 374 ? -18.747 11.572 15.566 1.00 92.12 374 VAL A C 1
ATOM 2936 O O . VAL A 1 374 ? -18.771 10.430 16.025 1.00 92.12 374 VAL A O 1
ATOM 2939 N N . ARG A 1 375 ? -19.194 11.836 14.346 1.00 86.44 375 ARG A N 1
ATOM 2940 C CA . ARG A 1 375 ? -19.626 10.805 13.395 1.00 86.44 375 ARG A CA 1
ATOM 2941 C C . ARG A 1 375 ? -18.503 10.405 12.442 1.00 86.44 375 ARG A C 1
ATOM 2943 O O . ARG A 1 375 ? -18.495 9.272 11.975 1.00 86.44 375 ARG A O 1
ATOM 2950 N N . GLY A 1 376 ? -17.545 11.294 12.206 1.00 80.94 376 GLY A N 1
ATOM 2951 C CA . GLY A 1 376 ? -16.422 11.144 11.284 1.00 80.94 376 GLY A CA 1
ATOM 2952 C C . GLY A 1 376 ? -16.761 11.449 9.819 1.00 80.94 376 GLY A C 1
ATOM 2953 O O . GLY A 1 376 ? -15.887 11.346 8.959 1.00 80.94 376 GLY A O 1
ATOM 2954 N N . ASP A 1 377 ? -17.997 11.844 9.507 1.00 83.69 377 ASP A N 1
ATOM 2955 C CA . ASP A 1 377 ? -18.413 12.361 8.195 1.00 83.69 377 ASP A CA 1
ATOM 2956 C C . ASP A 1 377 ? -18.583 13.888 8.174 1.00 83.69 377 ASP A C 1
ATOM 2958 O O . ASP A 1 377 ? -18.888 14.460 7.130 1.00 83.69 377 ASP A O 1
ATOM 2962 N N . GLU A 1 378 ? -18.328 14.570 9.293 1.00 88.69 378 GLU A N 1
ATOM 2963 C CA . GLU A 1 378 ? -18.440 16.026 9.380 1.00 88.69 378 GLU A CA 1
ATOM 2964 C C . GLU A 1 378 ? -17.378 16.736 8.520 1.00 88.69 378 GLU A C 1
ATOM 2966 O O . GLU A 1 378 ? -16.282 16.199 8.339 1.00 88.69 378 GLU A O 1
ATOM 2971 N N . PRO A 1 379 ? -17.646 17.934 7.972 1.00 88.25 379 PRO A N 1
ATOM 2972 C CA . PRO A 1 379 ? -16.634 18.749 7.295 1.00 88.25 379 PRO A CA 1
ATOM 2973 C C . PRO A 1 379 ? -15.431 19.055 8.202 1.00 88.25 379 PRO A C 1
ATOM 2975 O O . PRO A 1 379 ? -15.584 19.195 9.415 1.00 88.25 379 PRO A O 1
ATOM 2978 N N . TYR A 1 380 ? -14.231 19.201 7.629 1.00 85.56 380 TYR A N 1
ATOM 2979 C CA . TYR A 1 380 ? -13.023 19.516 8.412 1.00 85.56 380 TYR A CA 1
ATOM 2980 C C . TYR A 1 380 ? -13.169 20.826 9.193 1.00 85.56 380 TYR A C 1
ATOM 2982 O O . TYR A 1 380 ? -12.690 20.930 10.317 1.00 85.56 380 TYR A O 1
ATOM 2990 N N . GLU A 1 381 ? -13.893 21.794 8.637 1.00 88.75 381 GLU A N 1
ATOM 2991 C CA . GLU A 1 381 ? -14.192 23.070 9.278 1.00 88.75 381 GLU A CA 1
ATOM 2992 C C . GLU A 1 381 ? -15.011 22.901 10.565 1.00 88.75 381 GLU A C 1
ATOM 2994 O O . GLU A 1 381 ? -14.838 23.675 11.504 1.00 88.75 381 GLU A O 1
ATOM 2999 N N . GLU A 1 382 ? -15.882 21.887 10.635 1.00 88.88 382 GLU A N 1
ATOM 3000 C CA . GLU A 1 382 ? -16.638 21.575 11.853 1.00 88.88 382 GLU A CA 1
ATOM 3001 C C . GLU A 1 382 ? -15.764 20.883 12.906 1.00 88.88 382 GLU A C 1
ATOM 3003 O O . GLU A 1 382 ? -15.996 21.066 14.098 1.00 88.88 382 GLU A O 1
ATOM 3008 N N . LEU A 1 383 ? -14.735 20.137 12.489 1.00 89.38 383 LEU A N 1
ATOM 3009 C CA . LEU A 1 383 ? -13.797 19.461 13.393 1.00 89.38 383 LEU A CA 1
ATOM 3010 C C . LEU A 1 383 ? -12.779 20.420 14.026 1.00 89.38 383 LEU A C 1
ATOM 3012 O O . LEU A 1 383 ? -12.268 20.130 15.107 1.00 89.38 383 LEU A O 1
ATOM 3016 N N . GLU A 1 384 ? -12.511 21.580 13.418 1.00 90.94 384 GLU A N 1
ATOM 3017 C CA . GLU A 1 384 ? -11.559 22.575 13.942 1.00 90.94 384 GLU A CA 1
ATOM 3018 C C . GLU A 1 384 ? -11.880 23.015 15.379 1.00 90.94 384 GLU A C 1
ATOM 3020 O O . GLU A 1 384 ? -10.964 23.265 16.165 1.00 90.94 384 GLU A O 1
ATOM 3025 N N . ILE A 1 385 ? -13.161 23.021 15.770 1.00 91.44 385 ILE A N 1
ATOM 3026 C CA . ILE A 1 385 ? -13.586 23.354 17.140 1.00 91.44 385 ILE A CA 1
ATOM 3027 C C . ILE A 1 385 ? -12.968 22.426 18.200 1.00 91.44 385 ILE A C 1
ATOM 3029 O O . ILE A 1 385 ? -12.805 22.823 19.356 1.00 91.44 385 ILE A O 1
ATOM 3033 N N . LEU A 1 386 ? -12.590 21.199 17.825 1.00 90.44 386 LEU A N 1
ATOM 3034 C CA . LEU A 1 386 ? -11.965 20.238 18.730 1.00 90.44 386 LEU A CA 1
ATOM 3035 C C . LEU A 1 386 ? -10.570 20.690 19.176 1.00 90.44 386 LEU A C 1
ATOM 3037 O O . LEU A 1 386 ? -10.186 20.389 20.301 1.00 90.44 386 LEU A O 1
ATOM 3041 N N . LYS A 1 387 ? -9.834 21.457 18.355 1.00 89.25 387 LYS A N 1
ATOM 3042 C CA . LYS A 1 387 ? -8.487 21.956 18.706 1.00 89.25 387 LYS A CA 1
ATOM 3043 C C . LYS A 1 387 ? -8.501 22.903 19.903 1.00 89.25 387 LYS A C 1
ATOM 3045 O O . LYS A 1 387 ? -7.519 22.989 20.634 1.00 89.25 387 LYS A O 1
ATOM 3050 N N . GLU A 1 388 ? -9.609 23.610 20.093 1.00 87.88 388 GLU A N 1
ATOM 3051 C CA . GLU A 1 388 ? -9.811 24.559 21.191 1.00 87.88 388 GLU A CA 1
ATOM 3052 C C . GLU A 1 388 ? -10.640 23.959 22.340 1.00 87.88 388 GLU A C 1
ATOM 3054 O O . GLU A 1 388 ? -10.893 24.626 23.345 1.00 87.88 388 GLU A O 1
ATOM 3059 N N . THR A 1 389 ? -11.071 22.701 22.207 1.00 87.12 389 THR A N 1
ATOM 3060 C CA . THR A 1 389 ? -11.908 22.017 23.193 1.00 87.12 389 THR A CA 1
ATOM 3061 C C . THR A 1 389 ? -11.064 21.078 24.047 1.00 87.12 389 THR A C 1
ATOM 3063 O O . THR A 1 389 ? -10.469 20.132 23.543 1.00 87.12 389 THR A O 1
ATOM 3066 N N . ASP A 1 390 ? -11.083 21.277 25.366 1.00 87.12 390 ASP A N 1
ATOM 3067 C CA . ASP A 1 390 ? -10.464 20.360 26.334 1.00 87.12 390 ASP A CA 1
ATOM 3068 C C . ASP A 1 390 ? -11.348 19.115 26.556 1.00 87.12 390 ASP A C 1
ATOM 3070 O O . ASP A 1 390 ? -12.010 18.937 27.584 1.00 87.12 390 ASP A O 1
ATOM 3074 N N . ALA A 1 391 ? -11.451 18.281 25.520 1.00 89.62 391 ALA A N 1
ATOM 3075 C CA . ALA A 1 391 ? -12.216 17.043 25.555 1.00 89.62 391 ALA A CA 1
ATOM 3076 C C . ALA A 1 391 ? -11.431 15.947 26.291 1.00 89.62 391 ALA A C 1
ATOM 3078 O O . ALA A 1 391 ? -10.308 15.611 25.929 1.00 89.62 391 ALA A O 1
ATOM 3079 N N . THR A 1 392 ? -12.051 15.320 27.292 1.00 89.00 392 THR A N 1
ATOM 3080 C CA . THR A 1 392 ? -11.461 14.172 28.004 1.00 89.00 392 THR A CA 1
ATOM 3081 C C . THR A 1 392 ? -11.473 12.903 27.150 1.00 89.00 392 THR A C 1
ATOM 3083 O O . THR A 1 392 ? -10.620 12.034 27.307 1.00 89.00 392 THR A O 1
ATOM 3086 N N . MET A 1 393 ? -12.468 12.769 26.272 1.00 89.56 393 MET A N 1
ATOM 3087 C CA . MET A 1 393 ? -12.662 11.604 25.414 1.00 89.56 393 MET A CA 1
ATOM 3088 C C . MET A 1 393 ? -13.407 12.017 24.144 1.00 89.56 393 MET A C 1
ATOM 3090 O O . MET A 1 393 ? -14.320 12.843 24.201 1.00 89.56 393 MET A O 1
ATOM 3094 N N . LEU A 1 394 ? -13.047 11.399 23.020 1.00 90.94 394 LEU A N 1
ATOM 3095 C CA . LEU A 1 394 ? -13.805 11.460 21.773 1.00 90.94 394 LEU A CA 1
ATOM 3096 C C . LEU A 1 394 ? -14.539 10.130 21.562 1.00 90.94 394 LEU A C 1
ATOM 3098 O O . LEU A 1 394 ? -13.959 9.059 21.747 1.00 90.94 394 LEU A O 1
ATOM 3102 N N . LEU A 1 395 ? -15.821 10.189 21.204 1.00 89.44 395 LEU A N 1
ATOM 3103 C CA . LEU A 1 395 ? -16.663 9.026 20.932 1.00 89.44 395 LEU A CA 1
ATOM 3104 C C . LEU A 1 395 ? -17.150 9.043 19.484 1.00 89.44 395 LEU A C 1
ATOM 3106 O O . LEU A 1 395 ? -18.027 9.832 19.128 1.00 89.44 395 LEU A O 1
ATOM 3110 N N . HIS A 1 396 ? -16.646 8.111 18.675 1.00 86.56 396 HIS A N 1
ATOM 3111 C CA . HIS A 1 396 ? -17.177 7.878 17.334 1.00 86.56 396 HIS A CA 1
ATOM 3112 C C . HIS A 1 396 ? -18.561 7.225 17.420 1.00 86.56 396 HIS A C 1
ATOM 3114 O O . HIS A 1 396 ? -18.702 6.066 17.818 1.00 86.56 396 HIS A O 1
ATOM 3120 N N . ASN A 1 397 ? -19.592 7.976 17.050 1.00 85.19 397 ASN A N 1
ATOM 3121 C CA . ASN A 1 397 ? -20.981 7.547 17.049 1.00 85.19 397 ASN A CA 1
ATOM 3122 C C . ASN A 1 397 ? -21.466 7.361 15.613 1.00 85.19 397 ASN A C 1
ATOM 3124 O O . ASN A 1 397 ? -21.966 8.291 14.986 1.00 85.19 397 ASN A O 1
ATOM 3128 N N . ILE A 1 398 ? -21.315 6.141 15.107 1.00 78.88 398 ILE A N 1
ATOM 3129 C CA . ILE A 1 398 ? -21.649 5.798 13.726 1.00 78.88 398 ILE A CA 1
ATOM 3130 C C . ILE A 1 398 ? -22.828 4.826 13.751 1.00 78.88 398 ILE A C 1
ATOM 3132 O O . ILE A 1 398 ? -22.654 3.684 14.212 1.00 78.88 398 ILE A O 1
ATOM 3136 N N . PRO A 1 399 ? -24.018 5.247 13.284 1.00 70.88 399 PRO A N 1
ATOM 3137 C CA . PRO A 1 399 ? -25.189 4.381 13.228 1.00 70.88 399 PRO A CA 1
ATOM 3138 C C . PRO A 1 399 ? -24.877 3.073 12.489 1.00 70.88 399 PRO A C 1
ATOM 3140 O O . PRO A 1 399 ? -24.059 3.031 11.574 1.00 70.88 399 PRO A O 1
ATOM 3143 N N . TYR A 1 400 ? -25.449 1.963 12.956 1.00 62.97 400 TYR A N 1
ATOM 3144 C CA . TYR A 1 400 ? -25.207 0.641 12.355 1.00 62.97 400 TYR A CA 1
ATOM 3145 C C . TYR A 1 400 ? -26.007 0.426 11.065 1.00 62.97 400 TYR A C 1
ATOM 3147 O O . TYR A 1 400 ? -25.660 -0.426 10.262 1.00 62.97 400 TYR A O 1
ATOM 3155 N N . ASP A 1 401 ? -27.071 1.195 10.891 1.00 69.69 401 ASP A N 1
ATOM 3156 C CA . ASP A 1 401 ? -28.044 1.142 9.805 1.00 69.69 401 ASP A CA 1
ATOM 3157 C C . ASP A 1 401 ? -27.744 2.121 8.658 1.00 69.69 401 ASP A C 1
ATO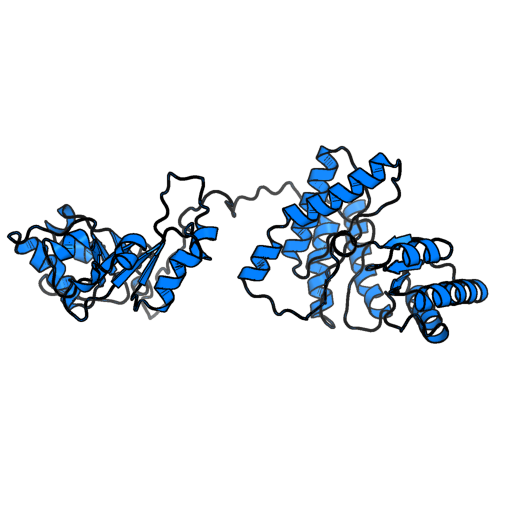M 3159 O O . ASP A 1 401 ? -28.500 2.184 7.690 1.00 69.69 401 ASP A O 1
ATOM 3163 N N . GLU A 1 402 ? -26.652 2.885 8.745 1.00 65.56 402 GLU A N 1
ATOM 3164 C CA . GLU A 1 402 ? -26.259 3.845 7.716 1.00 65.56 402 GLU A CA 1
ATOM 3165 C C . GLU A 1 402 ? -25.074 3.333 6.879 1.00 65.56 402 GLU A C 1
ATOM 3167 O O . GLU A 1 402 ? -23.914 3.454 7.267 1.00 65.56 402 GLU A O 1
ATOM 3172 N N . ASP A 1 403 ? -25.365 2.842 5.670 1.00 60.56 403 ASP A N 1
ATOM 3173 C CA . ASP A 1 403 ? -24.368 2.294 4.728 1.00 60.56 403 ASP A CA 1
ATOM 3174 C C . ASP A 1 403 ? -23.403 3.341 4.137 1.00 60.56 403 ASP A C 1
ATOM 3176 O O . ASP A 1 403 ? -22.447 3.002 3.442 1.00 60.56 403 ASP A O 1
ATOM 3180 N N . LYS A 1 404 ? -23.654 4.638 4.360 1.00 61.19 404 LYS A N 1
ATOM 3181 C CA . LYS A 1 404 ? -22.918 5.726 3.694 1.00 61.19 404 LYS A CA 1
ATOM 3182 C C . LYS A 1 404 ? -21.572 6.054 4.335 1.00 61.19 404 LYS A C 1
ATOM 3184 O O . LYS A 1 404 ? -20.753 6.696 3.683 1.00 61.19 404 LYS A O 1
ATOM 3189 N N . ILE A 1 405 ? -21.346 5.662 5.590 1.00 62.31 405 ILE A N 1
ATOM 3190 C CA . ILE A 1 405 ? -20.168 6.080 6.358 1.00 62.31 405 ILE A CA 1
ATOM 3191 C C . ILE A 1 405 ? -19.412 4.845 6.820 1.00 62.31 405 ILE A C 1
ATOM 3193 O O . ILE A 1 405 ? -19.795 4.155 7.767 1.00 62.31 405 ILE A O 1
ATOM 3197 N N . GLY A 1 406 ? -18.288 4.581 6.159 1.00 64.19 406 GLY A N 1
ATOM 3198 C CA . GLY A 1 406 ? -17.369 3.542 6.593 1.00 64.19 406 GLY A CA 1
ATOM 3199 C C . GLY A 1 406 ? -16.830 3.864 7.986 1.00 64.19 406 GLY A C 1
ATOM 3200 O O . GLY A 1 406 ? -16.169 4.881 8.181 1.00 64.19 406 GLY A O 1
ATOM 3201 N N . ARG A 1 407 ? -17.049 2.970 8.957 1.00 62.03 407 ARG A N 1
ATOM 3202 C CA . ARG A 1 407 ? -16.574 3.152 10.343 1.00 62.03 407 ARG A CA 1
ATOM 3203 C C . ARG A 1 407 ? -15.063 3.344 10.458 1.00 62.03 407 ARG A C 1
ATOM 3205 O O . ARG A 1 407 ? -14.598 4.038 11.351 1.00 62.03 407 ARG A O 1
ATOM 3212 N N . VAL A 1 408 ? -14.309 2.758 9.529 1.00 60.16 408 VAL A N 1
ATOM 3213 C CA . VAL A 1 408 ? -12.856 2.944 9.404 1.00 60.16 408 VAL A CA 1
ATOM 3214 C C . VAL A 1 408 ? -12.512 4.354 8.947 1.00 60.16 408 VAL A C 1
ATOM 3216 O O . VAL A 1 408 ? -11.611 4.966 9.503 1.00 60.16 408 VAL A O 1
ATOM 3219 N N . HIS A 1 409 ? -13.226 4.865 7.943 1.00 64.44 409 HIS A N 1
ATOM 3220 C CA . HIS A 1 409 ? -12.999 6.203 7.407 1.00 64.44 409 HIS A CA 1
ATOM 3221 C C . HIS A 1 409 ? -13.273 7.255 8.482 1.00 64.44 409 HIS A C 1
ATOM 3223 O O . HIS A 1 409 ? -12.439 8.110 8.753 1.00 64.44 409 HIS A O 1
ATOM 3229 N N . ALA A 1 410 ? -14.400 7.103 9.167 1.00 68.06 410 ALA A N 1
ATOM 3230 C CA . ALA A 1 410 ? -14.799 7.980 10.247 1.00 68.06 410 ALA A CA 1
ATOM 3231 C C . ALA A 1 410 ? -13.882 7.937 11.478 1.00 68.06 410 ALA A C 1
ATOM 3233 O O . ALA A 1 410 ? -13.789 8.946 12.154 1.00 68.06 410 ALA A O 1
ATOM 3234 N N . ALA A 1 411 ? -13.238 6.804 11.788 1.00 65.69 411 ALA A N 1
ATOM 3235 C CA . ALA A 1 411 ? -12.299 6.691 12.913 1.00 65.69 411 ALA A CA 1
ATOM 3236 C C . ALA A 1 411 ? -10.876 7.188 12.594 1.00 65.69 411 ALA A C 1
ATOM 3238 O O . ALA A 1 411 ? -10.068 7.333 13.507 1.00 65.69 411 ALA A O 1
ATOM 3239 N N . ARG A 1 412 ? -10.541 7.365 11.309 1.00 67.00 412 ARG A N 1
ATOM 3240 C CA . ARG A 1 412 ? -9.247 7.913 10.865 1.00 67.00 412 ARG A CA 1
ATOM 3241 C C . ARG A 1 412 ? -9.252 9.429 10.746 1.00 67.00 412 ARG A C 1
ATOM 3243 O O . ARG A 1 412 ? -8.202 10.039 10.879 1.00 67.00 412 ARG A O 1
ATOM 3250 N N . ARG A 1 413 ? -10.406 10.000 10.415 1.00 64.44 413 ARG A N 1
ATOM 3251 C CA . ARG A 1 413 ? -10.624 11.446 10.439 1.00 64.44 413 ARG A CA 1
ATOM 3252 C C . ARG A 1 413 ? -10.747 11.922 11.876 1.00 64.44 413 ARG A C 1
ATOM 3254 O O . ARG A 1 413 ? -10.260 13.044 12.126 1.00 64.44 413 ARG A O 1
#

pLDDT: mean 84.14, std 15.89, range [32.97, 98.0]

Foldseek 3Di:
DDPDDLLPLPNRLVLVVLQVVLPDQEEEDEDEDDSSLVSLQVNLVVCVVVVNPRAYEYEYQADPVSVVSNVVRGPYYDYDQVRPVDPDDDDDDDDDDPVVVVVLVVLVVVLVSVVVVVVVCVVVVHDPDEDEDEEQALVSRQVSQVVNVVVCVVVVHDHAYEYEYPCQEADPSLLVRGCSRLLVCLLQVHHDHYWRDHPDRRSVRSVSRVVSVVSSVVSVVVVRHDDDDDPPPDPPQDDDDPPDDQDDDDPPDPDGCCQQEAVSNAQEEEDELVCLVPLLVVLVNQVFDDDPNQTADGNHGHQEYEYAADDALPPPSSLVSVVSCVVNNRAYEYELVRCLPRNRPNHAYEEELVRLVVVSSVSHDPPRAYEYEDQLPDDVVSVVSVVVDPHPYYHHDHDPPDSPDDPVNSVVD

Radius of gyration: 31.63 Å; chains: 1; bounding box: 67×55×86 Å

InterPro domains:
  IPR004588 4-hydroxy-3-methylbut-2-en-1-yl diphosphate synthase, bacterial-type [PTHR30454] (111-413)
  IPR011005 Dihy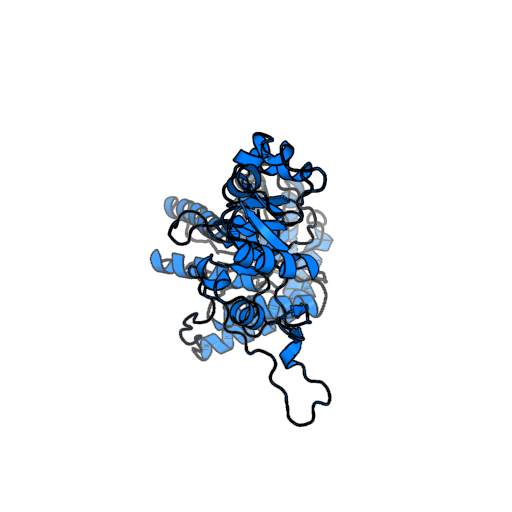dropteroate synthase-like superfamily [G3DSA:3.20.20.20] (95-218)
  IPR058578 IspG, TIM-barrel domain [PF04551] (1-209)